Protein AF-A0A2V7Q7M5-F1 (afdb_monomer_lite)

Secondary structure (DSSP, 8-state):
------SEEEEEEEES-HHHHHIIIIIIT--EEEEEEEETTEEEEEEEEEESSS--TTSEEEEEE-TTPPB-B--BSEEEEEEEEE-GGGHHHHHHHHHHTT--EEEEETTEEEEE-TT--EEEEEE-GGGGGS------TT--GGGS--SEEEEEEEESSSHHHHHIIIIII--EEEEEETTEEEEESTT-STTSEEEEEE--SPPBPB-SBTEEEEEEEEESSHHHHHHHHHHHHHTT--PPPPEE-SSEEEEEEE-TTS-EEEEEEEEE-GGGTS-GGGTTTSB---TTTGGGHHHHHHHSPP--PPPPHHHHHHTTTS-------TTTSSS-EEEEPPPTT-TTGGG-EEE----TT--SSTTHHHHHHHSTT-EEEEEPPSEEETTEEESS-EEETTEE-HHHHHHHHHHHHHHHHHHHHHHT-

Foldseek 3Di:
DDLFFDFFFEFEAEAQAPALVQCCLCVQQVWDFQAWAADPVGLLWIKTWTAFLFSFGQGTYIYGHHHRKDQWFDWWQFQQEWEWEAALVLLVVSVVSCVVVVWDWDDPDQQKIWGAGPSGAIYIYHHDNCLVVAGFHQQRPPAHNNNTTRGTFEIEHEFLACPQVVCCCPVQRNWDWDDDDDQKTKIAPDPHGGRGIYIYGNPHPIDDIGGIHNGTQAIETEDADPVSVVVSVVSCVVVVWDWDPWDCPPAWIWIWTATPRNHIYIYTHSPDGSCPPPPSVCRHVDHDYDPVCPVVVVVSVVSHDDYDHDDGVVVVVVVVVDQEDPDPCCVPLVFRADKDQFDPPPVVQNVAEDEAFDDWQDARVVCVVVVCVVRPRHIYIGTWAPDADPHTTHQFDAPDVVGGPVVRVVVSVVSVVSSVVVVCSHRVD

Sequence (429 aa):
MITSVLGLHHVTAIASDPQRNLDFYVGLLGLRLVKRTVNFDDPETYHLYFGDEVGTPGSLMTFFPWPGAKPGRQGTGQVAVTSFAVLPRALGFWVARLVRHGIRHEGPTKQVISFRDHDGLMLELVGDAGAEARGAWGEAPGIPREHAIHGFHGVTIWAERGDDTERVLVDTLGFRGVHEDGSTRRFAVGDGGPGTLVDVRSVGGFVRGAGGAGTVHHVAWRVPDDATQLQMRERVTKAGLDPTPVIDRHYFHSVYFREPGGVLFELATDPPGFTIDEPVARLGERLMLPRQYEAHRTQIEALLPPIHLPVPASAATLLTSTTGPEDVSGDALGFVHRYVPPAAGAELAGSTTLLLLHGTGGDEEDLIPLGRSLLPGAGMLSPRGKMLERGAPRFFRRLAEGVFDQEDLAHRTEELAEFVVAATRTYEL

pLDDT: mean 88.93, std 15.2, range [24.83, 98.94]

Structure (mmCIF, N/CA/C/O backbone):
data_AF-A0A2V7Q7M5-F1
#
_entry.id   AF-A0A2V7Q7M5-F1
#
loop_
_atom_site.group_PDB
_atom_site.id
_atom_site.type_symbol
_atom_site.label_atom_id
_atom_site.label_alt_id
_atom_site.label_comp_id
_atom_site.label_asym_id
_atom_site.label_entity_id
_atom_site.label_seq_id
_atom_site.pdbx_PDB_ins_code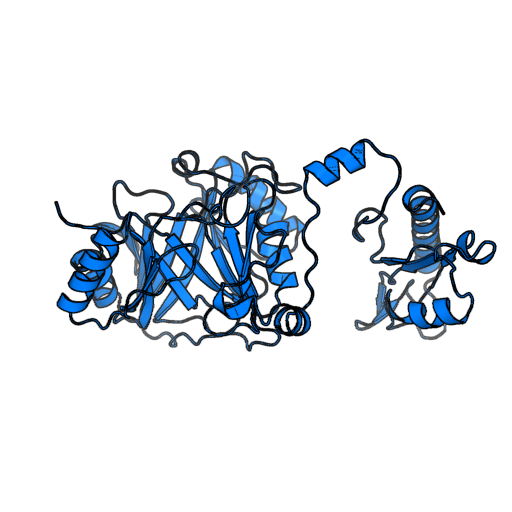
_atom_site.Cartn_x
_atom_site.Cartn_y
_atom_site.Cartn_z
_atom_site.occupancy
_atom_site.B_iso_or_equiv
_atom_site.auth_seq_id
_atom_site.auth_comp_id
_atom_site.auth_asym_id
_atom_site.auth_atom_id
_atom_site.pdbx_PDB_model_num
ATOM 1 N N . MET A 1 1 ? 1.990 30.763 2.401 1.00 49.41 1 MET A N 1
ATOM 2 C CA . MET A 1 1 ? 1.058 29.620 2.491 1.00 49.41 1 MET A CA 1
ATOM 3 C C . MET A 1 1 ? 1.654 28.619 3.460 1.00 49.41 1 MET A C 1
ATOM 5 O O . MET A 1 1 ? 2.873 28.548 3.529 1.00 49.41 1 MET A O 1
ATOM 9 N N . ILE A 1 2 ? 0.833 27.933 4.255 1.00 56.59 2 ILE A N 1
ATOM 10 C CA . ILE A 1 2 ? 1.312 26.895 5.177 1.00 56.59 2 ILE A CA 1
ATOM 11 C C . ILE A 1 2 ? 1.792 25.714 4.327 1.00 56.59 2 ILE A C 1
ATOM 13 O O . ILE A 1 2 ? 1.016 25.199 3.530 1.00 56.59 2 ILE A O 1
ATOM 17 N N . THR A 1 3 ? 3.049 25.303 4.478 1.00 77.00 3 THR A N 1
ATOM 18 C CA . THR A 1 3 ? 3.571 24.077 3.862 1.00 77.00 3 THR A CA 1
ATOM 19 C C . THR A 1 3 ? 2.870 22.874 4.503 1.00 77.00 3 THR A C 1
ATOM 21 O O . THR A 1 3 ? 2.929 22.722 5.724 1.00 77.00 3 THR A O 1
ATOM 24 N N . SER A 1 4 ? 2.160 22.063 3.718 1.00 88.75 4 SER A N 1
ATOM 25 C CA . SER A 1 4 ? 1.391 20.896 4.182 1.00 88.75 4 SER A CA 1
ATOM 26 C C . SER A 1 4 ? 1.750 19.651 3.379 1.00 88.75 4 SER A C 1
ATOM 28 O O . SER A 1 4 ? 2.202 19.757 2.238 1.00 88.75 4 SER A O 1
ATOM 30 N N . VAL A 1 5 ? 1.504 18.469 3.950 1.00 97.12 5 VAL A N 1
ATOM 31 C CA . VAL A 1 5 ? 1.575 17.221 3.174 1.00 97.12 5 VAL A CA 1
ATOM 32 C C . VAL A 1 5 ? 0.420 17.146 2.170 1.00 97.12 5 VAL A C 1
ATOM 34 O O . VAL A 1 5 ? -0.619 17.784 2.354 1.00 97.12 5 VAL A O 1
ATOM 37 N N . LEU A 1 6 ? 0.599 16.369 1.100 1.00 97.38 6 LEU A N 1
ATOM 38 C CA . LEU A 1 6 ? -0.371 16.274 -0.004 1.00 97.38 6 LEU A CA 1
ATOM 39 C C . LEU A 1 6 ? -1.320 15.069 0.103 1.00 97.38 6 LEU A C 1
ATOM 41 O O . LEU A 1 6 ? -2.310 14.997 -0.620 1.00 97.38 6 LEU A O 1
ATOM 45 N N . GLY A 1 7 ? -1.015 14.106 0.974 1.00 97.88 7 GLY A N 1
ATOM 46 C CA . GLY A 1 7 ? -1.787 12.875 1.165 1.00 97.88 7 GLY A CA 1
ATOM 47 C C . GLY A 1 7 ? -0.893 11.700 1.549 1.00 97.88 7 GLY A C 1
ATOM 48 O O . GLY A 1 7 ? 0.269 11.890 1.903 1.00 97.88 7 GLY A O 1
ATOM 49 N N . LEU A 1 8 ? -1.427 10.486 1.464 1.00 98.69 8 LEU A N 1
ATOM 50 C CA . LEU A 1 8 ? -0.677 9.239 1.602 1.00 98.69 8 LEU A CA 1
ATOM 51 C C . LEU A 1 8 ? 0.299 9.082 0.439 1.00 98.69 8 LEU A C 1
ATOM 53 O O . LEU A 1 8 ? -0.077 9.288 -0.713 1.00 98.69 8 LEU A O 1
ATOM 57 N N . HIS A 1 9 ? 1.534 8.691 0.740 1.00 98.81 9 HIS A N 1
ATOM 58 C CA . HIS A 1 9 ? 2.541 8.324 -0.252 1.00 98.81 9 HIS A CA 1
ATOM 59 C C . HIS A 1 9 ? 2.589 6.810 -0.418 1.00 98.81 9 HIS A C 1
ATOM 61 O O . HIS A 1 9 ? 2.400 6.293 -1.517 1.00 98.81 9 HIS A O 1
ATOM 67 N N . HIS A 1 10 ? 2.844 6.094 0.672 1.00 98.94 10 HIS A N 1
ATOM 68 C CA . HIS A 1 10 ? 2.893 4.643 0.689 1.00 98.94 10 HIS A CA 1
ATOM 69 C C . HIS A 1 10 ? 2.598 4.109 2.099 1.00 98.94 10 HIS A C 1
ATOM 71 O O . HIS A 1 10 ? 2.674 4.847 3.085 1.00 98.94 10 HIS A O 1
ATOM 77 N N . VAL A 1 11 ? 2.248 2.830 2.193 1.00 98.94 11 VAL A N 1
ATOM 78 C CA . VAL A 1 11 ? 2.127 2.094 3.459 1.00 98.94 11 VAL A CA 1
ATOM 79 C C . VAL A 1 11 ? 3.058 0.895 3.384 1.00 98.94 11 VAL A C 1
ATOM 81 O O . VAL A 1 11 ? 3.029 0.170 2.395 1.00 98.94 11 VAL A O 1
ATOM 84 N N . THR A 1 12 ? 3.871 0.684 4.417 1.00 98.81 12 THR A N 1
ATOM 85 C CA . THR A 1 12 ? 4.823 -0.432 4.464 1.00 98.81 12 THR A CA 1
ATOM 86 C C . THR A 1 12 ? 4.455 -1.387 5.583 1.00 98.81 12 THR A C 1
ATOM 88 O O . THR A 1 12 ? 4.351 -0.975 6.741 1.00 98.81 12 THR A O 1
ATOM 91 N N . ALA A 1 13 ? 4.292 -2.665 5.259 1.00 98.62 13 ALA A N 1
ATOM 92 C CA . ALA A 1 13 ? 3.941 -3.723 6.198 1.00 98.62 13 ALA A CA 1
ATOM 93 C C . ALA A 1 13 ? 4.964 -4.869 6.188 1.00 98.62 13 ALA A C 1
ATOM 95 O O . ALA A 1 13 ? 5.842 -4.954 5.331 1.00 98.62 13 ALA A O 1
ATOM 96 N N . ILE A 1 14 ? 4.869 -5.743 7.184 1.00 98.12 14 ILE A N 1
ATOM 97 C CA . ILE A 1 14 ? 5.708 -6.940 7.296 1.00 98.12 14 ILE A CA 1
ATOM 98 C C . ILE A 1 14 ? 4.881 -8.146 6.857 1.00 98.12 14 ILE A C 1
ATOM 100 O O . ILE A 1 14 ? 3.756 -8.320 7.335 1.00 98.12 14 ILE A O 1
ATOM 104 N N . ALA A 1 15 ? 5.452 -8.984 5.995 1.00 97.25 15 ALA A N 1
ATOM 105 C CA . ALA A 1 15 ? 4.855 -10.245 5.559 1.00 97.25 15 ALA A CA 1
ATOM 106 C C . ALA A 1 15 ? 5.706 -11.447 6.000 1.00 97.25 15 ALA A C 1
ATOM 108 O O . ALA A 1 15 ? 6.891 -11.290 6.295 1.00 97.25 15 ALA A O 1
ATOM 109 N N . SER A 1 16 ? 5.111 -12.638 6.068 1.00 94.75 16 SER A N 1
ATOM 110 C CA . SER A 1 16 ? 5.816 -13.870 6.461 1.00 94.75 16 SER A CA 1
ATOM 111 C C . SER A 1 16 ? 6.396 -14.659 5.289 1.00 94.75 16 SER A C 1
ATOM 113 O O . SER A 1 16 ? 7.326 -15.438 5.489 1.00 94.75 16 SER A O 1
ATOM 115 N N . ASP A 1 17 ? 5.856 -14.477 4.083 1.00 93.56 17 ASP A N 1
ATOM 116 C CA . ASP A 1 17 ? 6.243 -15.229 2.891 1.00 93.56 17 ASP A CA 1
ATOM 117 C C . ASP A 1 17 ? 6.120 -14.355 1.626 1.00 93.56 17 ASP A C 1
ATOM 119 O O . ASP A 1 17 ? 5.058 -13.770 1.385 1.00 93.56 17 ASP A O 1
ATOM 123 N N . PRO A 1 18 ? 7.182 -14.230 0.809 1.00 91.62 18 PRO A N 1
ATOM 124 C CA . PRO A 1 18 ? 7.172 -13.337 -0.345 1.00 91.62 18 PRO A CA 1
ATOM 125 C C . PRO A 1 18 ? 6.273 -13.825 -1.492 1.00 91.62 18 PRO A C 1
ATOM 127 O O . PRO A 1 18 ? 5.698 -12.984 -2.183 1.00 91.62 18 PRO A O 1
ATOM 130 N N . GLN A 1 19 ? 6.099 -15.139 -1.688 1.00 91.75 19 GLN A N 1
ATOM 131 C CA . GLN A 1 19 ? 5.243 -15.667 -2.756 1.00 91.75 19 GLN A CA 1
ATOM 132 C C . GLN A 1 19 ? 3.765 -15.497 -2.405 1.00 91.75 19 GLN A C 1
ATOM 134 O O . GLN A 1 19 ? 3.006 -14.948 -3.196 1.00 91.75 19 GLN A O 1
ATOM 139 N N . ARG A 1 20 ? 3.354 -15.878 -1.191 1.00 90.12 20 ARG A N 1
ATOM 140 C CA . ARG A 1 20 ? 1.969 -15.693 -0.725 1.00 90.12 20 ARG A CA 1
ATOM 141 C C . ARG A 1 20 ? 1.582 -14.217 -0.681 1.00 90.12 20 ARG A C 1
ATOM 143 O O . ARG A 1 20 ? 0.425 -13.874 -0.931 1.00 90.12 20 ARG A O 1
ATOM 150 N N . ASN A 1 21 ? 2.543 -13.338 -0.387 1.00 95.25 21 ASN A N 1
ATOM 151 C CA . ASN A 1 21 ? 2.370 -11.894 -0.504 1.00 95.25 21 ASN A CA 1
ATOM 152 C C . ASN A 1 21 ? 2.126 -11.473 -1.958 1.00 95.25 21 ASN A C 1
ATOM 154 O O . ASN A 1 21 ? 1.106 -10.842 -2.237 1.00 95.25 21 ASN A O 1
ATOM 158 N N . LEU A 1 22 ? 2.982 -11.892 -2.890 1.00 92.38 22 LEU 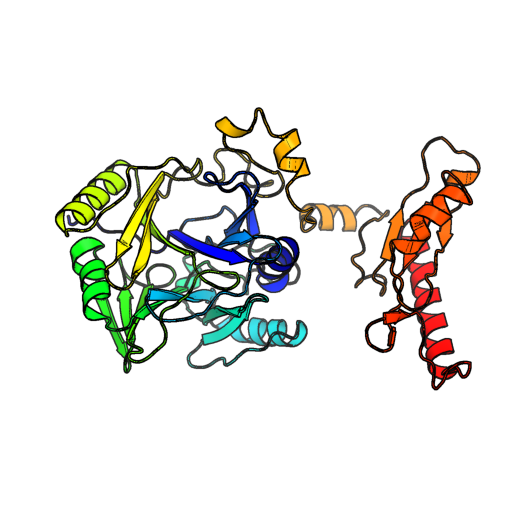A N 1
ATOM 159 C CA . LEU A 1 22 ? 2.814 -11.615 -4.315 1.00 92.38 22 LEU A CA 1
ATOM 160 C C . LEU A 1 22 ? 1.458 -12.113 -4.854 1.00 92.38 22 LEU A C 1
ATOM 162 O O . LEU A 1 22 ? 0.729 -11.344 -5.483 1.00 92.38 22 LEU A O 1
ATOM 166 N N . ASP A 1 23 ? 1.083 -13.356 -4.551 1.00 88.19 23 ASP A N 1
ATOM 167 C CA . ASP A 1 23 ? -0.174 -13.976 -4.989 1.00 88.19 23 ASP A CA 1
ATOM 168 C C . ASP A 1 23 ? -1.399 -13.203 -4.489 1.00 88.19 23 ASP A C 1
ATOM 170 O O . ASP A 1 23 ? -2.403 -13.066 -5.191 1.00 88.19 23 ASP A O 1
ATOM 174 N N . PHE A 1 24 ? -1.326 -12.656 -3.276 1.00 95.12 24 PHE A N 1
ATOM 175 C CA . PHE A 1 24 ? -2.414 -11.878 -2.706 1.00 95.12 24 PHE A CA 1
ATOM 176 C C . PHE A 1 24 ? -2.511 -10.480 -3.332 1.00 95.12 24 PHE A C 1
ATOM 178 O O . PHE A 1 24 ? -3.573 -10.087 -3.816 1.00 95.12 24 PHE A O 1
ATOM 185 N N . TYR A 1 25 ? -1.423 -9.710 -3.344 1.00 98.12 25 TYR A N 1
ATOM 186 C CA . TYR A 1 25 ? -1.483 -8.309 -3.774 1.00 98.12 25 TYR A CA 1
ATOM 187 C C . TYR A 1 25 ? -1.552 -8.164 -5.298 1.00 98.12 25 TYR A C 1
ATOM 189 O O . TYR A 1 25 ? -2.259 -7.282 -5.787 1.00 98.12 25 TYR A O 1
ATOM 197 N N . VAL A 1 26 ? -0.914 -9.061 -6.054 1.00 91.19 26 VAL A N 1
ATOM 198 C CA . VAL A 1 26 ? -0.999 -9.072 -7.521 1.00 91.19 26 VAL A CA 1
ATOM 199 C C . VAL A 1 26 ? -2.124 -9.970 -8.013 1.00 91.19 26 VAL A C 1
ATOM 201 O O . VAL A 1 26 ? -2.955 -9.532 -8.804 1.00 91.19 26 VAL A O 1
ATOM 204 N N . GLY A 1 27 ? -2.193 -11.214 -7.539 1.00 86.44 27 GLY A N 1
ATOM 205 C CA . GLY A 1 27 ? -3.180 -12.183 -8.020 1.00 86.44 27 GLY A CA 1
ATOM 206 C C . GLY A 1 27 ? -4.601 -11.862 -7.554 1.00 86.44 27 GLY A C 1
ATOM 207 O O . GLY A 1 27 ? -5.510 -11.699 -8.371 1.00 86.44 27 GLY A O 1
ATOM 208 N N . LEU A 1 28 ? -4.824 -11.742 -6.243 1.00 91.69 28 LEU A N 1
ATOM 209 C CA . LEU A 1 28 ? -6.163 -11.483 -5.706 1.00 91.69 28 LEU A CA 1
ATOM 210 C C . LEU A 1 28 ? -6.587 -10.019 -5.887 1.00 91.69 28 LEU A C 1
ATOM 212 O O . LEU A 1 28 ? -7.677 -9.784 -6.411 1.00 91.69 28 LEU A O 1
ATOM 216 N N . LEU A 1 29 ? -5.767 -9.057 -5.449 1.00 97.25 29 LEU A N 1
ATOM 217 C CA . LEU A 1 29 ? -6.117 -7.629 -5.470 1.00 97.25 29 LEU A CA 1
ATOM 218 C C . LEU A 1 29 ? -5.831 -6.929 -6.805 1.00 97.25 29 LEU A C 1
ATOM 220 O O . LEU A 1 29 ? -6.339 -5.831 -7.026 1.00 97.25 29 LEU A O 1
ATOM 224 N N . GLY A 1 30 ? -5.065 -7.540 -7.708 1.00 95.50 30 GLY A N 1
ATOM 225 C CA . GLY A 1 30 ? -4.807 -6.957 -9.024 1.00 95.50 30 GLY A CA 1
ATOM 226 C C . GLY A 1 30 ? -3.949 -5.699 -9.002 1.00 95.50 30 GLY A C 1
ATOM 227 O O . GLY A 1 30 ? -4.022 -4.912 -9.943 1.00 95.50 30 GLY A O 1
ATOM 228 N N . LEU A 1 31 ? -3.162 -5.472 -7.949 1.00 98.00 31 LEU A N 1
ATOM 229 C CA . LEU A 1 31 ? -2.168 -4.404 -7.956 1.00 98.00 31 LEU A CA 1
ATOM 230 C C . LEU A 1 31 ? -0.996 -4.812 -8.849 1.00 98.00 31 LEU A C 1
ATOM 232 O O . LEU A 1 31 ? -0.657 -5.989 -8.970 1.00 98.00 31 LEU A O 1
ATOM 236 N N . ARG A 1 32 ? -0.334 -3.836 -9.460 1.00 97.56 32 ARG A N 1
ATOM 237 C CA . ARG A 1 32 ? 0.887 -4.091 -10.216 1.00 97.56 32 ARG A CA 1
ATOM 238 C C . ARG A 1 32 ? 2.062 -4.219 -9.252 1.00 97.56 32 ARG A C 1
ATOM 240 O O . ARG A 1 32 ? 2.238 -3.347 -8.406 1.00 97.56 32 ARG A O 1
ATOM 247 N N . LEU A 1 33 ? 2.906 -5.241 -9.403 1.00 97.44 33 LEU A N 1
ATOM 248 C CA . LEU A 1 33 ? 4.248 -5.219 -8.811 1.00 97.44 33 LEU A CA 1
ATOM 249 C C . LEU A 1 33 ? 5.073 -4.173 -9.574 1.00 97.44 33 LEU A C 1
ATOM 251 O O . LEU A 1 33 ? 5.483 -4.418 -10.703 1.00 97.44 33 LEU A O 1
ATOM 255 N N . VAL A 1 34 ? 5.269 -2.992 -8.989 1.00 97.81 34 VAL A N 1
ATOM 256 C CA . VAL A 1 34 ? 5.961 -1.864 -9.644 1.00 97.81 34 VAL A CA 1
ATOM 257 C C . VAL A 1 34 ? 7.456 -1.844 -9.350 1.00 97.81 34 VAL A C 1
ATOM 259 O O . VAL A 1 34 ? 8.229 -1.252 -10.101 1.00 97.81 34 VAL A O 1
ATOM 262 N N . LYS A 1 35 ? 7.886 -2.507 -8.272 1.00 98.38 35 LYS A N 1
ATOM 263 C CA . LYS A 1 35 ? 9.305 -2.692 -7.978 1.00 98.38 35 LYS A CA 1
ATOM 264 C C . LYS A 1 35 ? 9.554 -3.946 -7.160 1.00 98.38 35 LYS A C 1
ATOM 266 O O . LYS A 1 35 ? 8.853 -4.220 -6.186 1.00 98.38 35 LYS A O 1
ATOM 271 N N . ARG A 1 36 ? 10.620 -4.650 -7.532 1.00 97.44 36 ARG A N 1
ATOM 272 C CA . ARG A 1 36 ? 11.254 -5.693 -6.734 1.00 97.44 36 ARG A CA 1
ATOM 273 C C . ARG A 1 36 ? 12.678 -5.253 -6.424 1.00 97.44 36 ARG A C 1
ATOM 275 O O . ARG A 1 36 ? 13.513 -5.166 -7.320 1.00 97.44 36 ARG A O 1
ATOM 282 N N . THR A 1 37 ? 12.942 -4.962 -5.161 1.00 97.94 37 THR A N 1
ATOM 283 C CA . THR A 1 37 ? 14.271 -4.586 -4.671 1.00 97.94 37 THR A CA 1
ATOM 284 C C . THR A 1 37 ? 14.533 -5.269 -3.331 1.00 97.94 37 THR A C 1
ATOM 286 O O . THR A 1 37 ? 13.829 -6.215 -2.977 1.00 97.94 37 THR A O 1
ATOM 289 N N . VAL A 1 38 ? 15.553 -4.832 -2.606 1.00 97.56 38 VAL A N 1
ATOM 290 C CA . VAL A 1 38 ? 15.872 -5.293 -1.254 1.00 97.56 38 VAL A CA 1
ATOM 291 C C . VAL A 1 38 ? 15.677 -4.162 -0.260 1.00 97.56 38 VAL A C 1
ATOM 293 O O . VAL A 1 38 ? 15.695 -2.989 -0.638 1.00 97.56 38 VAL A O 1
ATOM 296 N N . ASN A 1 39 ? 15.490 -4.492 1.013 1.00 95.31 39 ASN A N 1
ATOM 297 C CA . ASN A 1 39 ? 15.493 -3.483 2.058 1.00 95.31 39 ASN A CA 1
ATOM 298 C C . ASN A 1 39 ? 16.875 -2.802 2.090 1.00 95.31 39 ASN A C 1
ATOM 300 O O . ASN A 1 39 ? 17.918 -3.450 2.139 1.00 95.31 39 ASN A O 1
ATOM 304 N N . PHE A 1 40 ? 16.881 -1.471 2.039 1.00 91.81 40 PHE A N 1
ATOM 305 C CA . PHE A 1 40 ? 18.101 -0.666 1.957 1.00 91.81 40 PHE A CA 1
ATOM 306 C C . PHE A 1 40 ? 18.919 -0.710 3.254 1.00 91.81 40 PHE A C 1
ATOM 308 O O . PHE A 1 40 ? 20.087 -0.335 3.239 1.00 91.81 40 PHE A O 1
ATOM 315 N N . ASP A 1 41 ? 18.302 -1.160 4.349 1.00 91.75 41 ASP A N 1
ATOM 316 C CA . ASP A 1 41 ? 18.930 -1.328 5.657 1.00 91.75 41 ASP A CA 1
ATOM 317 C C . ASP A 1 41 ? 19.271 -2.814 5.940 1.00 91.75 41 ASP A C 1
ATOM 319 O O . ASP A 1 41 ? 20.069 -3.101 6.831 1.00 91.75 41 ASP A O 1
ATOM 323 N N . ASP A 1 42 ? 18.698 -3.752 5.170 1.00 92.88 42 ASP A N 1
ATOM 324 C CA . ASP A 1 42 ? 18.890 -5.209 5.267 1.00 92.88 42 ASP A CA 1
ATOM 325 C C . ASP A 1 42 ? 18.776 -5.870 3.871 1.00 92.88 42 ASP A C 1
ATOM 327 O O . ASP A 1 42 ? 17.679 -6.255 3.447 1.00 92.88 42 ASP A O 1
ATOM 331 N N . PRO A 1 43 ? 19.885 -6.001 3.117 1.00 92.12 43 PRO A N 1
ATOM 332 C CA . PRO A 1 43 ? 19.842 -6.438 1.724 1.00 92.12 43 PRO A CA 1
ATOM 333 C C . PRO A 1 43 ? 19.497 -7.925 1.542 1.00 92.12 43 PRO A C 1
ATOM 335 O O . PRO A 1 43 ? 19.326 -8.363 0.407 1.00 92.12 43 PRO A O 1
ATOM 338 N N . GLU A 1 44 ? 19.396 -8.705 2.623 1.00 92.12 44 GLU A N 1
ATOM 339 C CA . GLU A 1 44 ? 18.987 -10.118 2.585 1.00 92.12 44 GLU A CA 1
ATOM 340 C C . GLU A 1 44 ? 17.458 -10.285 2.554 1.00 92.12 44 GLU A C 1
ATOM 342 O O . GLU A 1 44 ? 16.941 -11.385 2.365 1.00 92.12 44 GLU A O 1
ATOM 347 N N . THR A 1 45 ? 16.724 -9.181 2.698 1.00 94.31 45 THR A N 1
ATOM 348 C CA . THR A 1 45 ? 15.265 -9.137 2.703 1.00 94.31 45 THR A CA 1
ATOM 349 C C . THR A 1 45 ? 14.753 -8.427 1.451 1.00 94.31 45 THR A C 1
ATOM 351 O O . THR A 1 45 ? 15.209 -7.332 1.120 1.00 94.31 45 THR A O 1
ATOM 354 N N . TYR A 1 46 ? 13.738 -8.983 0.782 1.00 97.94 46 TYR A N 1
ATOM 355 C CA . TYR A 1 46 ? 13.041 -8.261 -0.287 1.00 97.94 46 TYR A CA 1
ATOM 356 C C . TYR A 1 46 ? 12.379 -6.973 0.219 1.00 97.94 46 TYR A C 1
ATOM 358 O O . TYR A 1 46 ? 11.854 -6.897 1.324 1.00 97.94 46 TYR A O 1
ATOM 366 N N . HIS A 1 47 ? 12.277 -5.985 -0.659 1.00 98.38 47 HIS A N 1
ATOM 367 C CA . HIS A 1 47 ? 11.324 -4.893 -0.527 1.00 98.38 47 HIS A CA 1
ATOM 368 C C . HIS A 1 47 ? 10.457 -4.876 -1.783 1.00 98.38 47 HIS A C 1
ATOM 370 O O . HIS A 1 47 ? 10.923 -4.557 -2.881 1.00 98.38 47 HIS A O 1
ATOM 376 N N . LEU A 1 48 ? 9.207 -5.312 -1.631 1.00 98.62 48 LEU A N 1
ATOM 377 C CA . LEU A 1 48 ? 8.248 -5.428 -2.730 1.00 98.62 48 LEU A CA 1
ATOM 378 C C . LEU A 1 48 ? 7.312 -4.224 -2.724 1.00 98.62 48 LEU A C 1
ATOM 380 O O . LEU A 1 48 ? 6.792 -3.865 -1.669 1.00 98.62 48 LEU A O 1
ATOM 384 N N . TYR A 1 49 ? 7.084 -3.623 -3.890 1.00 98.81 49 TYR A N 1
ATOM 385 C CA . TYR A 1 49 ? 6.211 -2.462 -4.057 1.00 98.81 49 TYR A CA 1
ATOM 386 C C . TYR A 1 49 ? 5.057 -2.803 -4.995 1.00 98.81 49 TYR A C 1
ATOM 388 O O . TYR A 1 49 ? 5.276 -3.170 -6.152 1.00 98.81 49 TYR A O 1
ATOM 396 N N . PHE A 1 50 ? 3.834 -2.623 -4.506 1.00 98.75 50 PHE A N 1
ATOM 397 C CA . PHE A 1 50 ? 2.591 -2.849 -5.233 1.00 98.75 50 PHE A CA 1
ATOM 398 C C . PHE A 1 50 ? 1.846 -1.536 -5.416 1.00 98.75 50 PHE A C 1
ATOM 400 O O . PHE A 1 50 ? 1.705 -0.783 -4.457 1.00 98.75 50 PHE A O 1
ATOM 407 N N . GLY A 1 51 ? 1.341 -1.253 -6.612 1.00 98.25 51 GLY A N 1
ATOM 408 C CA . GLY A 1 51 ? 0.618 -0.011 -6.864 1.00 98.25 51 GLY A CA 1
ATOM 409 C C . GLY A 1 51 ? -0.205 -0.028 -8.142 1.00 98.25 51 GLY A C 1
ATOM 410 O O . GLY A 1 51 ? -0.614 -1.083 -8.631 1.00 98.25 51 GLY A O 1
ATOM 411 N N . ASP A 1 52 ? -0.469 1.170 -8.656 1.00 98.00 52 ASP A N 1
ATOM 412 C CA . ASP A 1 52 ? -1.081 1.371 -9.968 1.00 98.00 52 ASP A CA 1
ATOM 413 C C . ASP A 1 52 ? -0.072 1.137 -11.116 1.00 98.00 52 ASP A C 1
ATOM 415 O O . ASP A 1 52 ? 0.966 0.503 -10.938 1.00 98.00 52 ASP A O 1
ATOM 419 N N . GLU A 1 53 ? -0.380 1.625 -12.320 1.00 96.81 53 GLU A N 1
ATOM 420 C CA . GLU A 1 53 ? 0.427 1.400 -13.524 1.00 96.81 53 GLU A CA 1
ATOM 421 C C . GLU A 1 53 ? 1.903 1.803 -13.379 1.00 96.81 53 GLU A C 1
ATOM 423 O O . GLU A 1 53 ? 2.768 1.111 -13.914 1.00 96.81 53 GLU A O 1
ATOM 428 N N . VAL A 1 54 ? 2.208 2.884 -12.660 1.00 97.19 54 VAL A N 1
ATOM 429 C CA . VAL A 1 54 ? 3.581 3.416 -12.540 1.00 97.19 54 VAL A CA 1
ATOM 430 C C . VAL A 1 54 ? 4.062 3.532 -11.095 1.00 97.19 54 VAL A C 1
ATOM 432 O O . VAL A 1 54 ? 5.193 3.953 -10.856 1.00 97.19 54 VAL A O 1
ATOM 435 N N . GLY A 1 55 ? 3.227 3.153 -10.127 1.00 97.88 55 GLY A N 1
ATOM 436 C CA . GLY A 1 55 ? 3.529 3.300 -8.710 1.00 97.88 55 GLY A CA 1
ATOM 437 C C . GLY A 1 55 ? 3.353 4.737 -8.231 1.00 97.88 55 GLY A C 1
ATOM 438 O O . GLY A 1 55 ? 4.200 5.252 -7.505 1.00 97.88 55 GLY A O 1
ATOM 439 N N . THR A 1 56 ? 2.273 5.403 -8.644 1.00 98.25 56 THR A N 1
ATOM 440 C CA . THR A 1 56 ? 1.996 6.794 -8.265 1.00 98.25 56 THR A CA 1
ATOM 441 C C . THR A 1 56 ? 1.861 6.921 -6.739 1.00 98.25 56 THR A C 1
ATOM 443 O O . THR A 1 56 ? 1.171 6.091 -6.126 1.00 98.25 56 THR A O 1
ATOM 446 N N . PRO A 1 57 ? 2.432 7.961 -6.096 1.00 98.50 57 PRO A N 1
ATOM 447 C CA . PRO A 1 57 ? 2.238 8.215 -4.671 1.00 98.50 57 PRO A CA 1
ATOM 448 C C . PRO A 1 57 ? 0.759 8.192 -4.245 1.00 98.50 57 PRO A C 1
ATOM 450 O O . PRO A 1 57 ? -0.133 8.792 -4.856 1.00 98.50 57 PRO A O 1
ATOM 453 N N . GLY A 1 58 ? 0.487 7.449 -3.177 1.00 98.25 58 GLY A N 1
ATOM 454 C CA . GLY A 1 58 ? -0.850 7.157 -2.663 1.00 98.25 58 GLY A CA 1
ATOM 455 C C . GLY A 1 58 ? -1.509 5.920 -3.274 1.00 98.25 58 GLY A C 1
ATOM 456 O O . GLY A 1 58 ? -2.651 5.629 -2.936 1.00 98.25 58 GLY A O 1
ATOM 457 N N . SER A 1 59 ? -0.821 5.184 -4.152 1.00 98.56 59 SER A N 1
ATOM 458 C CA . SER A 1 59 ? -1.224 3.832 -4.577 1.00 98.56 59 SER A CA 1
ATOM 459 C C . SER A 1 59 ? -0.375 2.713 -3.962 1.00 98.56 59 SER A C 1
ATOM 461 O O . SER A 1 59 ? -0.743 1.548 -4.065 1.00 98.56 59 SER A O 1
ATOM 463 N N . LEU A 1 60 ? 0.745 3.069 -3.327 1.00 98.69 60 LEU A N 1
ATOM 464 C CA . LEU A 1 60 ? 1.838 2.151 -3.024 1.00 98.69 60 LEU A CA 1
ATOM 465 C C . LEU A 1 60 ? 1.658 1.401 -1.706 1.00 98.69 60 LEU A C 1
ATOM 467 O O . LEU A 1 60 ? 1.872 1.963 -0.630 1.00 98.69 60 LEU A O 1
ATOM 471 N N . MET A 1 61 ? 1.363 0.112 -1.797 1.00 98.81 61 MET A N 1
ATOM 472 C CA . MET A 1 61 ? 1.470 -0.830 -0.689 1.00 98.81 61 MET A CA 1
ATOM 473 C C . MET A 1 61 ? 2.801 -1.572 -0.793 1.00 98.81 61 MET A C 1
ATOM 475 O O . MET A 1 61 ? 3.091 -2.162 -1.831 1.00 98.81 61 MET A O 1
ATOM 479 N N . THR A 1 62 ? 3.625 -1.540 0.251 1.00 98.81 62 THR A N 1
ATOM 480 C CA . THR A 1 62 ? 4.968 -2.131 0.221 1.00 98.81 62 THR A CA 1
ATOM 481 C C . THR A 1 62 ? 5.173 -3.131 1.350 1.00 98.81 62 THR A C 1
ATOM 483 O O . THR A 1 62 ? 4.533 -3.038 2.401 1.00 98.81 62 THR A O 1
ATOM 486 N N . PHE A 1 63 ? 6.057 -4.102 1.127 1.00 98.75 63 PHE A N 1
ATOM 487 C CA . PHE A 1 63 ? 6.299 -5.176 2.082 1.00 98.75 63 PHE A CA 1
ATOM 488 C C . PHE A 1 63 ? 7.772 -5.478 2.282 1.00 98.75 63 PHE A C 1
ATOM 490 O O . PHE A 1 63 ? 8.534 -5.561 1.317 1.00 98.75 63 PHE A O 1
ATOM 497 N N . PHE A 1 64 ? 8.107 -5.760 3.540 1.00 98.12 64 PHE A N 1
ATOM 498 C CA . PHE A 1 64 ? 9.260 -6.566 3.925 1.00 98.12 64 PHE A CA 1
ATOM 499 C C . PHE A 1 64 ? 8.773 -7.995 4.214 1.00 98.12 64 PHE A C 1
ATOM 501 O O . PHE A 1 64 ? 8.275 -8.256 5.316 1.00 98.12 64 PHE A O 1
ATOM 508 N N . PRO A 1 65 ? 8.816 -8.921 3.240 1.00 94.62 65 PRO A N 1
ATOM 509 C CA . PRO A 1 65 ? 8.523 -10.319 3.498 1.00 94.62 65 PRO A CA 1
ATOM 510 C C . PRO A 1 65 ? 9.739 -10.973 4.156 1.00 94.62 65 PRO A C 1
ATOM 512 O O . PRO A 1 65 ? 10.771 -11.182 3.521 1.00 94.62 65 PRO A O 1
ATOM 515 N N . TRP A 1 66 ? 9.603 -11.295 5.436 1.00 92.06 66 TRP A N 1
ATOM 516 C CA . TRP A 1 66 ? 10.603 -11.989 6.237 1.00 92.06 66 TRP A CA 1
ATOM 517 C C . TRP A 1 66 ? 10.199 -13.459 6.389 1.00 92.06 66 TRP A C 1
ATOM 519 O O . TRP A 1 66 ? 9.299 -13.749 7.186 1.00 92.06 66 TRP A O 1
ATOM 529 N N . PRO A 1 67 ? 10.851 -14.393 5.668 1.00 85.75 67 PRO A N 1
ATOM 530 C CA . PRO A 1 67 ? 10.566 -15.819 5.774 1.00 85.75 67 PRO A CA 1
ATOM 531 C C . PRO A 1 67 ? 10.574 -16.299 7.225 1.00 85.75 67 PRO A C 1
ATOM 533 O O . PRO A 1 67 ? 11.565 -16.164 7.942 1.00 85.75 67 PRO A O 1
ATOM 536 N N . GLY A 1 68 ? 9.447 -16.852 7.674 1.00 76.50 68 GLY A N 1
ATOM 537 C CA . GLY A 1 68 ? 9.308 -17.369 9.038 1.00 76.50 68 GLY A CA 1
ATOM 538 C C . GLY A 1 68 ? 9.153 -16.297 10.125 1.00 76.50 68 GLY A C 1
ATOM 539 O O . GLY A 1 68 ? 9.258 -16.619 11.314 1.00 76.50 68 GLY A O 1
ATOM 540 N N . ALA A 1 69 ? 8.878 -15.038 9.761 1.00 88.44 69 ALA A N 1
ATOM 541 C CA . ALA A 1 69 ? 8.537 -14.007 10.731 1.00 88.44 69 ALA A CA 1
ATOM 542 C C . ALA A 1 69 ? 7.357 -14.437 11.605 1.00 88.44 69 ALA A C 1
ATOM 544 O O . ALA A 1 69 ? 6.334 -14.940 11.136 1.00 88.44 69 ALA A O 1
ATOM 545 N N . LYS A 1 70 ? 7.493 -14.204 12.913 1.00 93.69 70 LYS A N 1
ATOM 546 C CA . LYS A 1 70 ? 6.407 -14.467 13.856 1.00 93.69 70 LYS A CA 1
ATOM 547 C C . LYS A 1 70 ? 5.222 -13.544 13.543 1.00 93.69 70 LYS A C 1
ATOM 549 O O . LYS A 1 70 ? 5.452 -12.374 13.218 1.00 93.69 70 LYS A O 1
ATOM 554 N N . PRO A 1 71 ? 3.976 -14.027 13.699 1.00 96.00 71 PRO A N 1
ATOM 555 C CA . PRO A 1 71 ? 2.802 -13.173 13.605 1.00 96.00 71 PRO A CA 1
ATOM 556 C C . PRO A 1 71 ? 2.925 -11.980 14.551 1.00 96.00 71 PRO A C 1
ATOM 558 O O . PRO A 1 71 ? 3.256 -12.139 15.732 1.00 96.00 71 PRO A O 1
ATOM 561 N N . GLY A 1 72 ? 2.673 -10.787 14.022 1.00 94.69 72 GLY A N 1
ATOM 562 C CA . GLY A 1 72 ? 2.566 -9.584 14.828 1.00 94.69 72 GLY A CA 1
ATOM 563 C C . GLY A 1 72 ? 1.272 -9.575 15.639 1.00 94.69 72 GLY A C 1
ATOM 564 O O . GLY A 1 72 ? 0.421 -10.463 15.544 1.00 94.69 72 GLY A O 1
ATOM 565 N N . ARG A 1 73 ? 1.102 -8.536 16.455 1.00 93.75 73 ARG A N 1
ATOM 566 C CA . ARG A 1 73 ? -0.135 -8.311 17.208 1.00 93.75 73 ARG A CA 1
ATOM 567 C C . ARG A 1 73 ? -0.660 -6.927 16.895 1.00 93.75 73 ARG A C 1
ATOM 569 O O . ARG A 1 73 ? -0.006 -5.944 17.229 1.00 93.75 73 ARG A O 1
ATOM 576 N N . GLN A 1 74 ? -1.854 -6.858 16.320 1.00 91.62 74 GLN A N 1
ATOM 577 C CA . GLN A 1 74 ? -2.555 -5.590 16.135 1.00 91.62 74 GLN A CA 1
ATOM 578 C C . GLN A 1 74 ? -2.931 -4.989 17.489 1.00 91.62 74 GLN A C 1
ATOM 580 O O . GLN A 1 74 ? -3.351 -5.698 18.407 1.00 91.62 74 GLN A O 1
ATOM 585 N N . GLY A 1 75 ? -2.768 -3.678 17.610 1.00 93.56 75 GLY A N 1
ATOM 586 C CA . GLY A 1 75 ? -3.071 -2.953 18.831 1.00 93.56 75 GLY A CA 1
ATOM 587 C C . GLY A 1 75 ? -2.825 -1.461 18.691 1.00 93.56 75 GLY A C 1
ATOM 588 O O . GLY A 1 75 ? -2.635 -0.954 17.586 1.00 93.56 75 GLY A O 1
ATOM 589 N N . THR A 1 76 ? -2.834 -0.756 19.819 1.00 95.75 76 THR A N 1
ATOM 590 C CA . THR A 1 76 ? -2.601 0.692 19.833 1.00 95.75 76 THR A CA 1
ATOM 591 C C . THR A 1 76 ? -1.173 1.044 19.409 1.00 95.75 76 THR A C 1
ATOM 593 O O . THR A 1 76 ? -0.231 0.273 19.631 1.00 95.75 76 THR A O 1
ATOM 596 N N . GLY A 1 77 ? -1.018 2.218 18.793 1.00 95.25 77 GLY A N 1
ATOM 597 C CA . GLY A 1 77 ? 0.255 2.744 18.295 1.00 95.25 77 GLY A CA 1
ATOM 598 C C . GLY A 1 77 ? 0.688 2.182 16.945 1.00 95.25 77 GLY A C 1
ATOM 599 O O . GLY A 1 77 ? 1.883 2.123 16.656 1.00 95.25 77 GLY A O 1
ATOM 600 N N . GLN A 1 78 ? -0.273 1.751 16.127 1.00 95.44 78 GLN A N 1
ATOM 601 C CA . GLN A 1 78 ? -0.055 1.261 14.768 1.00 95.44 78 GLN A CA 1
ATOM 602 C C . GLN A 1 78 ? -1.136 1.799 13.825 1.00 95.44 78 GLN A C 1
ATOM 604 O O . GLN A 1 78 ? -2.257 2.112 14.241 1.00 95.44 78 GLN A O 1
ATOM 609 N N . VAL A 1 79 ? -0.815 1.841 12.531 1.00 98.19 79 VAL A N 1
ATOM 610 C CA . VAL A 1 79 ? -1.856 1.798 11.503 1.00 98.19 79 VAL A CA 1
ATOM 611 C C . VAL A 1 79 ? -2.457 0.398 11.545 1.00 98.19 79 VAL A C 1
ATOM 613 O O . VAL A 1 79 ? -1.764 -0.594 11.325 1.00 98.19 79 VAL A O 1
ATOM 616 N N . ALA A 1 80 ? -3.734 0.327 11.894 1.00 97.31 80 ALA A N 1
ATOM 617 C CA . ALA A 1 80 ? -4.447 -0.923 12.077 1.00 97.31 80 ALA A CA 1
ATOM 618 C C . ALA A 1 80 ? -5.093 -1.394 10.771 1.00 97.31 80 ALA A C 1
ATOM 620 O O . ALA A 1 80 ? -5.065 -2.587 10.492 1.00 97.31 80 ALA A O 1
ATOM 621 N N . VAL A 1 81 ? -5.648 -0.466 9.983 1.00 98.62 81 VAL A N 1
ATOM 622 C CA . VAL A 1 81 ? -6.375 -0.763 8.740 1.00 98.62 81 VAL A CA 1
ATOM 623 C C . VAL A 1 81 ? -5.802 0.054 7.589 1.00 98.62 81 VAL A C 1
ATOM 625 O O . VAL A 1 81 ? -5.572 1.260 7.732 1.00 98.62 81 VAL A O 1
ATOM 628 N N . THR A 1 82 ? -5.610 -0.597 6.444 1.00 98.81 82 THR A N 1
ATOM 629 C CA . THR A 1 82 ? -5.286 0.054 5.171 1.00 98.81 82 THR A CA 1
ATOM 630 C C . THR A 1 82 ? -6.456 -0.113 4.210 1.00 98.81 82 THR A C 1
ATOM 632 O O . THR A 1 82 ? -6.820 -1.234 3.857 1.00 98.81 82 THR A O 1
ATOM 635 N N . SER A 1 83 ? -7.046 0.998 3.777 1.00 98.88 83 SER A N 1
ATOM 636 C CA . SER A 1 83 ? -8.247 0.988 2.942 1.00 98.88 83 SER A CA 1
ATOM 637 C C . SER A 1 83 ? -7.896 1.401 1.514 1.00 98.88 83 SER A C 1
ATOM 639 O O . SER A 1 83 ? -7.282 2.447 1.292 1.00 98.88 83 SER A O 1
ATOM 641 N N . PHE A 1 84 ? -8.319 0.609 0.536 1.00 98.88 84 PHE A N 1
ATOM 642 C CA . PHE A 1 84 ? -8.177 0.862 -0.895 1.00 98.88 84 PHE A CA 1
ATOM 643 C C . PHE A 1 84 ? -9.465 1.438 -1.482 1.00 98.88 84 PHE A C 1
ATOM 645 O O . PHE A 1 84 ? -10.567 1.078 -1.067 1.00 98.88 84 PHE A O 1
ATOM 652 N N . ALA A 1 85 ? -9.328 2.333 -2.456 1.00 98.81 85 ALA A N 1
ATOM 653 C CA . ALA A 1 85 ? -10.455 2.943 -3.144 1.00 98.81 85 ALA A CA 1
ATOM 654 C C . ALA A 1 85 ? -10.836 2.125 -4.381 1.00 98.81 85 ALA A C 1
ATOM 656 O O . ALA A 1 85 ? -9.989 1.793 -5.211 1.00 98.81 85 ALA A O 1
ATOM 657 N N . VAL A 1 86 ? -12.124 1.839 -4.522 1.00 98.81 86 VAL A N 1
ATOM 658 C CA . VAL A 1 86 ? -12.721 1.262 -5.729 1.00 98.81 86 VAL A CA 1
ATOM 659 C C . VAL A 1 86 ? -13.937 2.087 -6.117 1.00 98.81 86 VAL A C 1
ATOM 661 O O . VAL A 1 86 ? -14.521 2.791 -5.293 1.00 98.81 86 VAL A O 1
ATOM 664 N N . LEU A 1 87 ? -14.367 1.987 -7.370 1.00 98.44 87 LEU A N 1
ATOM 665 C CA . LEU A 1 87 ? -15.619 2.620 -7.771 1.00 98.44 87 LEU A CA 1
ATOM 666 C C . LEU A 1 87 ? -16.801 1.924 -7.070 1.00 98.44 87 LEU A C 1
ATOM 668 O O . LEU A 1 87 ? -16.800 0.695 -6.980 1.00 98.44 87 LEU A O 1
ATOM 672 N N . PRO A 1 88 ? -17.855 2.650 -6.647 1.00 98.50 88 PRO A N 1
ATOM 673 C CA . PRO A 1 88 ? -19.036 2.074 -5.990 1.00 98.50 88 PRO A CA 1
ATOM 674 C C . PRO A 1 88 ? -19.616 0.841 -6.696 1.00 98.50 88 PRO A C 1
ATOM 676 O O . PRO A 1 88 ? -19.954 -0.166 -6.076 1.00 98.50 88 PRO A O 1
ATOM 679 N N . ARG A 1 89 ? -19.662 0.887 -8.033 1.00 97.50 89 ARG A N 1
AT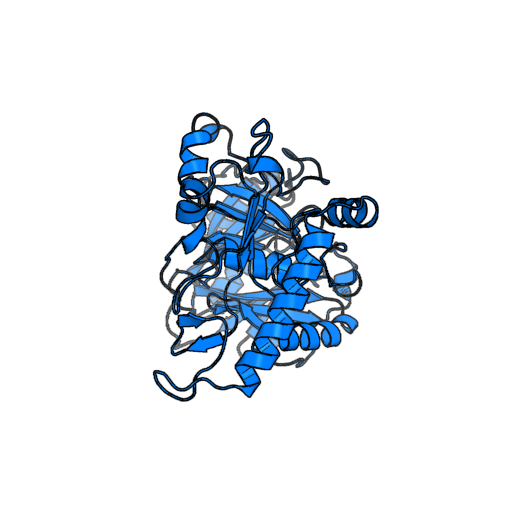OM 680 C CA . ARG A 1 89 ? -20.156 -0.205 -8.887 1.00 97.50 89 ARG A CA 1
ATOM 681 C C . ARG A 1 89 ? -19.301 -1.480 -8.847 1.00 97.50 89 ARG A C 1
ATOM 683 O O . ARG A 1 89 ? -19.792 -2.536 -9.224 1.00 97.50 89 ARG A O 1
ATOM 690 N N . ALA A 1 90 ? -18.047 -1.397 -8.405 1.00 98.25 90 ALA A N 1
ATOM 691 C CA . ALA A 1 90 ? -17.129 -2.530 -8.325 1.00 98.25 90 ALA A CA 1
ATOM 692 C C . ALA A 1 90 ? -17.335 -3.385 -7.064 1.00 98.25 90 ALA A C 1
ATOM 694 O O . ALA A 1 90 ? -16.847 -4.511 -7.009 1.00 98.25 90 ALA A O 1
ATOM 695 N N . LEU A 1 91 ? -18.069 -2.900 -6.054 1.00 98.62 91 LEU A N 1
ATOM 696 C CA . LEU A 1 91 ? -18.237 -3.622 -4.786 1.00 98.62 91 LEU A CA 1
ATOM 697 C C . LEU A 1 91 ? -18.844 -5.020 -4.978 1.00 98.62 91 LEU A C 1
ATOM 699 O O . LEU A 1 91 ? -18.374 -5.980 -4.373 1.00 98.62 91 LEU A O 1
ATOM 703 N N . GLY A 1 92 ? -19.836 -5.163 -5.865 1.00 97.50 92 GLY A N 1
ATOM 704 C CA . GLY A 1 92 ? -20.434 -6.467 -6.174 1.00 97.50 92 GLY A CA 1
ATOM 705 C C . GLY A 1 92 ? -19.438 -7.455 -6.794 1.00 97.50 92 GLY A C 1
ATOM 706 O O . GLY A 1 92 ? -19.432 -8.632 -6.435 1.00 97.50 92 GLY A O 1
ATOM 707 N N . PHE A 1 93 ? -18.551 -6.967 -7.670 1.00 98.12 93 PHE A N 1
ATOM 708 C CA . PHE A 1 93 ? -17.460 -7.764 -8.233 1.00 98.12 93 PHE A CA 1
ATOM 709 C C . PHE A 1 93 ? -16.497 -8.238 -7.137 1.00 98.12 93 PHE A C 1
ATOM 711 O O . PHE A 1 93 ? -16.163 -9.422 -7.083 1.00 98.12 93 PHE A O 1
ATOM 718 N N . TRP A 1 94 ? -16.096 -7.340 -6.234 1.00 98.44 94 TRP A N 1
ATOM 719 C CA . TRP A 1 94 ? -15.143 -7.655 -5.171 1.00 98.44 94 TRP A CA 1
ATOM 720 C C . TRP A 1 94 ? -15.682 -8.667 -4.164 1.00 98.44 94 TRP A C 1
ATOM 722 O O . TRP A 1 94 ? -14.965 -9.605 -3.826 1.00 98.44 94 TRP A O 1
ATOM 732 N N . VAL A 1 95 ? -16.951 -8.562 -3.760 1.00 98.00 95 VAL A N 1
ATOM 733 C CA . VAL A 1 95 ? -17.601 -9.593 -2.929 1.00 98.00 95 VAL A CA 1
ATOM 734 C C . VAL A 1 95 ? -17.537 -10.956 -3.618 1.00 98.00 95 VAL A C 1
ATOM 736 O O . VAL A 1 95 ? -17.060 -11.928 -3.034 1.00 98.00 95 VAL A O 1
ATOM 739 N N . ALA A 1 96 ? -17.962 -11.036 -4.883 1.00 90.56 96 ALA A N 1
ATOM 740 C CA . ALA A 1 96 ? -17.968 -12.293 -5.628 1.00 90.56 96 ALA A CA 1
ATOM 741 C C . ALA A 1 96 ? -16.556 -12.881 -5.796 1.00 90.56 96 ALA A C 1
ATOM 743 O O . ALA A 1 96 ? -16.375 -14.097 -5.695 1.00 90.56 96 ALA A O 1
ATOM 744 N N . ARG A 1 97 ? -15.549 -12.028 -6.023 1.00 94.62 97 ARG A N 1
ATOM 745 C CA . ARG A 1 97 ? -14.144 -12.435 -6.127 1.00 94.62 97 ARG A CA 1
ATOM 746 C C . ARG A 1 97 ? -13.618 -12.968 -4.794 1.00 94.62 97 ARG A C 1
ATOM 748 O O . ARG A 1 97 ? -13.077 -14.069 -4.769 1.00 94.62 97 ARG A O 1
ATOM 755 N N . LEU A 1 98 ? -13.827 -12.253 -3.688 1.00 89.31 98 LEU A N 1
ATOM 756 C CA . LEU A 1 98 ? -13.400 -12.697 -2.357 1.00 89.31 98 LEU A CA 1
ATOM 757 C C . LEU A 1 98 ? -14.033 -14.048 -1.986 1.00 89.31 98 LEU A C 1
ATOM 759 O O . LEU A 1 98 ? -13.320 -14.935 -1.523 1.00 89.31 98 LEU A O 1
ATOM 763 N N . VAL A 1 99 ? -15.328 -14.254 -2.274 1.00 86.56 99 VAL A N 1
ATOM 764 C CA . VAL A 1 99 ? -16.003 -15.557 -2.089 1.00 86.56 99 VAL A CA 1
ATOM 765 C C . VAL A 1 99 ? -15.344 -16.654 -2.923 1.00 86.56 99 VAL A C 1
ATOM 767 O O . VAL A 1 99 ? -15.027 -17.717 -2.392 1.00 86.56 99 VAL A O 1
ATOM 770 N N . ARG A 1 100 ? -15.114 -16.405 -4.218 1.00 84.88 100 ARG A N 1
ATOM 771 C CA . ARG A 1 100 ? -14.519 -17.388 -5.140 1.00 84.88 100 ARG A CA 1
ATOM 772 C C . ARG A 1 100 ? -13.132 -17.845 -4.693 1.00 84.88 100 ARG A C 1
ATOM 774 O O . ARG A 1 100 ? -12.805 -19.013 -4.853 1.00 84.88 100 ARG A O 1
ATOM 781 N N . HIS A 1 101 ? -12.348 -16.937 -4.121 1.00 83.06 101 HIS A N 1
ATOM 782 C CA . HIS A 1 101 ? -11.006 -17.219 -3.610 1.00 83.06 101 HIS A CA 1
ATOM 783 C C . HIS A 1 101 ? -10.989 -17.640 -2.126 1.00 83.06 101 HIS A C 1
ATOM 785 O O . HIS A 1 101 ? -9.920 -17.730 -1.529 1.00 83.06 101 HIS A O 1
ATOM 791 N N . GLY A 1 102 ? -12.150 -17.896 -1.509 1.00 86.19 102 GLY A N 1
ATOM 792 C CA . GLY A 1 102 ? -12.238 -18.385 -0.129 1.00 86.19 102 GLY A CA 1
ATOM 793 C C . GLY A 1 102 ? -11.819 -17.367 0.940 1.00 86.19 102 GLY A C 1
ATOM 794 O O . GLY A 1 102 ? -11.486 -17.752 2.063 1.00 86.19 102 GLY A O 1
ATOM 795 N N . ILE A 1 103 ? -11.831 -16.071 0.620 1.00 91.06 103 ILE A N 1
ATOM 796 C CA . ILE A 1 103 ? -11.427 -15.005 1.538 1.00 91.06 103 ILE A CA 1
ATOM 797 C C . ILE A 1 103 ? -12.603 -14.614 2.432 1.00 91.06 103 ILE A C 1
ATOM 799 O O . ILE A 1 103 ? -13.642 -14.123 1.977 1.00 91.06 103 ILE A O 1
ATOM 803 N N . ARG A 1 104 ? -12.418 -14.805 3.741 1.00 93.00 104 ARG A N 1
ATOM 804 C CA . ARG A 1 104 ? -13.358 -14.324 4.758 1.00 93.00 104 ARG A CA 1
ATOM 805 C C . ARG A 1 104 ? -13.389 -12.797 4.746 1.00 93.00 104 ARG A C 1
ATOM 807 O O . ARG A 1 104 ? -12.341 -12.160 4.835 1.00 93.00 104 ARG A O 1
ATOM 814 N N . HIS A 1 105 ? -14.588 -12.238 4.662 1.00 98.06 105 HIS A N 1
ATOM 815 C CA . HIS A 1 105 ? -14.821 -10.801 4.595 1.00 98.06 105 HIS A CA 1
ATOM 816 C C . HIS A 1 105 ? -16.136 -10.426 5.288 1.00 98.06 105 HIS A C 1
ATOM 818 O O . HIS A 1 105 ? -16.998 -11.276 5.515 1.00 98.06 105 HIS A O 1
ATOM 824 N N . GLU A 1 106 ? -16.275 -9.142 5.598 1.00 97.88 106 GLU A N 1
ATOM 825 C CA . GLU A 1 106 ? -17.480 -8.512 6.129 1.00 97.88 106 GLU A CA 1
ATOM 826 C C . GLU A 1 106 ? -17.965 -7.415 5.175 1.00 97.88 106 GLU A C 1
ATOM 828 O O . GLU A 1 106 ? -17.170 -6.771 4.488 1.00 97.88 106 GLU A O 1
ATOM 833 N N . GLY A 1 107 ? -19.278 -7.175 5.158 1.00 94.75 107 GLY A N 1
ATOM 834 C CA . GLY A 1 107 ? -19.899 -6.178 4.289 1.00 94.75 107 GLY A CA 1
ATOM 835 C C . GLY A 1 107 ? -20.287 -6.713 2.900 1.00 94.75 107 GLY A C 1
ATOM 836 O O . GLY A 1 107 ? -20.272 -7.922 2.672 1.00 94.75 107 GLY A O 1
ATOM 837 N N . PRO A 1 108 ? -20.694 -5.823 1.976 1.00 95.00 108 PRO A N 1
ATOM 838 C CA . PRO A 1 108 ? -20.499 -4.379 2.033 1.00 95.00 108 PRO A CA 1
ATOM 839 C C . PRO A 1 108 ? -21.453 -3.680 3.014 1.00 95.00 108 PRO A C 1
ATOM 841 O O . PRO A 1 108 ? -22.670 -3.793 2.893 1.00 95.00 108 PRO A O 1
ATOM 844 N N . THR A 1 109 ? -20.909 -2.889 3.943 1.00 94.56 109 THR A N 1
ATOM 845 C CA . THR A 1 109 ? -21.679 -2.018 4.853 1.00 94.56 109 THR A CA 1
ATOM 846 C C . THR A 1 109 ? -21.207 -0.583 4.664 1.00 94.56 109 THR A C 1
ATOM 848 O O . THR A 1 109 ? -20.012 -0.326 4.725 1.00 94.56 109 THR A O 1
ATOM 851 N N . LYS A 1 110 ? -22.121 0.365 4.401 1.00 93.50 110 LYS A N 1
ATOM 852 C CA . LYS A 1 110 ? -21.770 1.764 4.056 1.00 93.50 110 LYS A CA 1
ATOM 853 C C . LYS A 1 110 ? -20.676 1.860 2.966 1.00 93.50 110 LYS A C 1
ATOM 855 O O . LYS A 1 110 ? -19.772 2.677 3.067 1.00 93.50 110 LYS A O 1
ATOM 860 N N . GLN A 1 111 ? -20.775 1.024 1.926 1.00 97.38 111 GLN A N 1
ATOM 861 C CA . GLN A 1 111 ? -19.799 0.912 0.827 1.00 97.38 111 GLN A CA 1
ATOM 862 C C . GLN A 1 111 ? -18.406 0.374 1.200 1.00 97.38 111 GLN A C 1
ATOM 864 O O . GLN A 1 111 ? -17.486 0.488 0.398 1.00 97.38 111 GLN A O 1
ATOM 869 N N . VAL A 1 112 ? -18.245 -0.245 2.370 1.00 98.62 112 VAL A N 1
ATOM 870 C CA . VAL A 1 112 ? -16.969 -0.820 2.818 1.00 98.62 112 VAL A CA 1
ATOM 871 C C . VAL A 1 112 ? -17.057 -2.341 2.872 1.00 98.62 112 VAL A C 1
ATOM 873 O O . VAL A 1 112 ? -17.998 -2.879 3.460 1.00 98.62 112 VAL A O 1
ATOM 876 N N . ILE A 1 113 ? -16.075 -3.020 2.277 1.00 98.81 113 ILE A N 1
ATOM 877 C CA . ILE A 1 113 ? -15.821 -4.456 2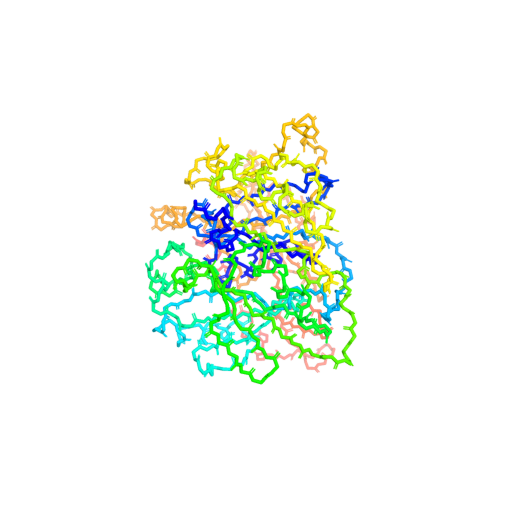.444 1.00 98.81 113 ILE A CA 1
ATOM 878 C C . ILE A 1 113 ? -14.532 -4.603 3.247 1.00 98.81 113 ILE A C 1
ATOM 880 O O . ILE A 1 113 ? -13.486 -4.152 2.785 1.00 98.81 113 ILE A O 1
ATOM 884 N N . SER A 1 114 ? -14.590 -5.252 4.406 1.00 98.75 114 SER A N 1
ATOM 885 C CA . SER A 1 114 ? -13.426 -5.459 5.278 1.00 98.75 114 SER A CA 1
ATOM 886 C C . SER A 1 114 ? -12.978 -6.917 5.219 1.00 98.75 114 SER A C 1
ATOM 888 O O . SER A 1 114 ? -13.801 -7.830 5.245 1.00 98.75 114 SER A O 1
ATOM 890 N N . PHE A 1 115 ? -11.676 -7.164 5.132 1.00 98.62 115 PHE A N 1
ATOM 891 C CA . PHE A 1 115 ? -11.097 -8.507 5.058 1.00 98.62 115 PHE A CA 1
ATOM 892 C C . PHE A 1 115 ? -9.663 -8.495 5.591 1.00 98.62 115 PHE A C 1
ATOM 894 O O . PHE A 1 115 ? -9.154 -7.471 6.054 1.00 98.62 115 PHE A O 1
ATOM 901 N N . ARG A 1 116 ? -9.017 -9.660 5.583 1.00 98.56 116 ARG A N 1
ATOM 902 C CA . ARG A 1 116 ? -7.620 -9.796 5.991 1.00 98.56 116 ARG A CA 1
ATOM 903 C C . ARG A 1 116 ? -6.805 -10.465 4.905 1.00 98.56 116 ARG A C 1
ATOM 905 O O . ARG A 1 116 ? -7.329 -11.320 4.188 1.00 98.56 116 ARG A O 1
ATOM 912 N N . ASP A 1 117 ? -5.535 -10.092 4.820 1.00 97.00 117 ASP A N 1
ATOM 913 C CA . ASP A 1 117 ? -4.575 -10.877 4.056 1.00 97.00 117 ASP A CA 1
ATOM 914 C C . ASP A 1 117 ? -4.183 -12.166 4.794 1.00 97.00 117 ASP A C 1
ATOM 916 O O . ASP A 1 117 ? -4.682 -12.486 5.879 1.00 97.00 117 ASP A O 1
ATOM 920 N N . HIS A 1 118 ? -3.300 -12.938 4.170 1.00 92.69 118 HIS A N 1
ATOM 921 C CA . HIS A 1 118 ? -2.872 -14.237 4.669 1.00 92.69 118 HIS A CA 1
ATOM 922 C C . HIS A 1 118 ? -2.044 -14.176 5.966 1.00 92.69 118 HIS A C 1
ATOM 924 O O . HIS A 1 118 ? -1.969 -15.191 6.661 1.00 92.69 118 HIS A O 1
ATOM 930 N N . ASP A 1 119 ? -1.474 -13.014 6.297 1.00 96.19 119 ASP A N 1
ATOM 931 C CA . ASP A 1 119 ? -0.743 -12.760 7.542 1.00 96.19 119 ASP A CA 1
ATOM 932 C C . ASP A 1 119 ? -1.618 -12.078 8.608 1.00 96.19 119 ASP A C 1
ATOM 934 O O . ASP A 1 119 ? -1.212 -11.922 9.760 1.00 96.19 119 ASP A O 1
ATOM 938 N N . GLY A 1 120 ? -2.854 -11.712 8.258 1.00 96.06 120 GLY A N 1
ATOM 939 C CA . GLY A 1 120 ? -3.836 -11.130 9.166 1.00 96.06 120 GLY A CA 1
ATOM 940 C C . GLY A 1 120 ? -3.906 -9.602 9.139 1.00 96.06 120 GLY A C 1
ATOM 941 O O . GLY A 1 120 ? -4.656 -9.034 9.948 1.00 96.06 120 GLY A O 1
ATOM 942 N N . LEU A 1 121 ? -3.190 -8.939 8.223 1.00 97.94 121 LEU A N 1
ATOM 943 C CA . LEU A 1 121 ? -3.266 -7.492 8.019 1.00 97.94 121 LEU A CA 1
ATOM 944 C C . LEU A 1 121 ? -4.707 -7.093 7.677 1.00 97.94 121 LEU A C 1
ATOM 946 O O . LEU A 1 121 ? -5.332 -7.739 6.838 1.00 97.94 121 LEU A O 1
ATOM 950 N N . MET A 1 122 ? -5.259 -6.066 8.334 1.00 98.50 122 MET A N 1
ATOM 951 C CA . MET A 1 122 ? -6.633 -5.625 8.061 1.00 98.50 122 MET A CA 1
ATOM 952 C C . MET A 1 122 ? -6.668 -4.702 6.853 1.00 98.50 122 MET A C 1
ATOM 954 O O . MET A 1 122 ? -6.005 -3.662 6.833 1.00 98.50 122 MET A O 1
ATOM 958 N N . LEU A 1 123 ? -7.488 -5.078 5.879 1.00 98.88 123 LEU A N 1
ATOM 959 C CA . LEU A 1 123 ? -7.659 -4.364 4.628 1.00 98.88 123 LEU A CA 1
ATOM 960 C C . LEU A 1 123 ? -9.129 -4.041 4.395 1.00 98.88 123 LEU A C 1
ATOM 962 O O . LEU A 1 123 ? -10.023 -4.770 4.833 1.00 98.88 123 LEU A O 1
ATOM 966 N N . GLU A 1 124 ? -9.365 -2.967 3.653 1.00 98.88 124 GLU A N 1
ATOM 967 C CA . GLU A 1 124 ? -10.701 -2.595 3.203 1.00 98.88 124 GLU A CA 1
ATOM 968 C C . GLU A 1 124 ? -10.723 -2.236 1.722 1.00 98.88 124 GLU A C 1
ATOM 970 O O . GLU A 1 124 ? -9.762 -1.683 1.191 1.00 98.88 124 GLU A O 1
ATOM 975 N N . LEU A 1 125 ? -11.857 -2.497 1.076 1.00 98.88 125 LEU A N 1
ATOM 976 C CA . LEU A 1 125 ? -12.223 -1.909 -0.210 1.00 98.88 125 LEU A CA 1
ATOM 977 C C . LEU A 1 125 ? -13.394 -0.958 0.022 1.00 98.88 125 LEU A C 1
ATOM 979 O O . LEU A 1 125 ? -14.448 -1.374 0.507 1.00 98.88 125 LEU A O 1
ATOM 983 N N . VAL A 1 126 ? -13.196 0.314 -0.315 1.00 98.81 126 VAL A N 1
ATOM 984 C CA . VAL A 1 126 ? -14.163 1.393 -0.094 1.00 98.81 126 VAL A CA 1
ATOM 985 C C . VAL A 1 126 ? -14.676 1.895 -1.436 1.00 98.81 126 VAL A C 1
ATOM 987 O O . VAL A 1 126 ? -13.902 2.375 -2.264 1.00 98.81 126 VAL A O 1
ATOM 990 N N . GLY A 1 127 ? -15.987 1.785 -1.642 1.00 98.56 127 GLY A N 1
ATOM 991 C CA . GLY A 1 127 ? -16.683 2.354 -2.790 1.00 98.56 127 GLY A CA 1
ATOM 992 C C . GLY A 1 127 ? -16.759 3.875 -2.685 1.00 98.56 127 GLY A C 1
ATOM 993 O O . GLY A 1 127 ? -17.585 4.397 -1.937 1.00 98.56 127 GLY A O 1
ATOM 994 N N . ASP A 1 128 ? -15.933 4.581 -3.455 1.00 98.12 128 ASP A N 1
ATOM 995 C CA . ASP A 1 128 ? -15.869 6.045 -3.484 1.00 98.12 128 ASP A CA 1
ATOM 996 C C . ASP A 1 128 ? -15.891 6.543 -4.936 1.00 98.12 128 ASP A C 1
ATOM 998 O O . ASP A 1 128 ? -15.118 6.090 -5.779 1.00 98.12 128 ASP A O 1
ATOM 1002 N N . ALA A 1 129 ? -16.798 7.470 -5.252 1.00 97.06 129 ALA A N 1
ATOM 1003 C CA . ALA A 1 129 ? -16.888 8.046 -6.592 1.00 97.06 129 ALA A CA 1
ATOM 1004 C C . ALA A 1 129 ? -15.623 8.838 -6.966 1.00 97.06 129 ALA A C 1
ATOM 1006 O O . ALA A 1 129 ? -15.213 8.809 -8.122 1.00 97.06 129 ALA A O 1
ATOM 1007 N N . GLY A 1 130 ? -14.954 9.463 -5.990 1.00 96.50 130 GLY A N 1
ATOM 1008 C CA . GLY A 1 130 ? -13.694 10.182 -6.185 1.00 96.50 130 GLY A CA 1
ATOM 1009 C C . GLY A 1 130 ? -12.516 9.285 -6.576 1.00 96.50 130 GLY A C 1
ATOM 1010 O O . GLY A 1 130 ? -11.467 9.797 -6.961 1.00 96.50 130 GLY A O 1
ATOM 1011 N N . ALA A 1 131 ? -12.674 7.956 -6.526 1.00 96.44 131 ALA A N 1
ATOM 1012 C CA . ALA A 1 131 ? -11.661 7.010 -6.987 1.00 96.44 131 ALA A CA 1
ATOM 1013 C C . ALA A 1 131 ? -11.326 7.205 -8.476 1.00 96.44 131 ALA A C 1
ATOM 1015 O O . ALA A 1 131 ? -10.180 7.015 -8.873 1.00 96.44 131 ALA A O 1
ATOM 1016 N N . GLU A 1 132 ? -12.286 7.659 -9.292 1.00 94.50 132 GLU A N 1
ATOM 1017 C CA . GLU A 1 132 ? -12.080 7.879 -10.731 1.00 94.50 132 GLU A CA 1
ATOM 1018 C C . GLU A 1 132 ? -11.018 8.941 -11.053 1.00 94.50 132 GLU A C 1
ATOM 1020 O O . GLU A 1 132 ? -10.440 8.919 -12.137 1.00 94.50 132 GLU A O 1
ATOM 1025 N N . ALA A 1 133 ? -10.734 9.848 -10.111 1.00 94.38 133 ALA A N 1
ATOM 1026 C CA . ALA A 1 133 ? -9.712 10.880 -10.261 1.00 94.38 133 ALA A CA 1
ATOM 1027 C C . ALA A 1 133 ? -8.278 10.335 -10.120 1.00 94.38 133 ALA A C 1
ATOM 1029 O O . ALA A 1 133 ? -7.314 11.069 -10.348 1.00 94.38 133 ALA A O 1
ATOM 1030 N N . ARG A 1 134 ? -8.118 9.065 -9.725 1.00 94.69 134 ARG A N 1
ATOM 1031 C CA . ARG A 1 134 ? -6.823 8.407 -9.528 1.00 94.69 134 ARG A CA 1
ATOM 1032 C C . ARG A 1 134 ? -6.585 7.326 -10.580 1.00 94.69 134 ARG A C 1
ATOM 1034 O O . ARG A 1 134 ? -7.517 6.670 -11.050 1.00 94.69 134 ARG A O 1
ATOM 1041 N N . GLY A 1 135 ? -5.311 7.120 -10.910 1.00 93.62 135 GLY A N 1
ATOM 1042 C CA . GLY A 1 135 ? -4.868 6.007 -11.747 1.00 93.62 135 GLY A CA 1
ATOM 1043 C C . GLY A 1 135 ? -5.178 4.646 -11.117 1.00 93.62 135 GLY A C 1
ATOM 1044 O O . GLY A 1 135 ? -5.343 4.524 -9.904 1.00 93.62 135 GLY A O 1
ATOM 1045 N N . ALA A 1 136 ? -5.257 3.624 -11.964 1.00 95.00 136 ALA A N 1
ATOM 1046 C CA . ALA A 1 136 ? -5.440 2.232 -11.572 1.00 95.00 136 ALA A CA 1
ATOM 1047 C C . ALA A 1 136 ? -4.688 1.326 -12.551 1.00 95.00 136 ALA A C 1
ATOM 1049 O O . ALA A 1 136 ? -4.466 1.704 -13.705 1.00 95.00 136 ALA A O 1
ATOM 1050 N N . TRP A 1 137 ? -4.332 0.120 -12.111 1.00 94.94 137 TRP A N 1
ATOM 1051 C CA . TRP A 1 137 ? -3.787 -0.902 -13.000 1.00 94.94 137 TRP A CA 1
ATOM 1052 C C . TRP A 1 137 ? -4.922 -1.687 -13.666 1.00 94.94 137 TRP A C 1
ATOM 1054 O O . TRP A 1 137 ? -5.692 -2.373 -13.000 1.00 94.94 137 TRP A O 1
ATOM 1064 N N . GLY A 1 138 ? -5.054 -1.544 -14.987 1.00 88.62 138 GLY A N 1
ATOM 1065 C CA . GLY A 1 138 ? -6.195 -2.067 -15.747 1.00 88.62 138 GLY A CA 1
ATOM 1066 C C . GLY A 1 138 ? -5.973 -3.409 -16.445 1.00 88.62 138 GLY A C 1
ATOM 1067 O O . GLY A 1 138 ? -6.892 -3.870 -17.114 1.00 88.62 138 GLY A O 1
ATOM 1068 N N . GLU A 1 139 ? -4.784 -4.009 -16.337 1.00 84.50 139 GLU A N 1
ATOM 1069 C CA . GLU A 1 139 ? -4.427 -5.252 -17.048 1.00 84.50 139 GLU A CA 1
ATOM 1070 C C . GLU A 1 139 ? -4.299 -6.464 -16.110 1.00 84.50 139 GLU A C 1
ATOM 1072 O O . GLU A 1 139 ? -3.759 -7.504 -16.488 1.00 84.50 139 GLU A O 1
ATOM 1077 N N . ALA A 1 140 ? -4.776 -6.347 -14.869 1.00 85.31 140 ALA A N 1
ATOM 1078 C CA . ALA A 1 140 ? -4.748 -7.444 -13.913 1.00 85.31 140 ALA A CA 1
ATOM 1079 C C . ALA A 1 140 ? -5.630 -8.625 -14.386 1.00 85.31 140 ALA A C 1
ATOM 1081 O O . ALA A 1 140 ? -6.826 -8.440 -14.645 1.00 85.31 140 ALA A O 1
ATOM 1082 N N . PRO A 1 141 ? -5.092 -9.859 -14.472 1.00 78.38 141 PRO A N 1
ATOM 1083 C CA . PRO A 1 141 ? -5.855 -11.017 -14.924 1.00 78.38 141 PRO A CA 1
ATOM 1084 C C . PRO A 1 141 ? -7.138 -11.256 -14.115 1.00 78.38 141 PRO A C 1
ATOM 1086 O O . PRO A 1 141 ? -7.139 -11.359 -12.886 1.00 78.38 141 PRO A O 1
ATOM 1089 N N . GLY A 1 142 ? -8.264 -11.368 -14.824 1.00 81.00 142 GLY A N 1
ATOM 1090 C CA . GLY A 1 142 ? -9.572 -11.622 -14.218 1.00 81.00 142 GLY A CA 1
ATOM 1091 C C . GLY A 1 142 ? -10.160 -10.447 -13.427 1.00 81.00 142 GLY A C 1
ATOM 1092 O O . GLY A 1 142 ? -11.143 -10.658 -12.712 1.00 81.00 142 GLY A O 1
ATOM 1093 N N . ILE A 1 143 ? -9.590 -9.240 -13.539 1.00 89.56 143 ILE A N 1
ATOM 1094 C CA . ILE A 1 143 ? -10.124 -8.001 -12.961 1.00 89.56 143 ILE A CA 1
ATOM 1095 C C . ILE A 1 143 ? -10.291 -6.973 -14.090 1.00 89.56 143 ILE A C 1
ATOM 1097 O O . ILE A 1 143 ? -9.309 -6.386 -14.540 1.00 89.56 143 ILE A O 1
ATOM 1101 N N . PRO A 1 144 ? -11.526 -6.743 -14.572 1.00 89.19 144 PRO A N 1
ATOM 1102 C CA . PRO A 1 144 ? -11.799 -5.688 -15.543 1.00 89.19 144 PRO A CA 1
ATOM 1103 C C . PRO A 1 144 ? -11.365 -4.310 -15.028 1.00 89.19 144 PRO A C 1
ATOM 1105 O O . PRO A 1 144 ? -11.463 -4.031 -13.829 1.00 89.19 144 PRO A O 1
ATOM 1108 N N . ARG A 1 145 ? -10.937 -3.420 -15.932 1.00 91.06 145 ARG A N 1
ATOM 1109 C CA . ARG A 1 145 ? -10.428 -2.080 -15.584 1.00 91.06 145 ARG A CA 1
ATOM 1110 C C . ARG A 1 145 ? -11.420 -1.270 -14.745 1.00 91.06 145 ARG A C 1
ATOM 1112 O O . ARG A 1 145 ? -11.014 -0.562 -13.834 1.00 91.06 145 ARG A O 1
ATOM 1119 N N . GLU A 1 146 ? -12.717 -1.387 -15.009 1.00 93.56 146 GLU A N 1
ATOM 1120 C CA . GLU A 1 146 ? -13.792 -0.723 -14.262 1.00 93.56 146 GLU A CA 1
ATOM 1121 C C . GLU A 1 146 ? -13.988 -1.240 -12.826 1.00 93.56 146 GLU A C 1
ATOM 1123 O O . GLU A 1 146 ? -14.809 -0.695 -12.079 1.00 93.56 146 GLU A O 1
ATOM 1128 N N . HIS A 1 147 ? -13.281 -2.306 -12.455 1.00 97.69 147 HIS A N 1
ATOM 1129 C CA . HIS A 1 147 ? -13.286 -2.910 -11.128 1.00 97.69 147 HIS A CA 1
ATOM 1130 C C . HIS A 1 147 ? -11.926 -2.833 -10.426 1.00 97.69 147 HIS A C 1
ATOM 1132 O O . HIS A 1 147 ? -11.823 -3.269 -9.279 1.00 97.69 147 HIS A O 1
ATOM 1138 N N . ALA A 1 148 ? -10.911 -2.265 -11.081 1.00 98.00 148 ALA A N 1
ATOM 1139 C CA . ALA A 1 148 ? -9.573 -2.118 -10.530 1.00 98.00 148 ALA A CA 1
ATOM 1140 C C . ALA A 1 148 ? -9.541 -1.214 -9.282 1.00 98.00 148 ALA A C 1
ATOM 1142 O O . ALA A 1 148 ? -10.426 -0.387 -9.045 1.00 98.00 148 ALA A O 1
ATOM 1143 N N . ILE A 1 149 ? -8.492 -1.384 -8.478 1.00 98.75 149 ILE A N 1
ATOM 1144 C CA . ILE A 1 149 ? -8.204 -0.544 -7.314 1.00 98.75 149 ILE A CA 1
ATOM 1145 C C . ILE A 1 149 ? -7.527 0.754 -7.771 1.00 98.75 149 ILE A C 1
ATOM 1147 O O . ILE A 1 149 ? -6.562 0.731 -8.532 1.00 98.75 149 ILE A O 1
ATOM 1151 N N . HIS A 1 150 ? -8.000 1.884 -7.249 1.00 98.25 150 HIS A N 1
ATOM 1152 C CA . HIS A 1 150 ? -7.543 3.241 -7.569 1.00 98.25 150 HIS A CA 1
ATOM 1153 C C . HIS A 1 150 ? -6.612 3.812 -6.479 1.00 98.25 150 HIS A C 1
ATOM 1155 O O . HIS A 1 150 ? -6.718 4.967 -6.056 1.00 98.25 150 HIS A O 1
ATOM 1161 N N . GLY A 1 151 ? -5.703 2.973 -5.980 1.00 98.31 151 GLY A N 1
ATOM 1162 C CA . GLY A 1 151 ? -4.831 3.284 -4.848 1.00 98.31 151 GLY A CA 1
ATOM 1163 C C . GLY A 1 151 ? -5.566 3.334 -3.506 1.00 98.31 151 GLY A C 1
ATOM 1164 O O . GLY A 1 151 ? -6.617 2.716 -3.323 1.00 98.31 151 GLY A O 1
ATOM 1165 N N . PHE A 1 152 ? -4.994 4.041 -2.533 1.00 98.81 152 PHE A N 1
ATOM 1166 C CA . PHE A 1 152 ? -5.570 4.138 -1.198 1.00 98.81 152 PHE A CA 1
ATOM 1167 C C . PHE A 1 152 ? -6.825 5.008 -1.178 1.00 98.81 152 PHE A C 1
ATOM 1169 O O . PHE A 1 152 ? -6.886 6.064 -1.801 1.00 98.81 152 PHE A O 1
ATOM 1176 N N . HIS A 1 153 ? -7.799 4.598 -0.374 1.00 98.62 153 HIS A N 1
ATOM 1177 C CA . HIS A 1 153 ? -8.823 5.484 0.160 1.00 98.62 153 HIS A CA 1
ATOM 1178 C C . HIS A 1 153 ? -8.271 6.237 1.382 1.00 98.62 153 HIS A C 1
ATOM 1180 O O . HIS A 1 153 ? -8.329 7.464 1.434 1.00 98.62 153 HIS A O 1
ATOM 1186 N N . GLY A 1 154 ? -7.675 5.516 2.336 1.00 98.62 154 GLY A N 1
ATOM 1187 C CA . GLY A 1 154 ? -7.143 6.083 3.573 1.00 98.62 154 GLY A CA 1
ATOM 1188 C C . GLY A 1 154 ? -6.510 5.028 4.479 1.00 98.62 154 GLY A C 1
ATOM 1189 O O . GLY A 1 154 ? -6.390 3.861 4.105 1.00 98.62 154 GLY A O 1
ATOM 1190 N N . VAL A 1 155 ? -6.128 5.439 5.686 1.00 98.81 155 VAL A N 1
ATOM 1191 C CA . VAL A 1 155 ? -5.639 4.541 6.744 1.00 98.81 155 VAL A CA 1
ATOM 1192 C C . VAL A 1 155 ? -6.362 4.807 8.060 1.00 98.81 155 VAL A C 1
ATOM 1194 O O . VAL A 1 155 ? -6.749 5.943 8.335 1.00 98.81 155 VAL A O 1
ATOM 1197 N N . THR A 1 156 ? -6.495 3.783 8.902 1.00 98.69 156 THR A N 1
ATOM 1198 C CA . THR A 1 156 ? -7.007 3.933 10.271 1.00 98.69 156 THR A CA 1
ATOM 1199 C C . THR A 1 156 ? -5.912 3.638 11.286 1.00 98.69 156 THR A C 1
ATOM 1201 O O . THR A 1 156 ? -5.377 2.530 11.339 1.00 98.69 156 THR A O 1
ATOM 1204 N N . ILE A 1 157 ? -5.610 4.618 12.131 1.00 98.56 157 ILE A N 1
ATOM 1205 C CA . ILE A 1 157 ? -4.709 4.504 13.275 1.00 98.56 157 ILE A CA 1
ATOM 1206 C C . ILE A 1 157 ? -5.519 4.092 14.500 1.00 98.56 157 ILE A C 1
ATOM 1208 O O . ILE A 1 157 ? -6.545 4.700 14.808 1.00 98.56 157 ILE A O 1
ATOM 1212 N N . TRP A 1 158 ? -5.045 3.080 15.224 1.00 97.44 158 TRP A N 1
ATOM 1213 C CA . TRP A 1 158 ? -5.557 2.776 16.559 1.00 97.44 158 TRP A CA 1
ATOM 1214 C C . TRP A 1 158 ? -4.670 3.440 17.602 1.00 97.44 158 TRP A C 1
ATOM 1216 O O . TRP A 1 158 ? -3.485 3.126 17.722 1.00 97.44 158 TRP A O 1
ATOM 1226 N N . ALA A 1 159 ? -5.257 4.346 18.375 1.00 96.06 159 ALA A N 1
ATOM 1227 C CA . ALA A 1 159 ? -4.585 5.075 19.438 1.00 96.06 159 ALA A CA 1
ATOM 1228 C C . ALA A 1 159 ? -5.176 4.697 20.802 1.00 96.06 159 ALA A C 1
ATOM 1230 O O . ALA A 1 159 ? -6.371 4.418 20.923 1.00 96.06 159 ALA A O 1
ATOM 1231 N N . GLU A 1 160 ? -4.343 4.716 21.845 1.00 93.75 160 GLU A N 1
ATOM 1232 C CA . GLU A 1 160 ? -4.833 4.619 23.229 1.00 93.75 160 GLU A CA 1
ATOM 1233 C C . GLU A 1 160 ? -5.697 5.845 23.560 1.00 93.75 160 GLU A C 1
ATOM 1235 O O . GLU A 1 160 ? -6.808 5.728 24.076 1.00 93.75 160 GLU A O 1
ATOM 1240 N N . ARG A 1 161 ? -5.198 7.027 23.178 1.00 91.56 161 ARG A N 1
ATOM 1241 C CA . ARG A 1 161 ? -5.894 8.315 23.189 1.00 91.56 161 ARG A CA 1
ATOM 1242 C C . ARG A 1 161 ? -5.522 9.077 21.917 1.00 91.56 161 ARG A C 1
ATOM 1244 O O . ARG A 1 161 ? -4.336 9.247 21.654 1.00 91.56 161 ARG A O 1
ATOM 1251 N N . GLY A 1 162 ? -6.508 9.523 21.141 1.00 94.12 162 GLY A N 1
ATOM 1252 C CA . GLY A 1 162 ? -6.267 10.159 19.839 1.00 94.12 162 GLY A CA 1
ATOM 1253 C C . GLY A 1 162 ? -5.644 11.558 19.899 1.00 94.12 162 GLY A C 1
ATOM 1254 O O . GLY A 1 162 ? -4.945 11.940 18.968 1.00 94.12 162 GLY A O 1
ATOM 1255 N N . ASP A 1 163 ? -5.841 12.300 20.994 1.00 95.62 163 ASP A N 1
ATOM 1256 C CA . ASP A 1 163 ? -5.554 13.745 21.078 1.00 95.62 163 ASP A CA 1
ATOM 1257 C C . ASP A 1 163 ? -4.119 14.133 20.654 1.00 95.62 163 ASP A C 1
ATOM 1259 O O . ASP A 1 163 ? -3.916 15.140 19.975 1.00 95.62 163 ASP A O 1
ATOM 1263 N N . ASP A 1 164 ? -3.111 13.335 21.023 1.00 95.31 164 ASP A N 1
ATOM 1264 C CA . ASP A 1 164 ? -1.715 13.638 20.687 1.00 95.31 164 ASP A CA 1
ATOM 1265 C C . ASP A 1 164 ? -1.377 13.342 19.220 1.00 95.31 164 ASP A C 1
ATOM 1267 O O . ASP A 1 164 ? -0.696 14.144 18.577 1.00 95.31 164 ASP A O 1
ATOM 1271 N N . THR A 1 165 ? -1.883 12.235 18.669 1.00 97.88 165 THR A N 1
ATOM 1272 C CA . THR A 1 165 ? -1.743 11.908 17.241 1.00 97.88 165 THR A CA 1
ATOM 1273 C C . THR A 1 165 ? -2.428 12.967 16.381 1.00 97.88 165 THR A C 1
ATOM 1275 O O . THR A 1 165 ? -1.888 13.413 15.370 1.00 97.88 165 THR A O 1
ATOM 1278 N N . GLU A 1 166 ? -3.598 13.434 16.807 1.00 97.88 166 GLU A N 1
ATOM 1279 C CA . GLU A 1 166 ? -4.368 14.459 16.104 1.00 97.88 166 GLU A CA 1
ATOM 1280 C C . GLU A 1 166 ? -3.667 15.809 16.093 1.00 97.88 166 GLU A C 1
ATOM 1282 O O . GLU A 1 166 ? -3.633 16.471 15.056 1.00 97.88 166 GLU A O 1
ATOM 1287 N N . ARG A 1 167 ? -3.033 16.189 17.208 1.00 97.44 167 ARG A N 1
ATOM 1288 C CA . ARG A 1 167 ? -2.202 17.394 17.272 1.00 97.44 167 ARG A CA 1
ATOM 1289 C C . ARG A 1 167 ? -1.058 17.341 16.258 1.00 97.44 167 ARG A C 1
ATOM 1291 O O . ARG A 1 167 ? -0.788 18.333 15.588 1.00 97.44 167 ARG A O 1
ATOM 1298 N N . VAL A 1 168 ? -0.413 16.185 16.086 1.00 98.06 168 VAL A N 1
ATOM 1299 C CA . VAL A 1 168 ? 0.619 16.012 15.049 1.00 98.06 168 VAL A CA 1
ATOM 1300 C C . VAL A 1 168 ? 0.018 16.142 13.647 1.00 98.06 168 VAL A C 1
ATOM 1302 O O . VAL A 1 168 ? 0.554 16.885 12.821 1.00 98.06 168 VAL A O 1
ATOM 1305 N N . LEU A 1 169 ? -1.108 15.476 13.374 1.00 98.31 169 LEU A N 1
ATOM 1306 C CA . LEU A 1 169 ? -1.781 15.555 12.074 1.00 98.31 169 LEU A CA 1
ATOM 1307 C C . LEU A 1 169 ? -2.152 17.005 11.716 1.00 98.31 169 LEU A C 1
ATOM 1309 O O . LEU A 1 169 ? -1.840 17.466 10.617 1.00 98.31 169 LEU A O 1
ATOM 1313 N N . VAL A 1 170 ? -2.773 17.742 12.636 1.00 97.44 170 VAL A N 1
ATOM 1314 C CA . VAL A 1 170 ? -3.277 19.099 12.380 1.00 97.44 170 VAL A CA 1
ATOM 1315 C C . VAL A 1 170 ? -2.154 20.136 12.425 1.00 97.44 170 VAL A C 1
ATOM 1317 O O . VAL A 1 170 ? -1.876 20.800 11.424 1.00 97.44 170 VAL A O 1
ATOM 1320 N N . ASP A 1 171 ? -1.457 20.249 13.555 1.00 96.19 171 ASP A N 1
ATOM 1321 C CA . ASP A 1 171 ? -0.550 21.374 13.808 1.00 96.19 171 ASP A CA 1
ATOM 1322 C C . ASP A 1 171 ? 0.785 21.220 13.070 1.00 96.19 171 ASP A C 1
ATOM 1324 O O . ASP A 1 171 ? 1.428 22.216 12.710 1.00 96.19 171 ASP A O 1
ATOM 1328 N N . THR A 1 172 ? 1.204 19.975 12.816 1.00 96.81 172 THR A N 1
ATOM 1329 C CA . THR A 1 172 ? 2.493 19.674 12.174 1.00 96.81 172 THR A CA 1
ATOM 1330 C C . THR A 1 172 ? 2.327 19.331 10.698 1.00 96.81 172 THR A C 1
ATOM 1332 O O . THR A 1 172 ? 3.025 19.913 9.868 1.00 96.81 172 THR A O 1
ATOM 1335 N N . LEU A 1 173 ? 1.404 18.426 10.354 1.00 97.56 173 LEU A N 1
ATOM 1336 C CA . LEU A 1 173 ? 1.261 17.918 8.982 1.00 97.56 173 LEU A CA 1
ATOM 1337 C C . LEU A 1 173 ? 0.265 18.705 8.114 1.00 97.56 173 LEU A C 1
ATOM 1339 O O . LEU A 1 173 ? 0.342 18.633 6.886 1.00 97.56 173 LEU A O 1
ATOM 1343 N N . GLY A 1 174 ? -0.605 19.514 8.725 1.00 96.31 174 GLY A N 1
ATOM 1344 C CA . GLY A 1 174 ? -1.554 20.375 8.014 1.00 96.31 174 GLY A CA 1
ATOM 1345 C C . GLY A 1 174 ? -2.866 19.690 7.627 1.00 96.31 174 GLY A C 1
ATOM 1346 O O . GLY A 1 174 ? -3.539 20.149 6.706 1.00 96.31 174 GLY A O 1
ATOM 1347 N N . PHE A 1 175 ? -3.238 18.605 8.308 1.00 97.75 175 PHE A N 1
ATOM 1348 C CA . PHE A 1 175 ? -4.567 18.014 8.178 1.00 97.75 175 PHE A CA 1
ATOM 1349 C C . PHE A 1 175 ? -5.647 18.913 8.795 1.00 97.75 175 PHE A C 1
ATOM 1351 O O . PHE A 1 175 ? -5.401 19.683 9.722 1.00 97.75 175 PHE A O 1
ATOM 1358 N N . ARG A 1 176 ? -6.884 18.754 8.324 1.00 97.00 176 ARG A N 1
ATOM 1359 C CA . ARG A 1 176 ? -8.099 19.315 8.928 1.00 97.00 176 ARG A CA 1
ATOM 1360 C C . ARG A 1 176 ? -9.025 18.196 9.387 1.00 97.00 176 ARG A C 1
ATOM 1362 O O . ARG A 1 176 ? -9.149 17.185 8.699 1.00 97.00 176 ARG A O 1
ATOM 1369 N N . GLY A 1 177 ? -9.705 18.392 10.515 1.00 96.88 177 GLY A N 1
ATOM 1370 C CA . GLY A 1 177 ? -10.807 17.518 10.923 1.00 96.88 177 GLY A CA 1
ATOM 1371 C C . GLY A 1 177 ? -11.968 17.607 9.927 1.00 96.88 177 GLY A C 1
ATOM 1372 O O . GLY A 1 177 ? -12.277 18.688 9.422 1.00 96.88 177 GLY A O 1
ATOM 1373 N N . VAL A 1 178 ? -12.585 16.468 9.614 1.00 95.88 178 VAL A N 1
ATOM 1374 C CA . VAL A 1 178 ? -13.663 16.357 8.613 1.00 95.88 178 VAL A CA 1
ATOM 1375 C C . VAL A 1 178 ? -14.923 15.741 9.199 1.00 95.88 178 VAL A C 1
ATOM 1377 O O . VAL A 1 178 ? -16.026 16.165 8.864 1.00 95.88 178 VAL A O 1
ATOM 1380 N N . HIS A 1 179 ? -14.774 14.724 10.044 1.00 94.00 179 HIS A N 1
ATOM 1381 C CA . HIS A 1 179 ? -15.900 13.978 10.589 1.00 94.00 179 HIS A CA 1
ATOM 1382 C C . HIS A 1 179 ? -15.540 13.333 11.928 1.00 94.00 179 HIS A C 1
ATOM 1384 O O . HIS A 1 179 ? -14.371 13.062 12.195 1.00 94.00 179 HIS A O 1
ATOM 1390 N N . GLU A 1 180 ? -16.551 13.052 12.741 1.00 95.25 180 GLU A N 1
ATOM 1391 C CA . GLU A 1 180 ? -16.431 12.338 14.009 1.00 95.25 180 GLU A CA 1
ATOM 1392 C C . GLU A 1 180 ? -17.604 11.356 14.126 1.00 95.25 180 GLU A C 1
ATOM 1394 O O . GLU A 1 180 ? -18.762 11.759 14.007 1.00 95.25 180 GLU A O 1
ATOM 1399 N N . ASP A 1 181 ? -17.292 10.073 14.323 1.00 92.75 181 ASP A N 1
ATOM 1400 C CA . ASP A 1 181 ? -18.262 8.992 14.536 1.00 92.75 181 ASP A CA 1
ATOM 1401 C C . ASP A 1 181 ? -17.791 8.096 15.691 1.00 92.75 181 ASP A C 1
ATOM 1403 O O . ASP A 1 181 ? -16.788 7.375 15.597 1.00 92.75 181 ASP A O 1
ATOM 1407 N N . GLY A 1 182 ? -18.508 8.161 16.814 1.00 92.69 182 GLY A N 1
ATOM 1408 C CA . GLY A 1 182 ? -18.166 7.432 18.032 1.00 92.69 182 GLY A CA 1
ATOM 1409 C C . GLY A 1 182 ? -16.760 7.775 18.529 1.00 92.69 182 GLY A C 1
ATOM 1410 O O . GLY A 1 182 ? -16.490 8.908 18.905 1.00 92.69 182 GLY A O 1
ATOM 1411 N N . SER A 1 183 ? -15.863 6.786 18.552 1.00 94.44 183 SER A N 1
ATOM 1412 C CA . SER A 1 183 ? -14.467 6.975 18.970 1.00 94.44 183 SER A CA 1
ATOM 1413 C C . SER A 1 183 ? -13.493 7.231 17.813 1.00 94.44 183 SER A C 1
ATOM 1415 O O . SER A 1 183 ? -12.278 7.192 18.020 1.00 94.44 183 SER A O 1
ATOM 1417 N N . THR A 1 184 ? -14.010 7.457 16.602 1.00 97.19 184 THR A N 1
ATOM 1418 C CA . THR A 1 184 ? -13.216 7.668 15.387 1.00 97.19 184 THR A CA 1
ATOM 1419 C C . THR A 1 184 ? -13.348 9.107 14.910 1.00 97.19 184 THR A C 1
ATOM 1421 O O . THR A 1 184 ? -14.453 9.575 14.640 1.00 97.19 184 THR A O 1
ATOM 1424 N N . ARG A 1 185 ? -12.216 9.794 14.748 1.00 98.19 185 ARG A N 1
ATOM 1425 C CA . ARG A 1 185 ? -12.135 11.128 14.142 1.00 98.19 185 ARG A CA 1
ATOM 1426 C C . ARG A 1 185 ? -11.410 11.044 12.804 1.00 98.19 185 ARG A C 1
ATOM 1428 O O . ARG A 1 185 ? -10.324 10.476 12.724 1.00 98.19 185 ARG A O 1
ATOM 1435 N N . ARG A 1 186 ? -12.020 11.597 11.755 1.00 98.44 186 ARG A N 1
ATOM 1436 C CA . ARG A 1 186 ? -11.491 11.612 10.387 1.00 98.44 186 ARG A CA 1
ATOM 1437 C C . ARG A 1 186 ? -10.821 12.935 10.078 1.00 98.44 186 ARG A C 1
ATOM 1439 O O . ARG A 1 186 ? -11.410 14.000 10.274 1.00 98.44 186 ARG A O 1
ATOM 1446 N N . PHE A 1 187 ? -9.647 12.845 9.477 1.00 98.56 187 PHE A N 1
ATOM 1447 C CA . PHE A 1 187 ? -8.829 13.958 9.034 1.00 98.56 187 PHE A CA 1
ATOM 1448 C C . PHE A 1 187 ? -8.572 13.868 7.532 1.00 98.56 187 PHE A C 1
ATOM 1450 O O . PHE A 1 187 ? -8.468 12.775 6.975 1.00 98.56 187 PHE A O 1
ATOM 1457 N N . ALA A 1 188 ? -8.448 15.023 6.881 1.00 98.00 188 ALA A N 1
ATOM 1458 C CA . ALA A 1 188 ? -8.065 15.113 5.478 1.00 98.00 188 ALA A CA 1
ATOM 1459 C C . ALA A 1 188 ? -7.032 16.212 5.230 1.00 98.00 188 ALA A C 1
ATOM 1461 O O . ALA A 1 188 ? -7.001 17.208 5.951 1.00 98.00 188 ALA A O 1
ATOM 1462 N N . VAL A 1 189 ? -6.242 16.059 4.172 1.00 96.50 189 VAL A N 1
ATOM 1463 C CA . VAL A 1 189 ? -5.489 17.157 3.544 1.00 96.50 189 VAL A CA 1
ATOM 1464 C C . VAL A 1 189 ? -6.111 17.538 2.205 1.00 96.50 189 VAL A C 1
ATOM 1466 O O . VAL A 1 189 ? -6.852 16.754 1.610 1.00 96.50 189 VAL A O 1
ATOM 1469 N N . GLY A 1 190 ? -5.834 18.762 1.748 1.00 90.69 190 GLY A N 1
ATOM 1470 C CA . GLY A 1 190 ? -6.418 19.312 0.525 1.00 90.69 190 GLY A CA 1
ATOM 1471 C C . GLY A 1 190 ? -7.951 19.287 0.540 1.00 90.69 190 GLY A C 1
ATOM 1472 O O . GLY A 1 190 ? -8.598 19.506 1.576 1.00 90.69 190 GLY A O 1
ATOM 1473 N N . ASP A 1 191 ? -8.533 18.975 -0.614 1.00 88.62 191 ASP A N 1
ATOM 1474 C CA . ASP A 1 191 ? -9.987 18.915 -0.799 1.00 88.62 191 ASP A CA 1
ATOM 1475 C C . ASP A 1 191 ? -10.620 17.645 -0.196 1.00 88.62 191 ASP A C 1
ATOM 1477 O O . ASP A 1 191 ? -11.833 17.590 0.011 1.00 88.62 191 ASP A O 1
ATOM 1481 N N . GLY A 1 192 ? -9.803 16.675 0.225 1.00 91.56 192 GLY A N 1
ATOM 1482 C CA . GLY A 1 192 ? -10.251 15.370 0.705 1.00 91.56 192 GLY A CA 1
ATOM 1483 C C . GLY A 1 192 ? -10.388 14.338 -0.420 1.00 91.56 192 GLY A C 1
ATOM 1484 O O . GLY A 1 192 ? -9.938 14.555 -1.542 1.00 91.56 192 GLY A O 1
ATOM 1485 N N . GLY A 1 193 ? -11.030 13.210 -0.104 1.00 94.38 193 GLY A N 1
ATOM 1486 C CA . GLY A 1 193 ? -11.217 12.090 -1.031 1.00 94.38 193 GLY A CA 1
ATOM 1487 C C . GLY A 1 193 ? -10.097 11.039 -0.980 1.00 94.38 193 GLY A C 1
ATOM 1488 O O . GLY A 1 193 ? -9.251 11.061 -0.081 1.00 94.38 193 GLY A O 1
ATOM 1489 N N . PRO A 1 194 ? -10.097 10.075 -1.915 1.00 97.19 194 PRO A N 1
ATOM 1490 C CA . PRO A 1 194 ? -9.178 8.945 -1.879 1.00 97.19 194 PRO A CA 1
ATOM 1491 C C . PRO A 1 194 ? -7.692 9.321 -1.818 1.00 97.19 194 PRO A C 1
ATOM 1493 O O . PRO A 1 194 ? -7.154 10.065 -2.645 1.00 97.19 194 PRO A O 1
ATOM 1496 N N . GLY A 1 195 ? -7.004 8.749 -0.834 1.00 97.75 195 GLY A N 1
ATOM 1497 C CA . GLY A 1 195 ? -5.562 8.870 -0.647 1.00 97.75 195 GLY A CA 1
ATOM 1498 C C . GLY A 1 195 ? -5.160 10.087 0.178 1.00 97.75 195 GLY A C 1
ATOM 1499 O O . GLY A 1 195 ? -3.970 10.326 0.352 1.00 97.75 195 GLY A O 1
ATOM 1500 N N . THR A 1 196 ? -6.115 10.848 0.712 1.00 98.00 196 THR A N 1
ATOM 1501 C CA . THR A 1 196 ? -5.842 12.012 1.569 1.00 98.00 196 THR A CA 1
ATOM 1502 C C . THR A 1 196 ? -6.456 11.879 2.960 1.00 98.00 196 THR A C 1
ATOM 1504 O O . THR A 1 196 ? -6.476 12.863 3.695 1.00 98.00 196 THR A O 1
ATOM 1507 N N . LEU A 1 197 ? -7.003 10.707 3.308 1.00 98.44 197 LEU A N 1
ATOM 1508 C CA . LEU A 1 197 ? -7.790 10.486 4.523 1.00 98.44 197 LEU A CA 1
ATOM 1509 C C . LEU A 1 197 ? -7.028 9.686 5.580 1.00 98.44 197 LEU A C 1
ATOM 1511 O O . LEU A 1 197 ? -6.369 8.688 5.275 1.00 98.44 197 LEU A O 1
ATOM 1515 N N . VAL A 1 198 ? -7.193 10.102 6.835 1.00 98.62 198 VAL A N 1
ATOM 1516 C CA . VAL A 1 198 ? -6.681 9.407 8.020 1.00 98.62 198 VAL A CA 1
ATOM 1517 C C . VAL A 1 198 ? -7.768 9.371 9.075 1.00 98.62 198 VAL A C 1
ATOM 1519 O O . VAL A 1 198 ? -8.275 10.415 9.479 1.00 98.62 198 VAL A O 1
ATOM 1522 N N . ASP A 1 199 ? -8.094 8.177 9.547 1.00 98.56 199 ASP A N 1
ATOM 1523 C CA . ASP A 1 199 ? -8.978 7.985 10.688 1.00 98.56 199 ASP A CA 1
ATOM 1524 C C . ASP A 1 199 ? -8.142 7.706 11.937 1.00 98.56 199 ASP A C 1
ATOM 1526 O O . ASP A 1 199 ? -7.308 6.803 11.947 1.00 98.56 199 ASP A O 1
ATOM 1530 N N . VAL A 1 200 ? -8.375 8.458 13.010 1.00 98.44 200 VAL A N 1
ATOM 1531 C CA . VAL A 1 200 ? -7.805 8.195 14.334 1.00 98.44 200 VAL A CA 1
ATOM 1532 C C . VAL A 1 200 ? -8.903 7.604 15.202 1.00 98.44 200 VAL A C 1
ATOM 1534 O O . VAL A 1 200 ? -9.866 8.284 15.557 1.00 98.44 200 VAL A O 1
ATOM 1537 N N . ARG A 1 201 ? -8.771 6.319 15.537 1.00 97.44 201 ARG A N 1
ATOM 1538 C CA . ARG A 1 201 ? -9.707 5.603 16.401 1.00 97.44 201 ARG A CA 1
ATOM 1539 C C . ARG A 1 201 ? -9.113 5.432 17.790 1.00 97.44 201 ARG A C 1
ATOM 1541 O O . ARG A 1 201 ? -8.141 4.699 17.972 1.00 97.44 201 ARG A O 1
ATOM 1548 N N . SER A 1 202 ? -9.738 6.064 18.776 1.00 95.62 202 SER A N 1
ATOM 1549 C CA . SER A 1 202 ? -9.408 5.847 20.185 1.00 95.62 202 SER A CA 1
ATOM 1550 C C . SER A 1 202 ? -10.053 4.541 20.652 1.00 95.62 202 SER A C 1
ATOM 1552 O O . SER A 1 202 ? -11.278 4.403 20.618 1.00 95.62 202 SER A O 1
ATOM 1554 N N . VAL A 1 203 ? -9.236 3.566 21.052 1.00 91.38 203 VAL A N 1
ATOM 1555 C CA . VAL A 1 203 ? -9.686 2.209 21.430 1.00 91.38 203 VAL A CA 1
ATOM 1556 C C . VAL A 1 203 ? -9.330 1.835 22.874 1.00 91.38 203 VAL A C 1
ATOM 1558 O O . VAL A 1 203 ? -9.299 0.652 23.179 1.00 91.38 203 VAL A O 1
ATOM 1561 N N . GLY A 1 204 ? -9.044 2.828 23.729 1.00 80.69 204 GLY A N 1
ATOM 1562 C CA . GLY A 1 204 ? -8.407 2.703 25.052 1.00 80.69 204 GLY A CA 1
ATOM 1563 C C . GLY A 1 204 ? -8.725 1.458 25.896 1.00 80.69 204 GLY A C 1
ATOM 1564 O O . GLY A 1 204 ? -9.818 0.896 25.849 1.00 80.69 204 GLY A O 1
ATOM 1565 N N . GLY A 1 205 ? -7.749 1.036 26.706 1.00 76.44 205 GLY A N 1
ATOM 1566 C CA . GLY A 1 205 ? -7.799 -0.241 27.431 1.00 76.44 205 GLY A CA 1
ATOM 1567 C C . GLY A 1 205 ? -7.473 -1.458 26.555 1.00 76.44 205 GLY A C 1
ATOM 1568 O O . GLY A 1 205 ? -7.721 -2.596 26.957 1.00 76.44 205 GLY A O 1
ATOM 1569 N N . PHE A 1 206 ? -6.915 -1.228 25.364 1.00 82.94 206 PHE A N 1
ATOM 1570 C CA . PHE A 1 206 ? -6.500 -2.267 24.428 1.00 82.94 206 PHE A CA 1
ATOM 1571 C C . PHE A 1 206 ? -4.990 -2.519 24.519 1.00 82.94 206 PHE A C 1
ATOM 1573 O O . PHE A 1 206 ? -4.213 -1.671 24.955 1.00 82.94 206 PHE A O 1
ATOM 1580 N N . VAL A 1 207 ? -4.540 -3.707 24.112 1.00 90.75 207 VAL A N 1
ATOM 1581 C CA . VAL A 1 207 ? -3.108 -4.031 24.134 1.00 90.75 207 VAL A CA 1
ATOM 1582 C C . VAL A 1 207 ? -2.333 -3.171 23.136 1.00 90.75 207 VAL A C 1
ATOM 1584 O O . VAL A 1 207 ? -2.801 -2.897 22.029 1.00 90.75 207 VAL A O 1
ATOM 1587 N N . ARG A 1 208 ? -1.098 -2.804 23.494 1.00 93.25 208 ARG A N 1
ATOM 1588 C CA . ARG A 1 208 ? -0.174 -2.176 22.546 1.00 93.25 208 ARG A CA 1
ATOM 1589 C C . ARG A 1 208 ? 0.150 -3.143 21.410 1.00 93.25 208 ARG A C 1
ATOM 1591 O O . ARG A 1 208 ? 0.389 -4.340 21.651 1.00 93.25 208 ARG A O 1
ATOM 1598 N N . GLY A 1 209 ? 0.187 -2.603 20.195 1.00 92.88 209 GLY A N 1
ATOM 1599 C CA . GLY A 1 209 ? 0.617 -3.334 19.015 1.00 92.88 209 GLY A CA 1
ATOM 1600 C C . GLY A 1 209 ? 2.047 -3.858 19.165 1.00 92.88 209 GLY A C 1
ATOM 1601 O O . GLY A 1 209 ? 2.877 -3.269 19.862 1.00 92.88 209 GLY A O 1
ATOM 1602 N N . ALA A 1 210 ? 2.330 -4.991 18.534 1.00 94.25 210 ALA A N 1
ATOM 1603 C CA . ALA A 1 210 ? 3.667 -5.563 18.438 1.00 94.25 210 ALA A CA 1
ATOM 1604 C C . ALA A 1 210 ? 3.968 -5.873 16.971 1.00 94.25 210 ALA A C 1
ATOM 1606 O O . ALA A 1 210 ? 3.110 -6.412 16.273 1.00 94.25 210 ALA A O 1
ATOM 1607 N N . GLY A 1 211 ? 5.170 -5.517 16.515 1.00 94.00 211 GLY A N 1
ATOM 1608 C CA . GLY A 1 211 ? 5.606 -5.789 15.146 1.00 94.00 211 GLY A CA 1
ATOM 1609 C C . GLY A 1 211 ? 5.704 -7.287 14.847 1.00 94.00 211 GLY A C 1
ATOM 1610 O O . GLY A 1 211 ? 5.828 -8.108 15.756 1.00 94.00 211 GLY A O 1
ATOM 1611 N N . GLY A 1 212 ? 5.644 -7.621 13.564 1.00 96.06 212 GLY A N 1
ATOM 1612 C CA . GLY A 1 212 ? 5.670 -8.986 13.038 1.00 96.06 212 GLY A CA 1
ATOM 1613 C C . GLY A 1 212 ? 4.810 -9.094 11.783 1.00 96.06 212 GLY A C 1
ATOM 1614 O O . GLY A 1 212 ? 4.201 -8.103 11.366 1.00 96.06 212 GLY A O 1
ATOM 1615 N N . ALA A 1 213 ? 4.743 -10.286 11.194 1.00 97.19 213 ALA A N 1
ATOM 1616 C CA . ALA A 1 213 ? 3.932 -10.524 10.001 1.00 97.19 213 ALA A CA 1
ATOM 1617 C C . ALA A 1 213 ? 2.467 -10.103 10.231 1.00 97.19 213 ALA A C 1
ATOM 1619 O O . ALA A 1 213 ? 1.910 -10.364 11.302 1.00 97.19 213 ALA A O 1
ATOM 1620 N N . GLY A 1 214 ? 1.871 -9.406 9.260 1.00 97.19 214 GLY A N 1
ATOM 1621 C CA . GLY A 1 214 ? 0.484 -8.931 9.333 1.00 97.19 214 GLY A CA 1
ATOM 1622 C C . GLY A 1 214 ? 0.296 -7.601 10.073 1.00 97.19 214 GLY A C 1
ATOM 1623 O O . GLY A 1 214 ? -0.823 -7.260 10.473 1.00 97.19 214 GLY A O 1
ATOM 1624 N N . THR A 1 215 ? 1.376 -6.838 10.282 1.00 98.12 215 THR A N 1
ATOM 1625 C CA . THR A 1 215 ? 1.325 -5.499 10.895 1.00 98.12 215 THR A CA 1
ATOM 1626 C C . THR A 1 215 ? 1.974 -4.439 10.012 1.00 98.12 215 THR A C 1
ATOM 1628 O O . THR A 1 215 ? 2.965 -4.701 9.326 1.00 98.12 215 THR A O 1
ATOM 1631 N N . VAL A 1 216 ? 1.415 -3.224 10.035 1.00 98.50 216 VAL A N 1
ATOM 1632 C CA . VAL A 1 216 ? 2.010 -2.061 9.367 1.00 98.50 216 VAL A CA 1
ATOM 1633 C C . VAL A 1 216 ? 3.234 -1.599 10.154 1.00 98.50 216 VAL A C 1
ATOM 1635 O O . VAL A 1 216 ? 3.156 -1.342 11.356 1.00 98.50 216 VAL A O 1
ATOM 1638 N N . HIS A 1 217 ? 4.361 -1.467 9.459 1.00 97.88 217 HIS A N 1
ATOM 1639 C CA . HIS A 1 217 ? 5.598 -0.925 10.004 1.00 97.88 217 HIS A CA 1
ATOM 1640 C C . HIS A 1 217 ? 5.555 0.605 10.062 1.00 97.88 217 HIS A C 1
ATOM 1642 O O . HIS A 1 217 ? 5.927 1.196 11.077 1.00 97.88 217 HIS A O 1
ATOM 1648 N N . HIS A 1 218 ? 5.137 1.255 8.973 1.00 98.69 218 HIS A N 1
ATOM 1649 C CA . HIS A 1 218 ? 5.018 2.711 8.891 1.00 98.69 218 HIS A CA 1
ATOM 1650 C C . HIS A 1 218 ? 4.022 3.153 7.814 1.00 98.69 218 HIS A C 1
ATOM 1652 O O . HIS A 1 218 ? 3.654 2.386 6.922 1.00 98.69 218 HIS A O 1
ATOM 1658 N N . VAL A 1 219 ? 3.611 4.418 7.904 1.00 98.88 219 VAL A N 1
ATOM 1659 C CA . VAL A 1 219 ? 2.840 5.120 6.872 1.00 98.88 219 VAL A CA 1
ATOM 1660 C C . VAL A 1 219 ? 3.572 6.390 6.460 1.00 98.88 219 VAL A C 1
ATOM 1662 O O . VAL A 1 219 ? 4.057 7.138 7.312 1.00 98.88 219 VAL A O 1
ATOM 1665 N N . ALA A 1 220 ? 3.643 6.625 5.153 1.00 98.88 220 ALA A N 1
ATOM 1666 C CA . ALA A 1 220 ? 4.337 7.758 4.569 1.00 98.88 220 ALA A CA 1
ATOM 1667 C C . ALA A 1 220 ? 3.367 8.803 4.012 1.00 98.88 220 ALA A C 1
ATOM 1669 O O . ALA A 1 220 ? 2.342 8.474 3.408 1.00 98.88 220 ALA A O 1
ATOM 1670 N N . TRP A 1 221 ? 3.736 10.071 4.168 1.00 98.81 221 TRP A N 1
ATOM 1671 C CA . TRP A 1 221 ? 3.007 11.245 3.710 1.00 98.81 221 TRP A CA 1
ATOM 1672 C C . TRP A 1 221 ? 3.765 11.935 2.585 1.00 98.81 221 TRP A C 1
ATOM 1674 O O . TRP A 1 221 ? 4.977 12.136 2.665 1.00 98.81 221 TRP A O 1
ATOM 1684 N N . ARG A 1 222 ? 3.031 12.332 1.550 1.00 98.50 222 ARG A N 1
ATOM 1685 C CA . ARG A 1 222 ? 3.574 12.971 0.354 1.00 98.50 222 ARG A CA 1
ATOM 1686 C C . ARG A 1 222 ? 4.053 14.379 0.642 1.00 98.50 222 ARG A C 1
ATOM 1688 O O . ARG A 1 222 ? 3.293 15.202 1.164 1.00 98.50 222 ARG A O 1
ATOM 1695 N N . VAL A 1 223 ? 5.258 14.672 0.183 1.00 98.25 223 VAL A N 1
ATOM 1696 C CA . VAL A 1 223 ? 5.763 16.027 -0.029 1.00 98.25 223 VAL A CA 1
ATOM 1697 C C . VAL A 1 223 ? 6.195 16.164 -1.495 1.00 98.25 223 VAL A C 1
ATOM 1699 O O . VAL A 1 223 ? 6.709 15.207 -2.066 1.00 98.25 223 VAL A O 1
ATOM 1702 N N . PRO A 1 224 ? 5.961 17.314 -2.146 1.00 97.50 224 PRO A N 1
ATOM 1703 C CA . PRO A 1 224 ? 6.190 17.452 -3.586 1.00 97.50 224 PRO A CA 1
ATOM 1704 C C . PRO A 1 224 ? 7.669 17.371 -3.986 1.00 97.50 224 PRO A C 1
ATOM 1706 O O . PRO A 1 224 ? 7.973 16.958 -5.099 1.00 97.50 224 PRO A O 1
ATOM 1709 N N . ASP A 1 225 ? 8.582 17.784 -3.106 1.00 97.62 225 ASP A N 1
ATOM 1710 C CA . ASP A 1 225 ? 10.006 17.920 -3.409 1.00 97.62 225 ASP A CA 1
ATOM 1711 C C . ASP A 1 225 ? 10.874 17.948 -2.138 1.00 97.62 225 ASP A C 1
ATOM 1713 O O . ASP A 1 225 ? 10.376 18.062 -1.011 1.00 97.62 225 ASP A O 1
ATOM 1717 N N . ASP A 1 226 ? 12.193 17.870 -2.333 1.00 98.19 226 ASP A N 1
ATOM 1718 C CA . ASP A 1 226 ? 13.206 17.893 -1.268 1.00 98.19 226 ASP A CA 1
ATOM 1719 C C . ASP A 1 226 ? 13.152 19.180 -0.437 1.00 98.19 226 ASP A C 1
ATOM 1721 O O . ASP A 1 226 ? 13.319 19.159 0.785 1.00 98.19 226 ASP A O 1
ATOM 1725 N N . ALA A 1 227 ? 12.889 20.322 -1.082 1.00 97.50 227 ALA A N 1
ATOM 1726 C CA . ALA A 1 227 ? 12.799 21.608 -0.399 1.00 97.50 227 ALA A CA 1
ATOM 1727 C C . ALA A 1 227 ? 11.643 21.606 0.612 1.00 97.50 227 ALA A C 1
ATOM 1729 O O . ALA A 1 227 ? 11.802 22.038 1.758 1.00 97.50 227 ALA A O 1
ATOM 1730 N N . THR A 1 228 ? 10.497 21.065 0.211 1.00 97.44 228 THR A N 1
ATOM 1731 C CA . THR A 1 228 ? 9.325 20.892 1.061 1.00 97.44 228 THR A CA 1
ATOM 1732 C C . THR A 1 228 ? 9.571 19.841 2.138 1.00 97.44 228 THR A C 1
ATOM 1734 O O . THR A 1 228 ? 9.199 20.065 3.291 1.00 97.44 228 THR A O 1
ATOM 1737 N N . GLN A 1 229 ? 10.250 18.734 1.820 1.00 98.31 229 GLN A N 1
ATOM 1738 C CA . GLN A 1 229 ? 10.625 17.727 2.814 1.00 98.31 229 GLN A CA 1
ATOM 1739 C C . GLN A 1 229 ? 11.483 18.326 3.936 1.00 98.31 229 GLN A C 1
ATOM 1741 O O . GLN A 1 229 ? 11.212 18.080 5.112 1.00 98.31 229 GLN A O 1
ATOM 1746 N N . LEU A 1 230 ? 12.475 19.155 3.596 1.00 98.12 230 LEU A N 1
ATOM 1747 C CA . LEU A 1 230 ? 13.332 19.827 4.575 1.00 98.12 230 LEU A CA 1
ATOM 1748 C C . LEU A 1 230 ? 12.548 20.811 5.455 1.00 98.12 230 LEU A C 1
ATOM 1750 O O . LEU A 1 230 ? 12.734 20.815 6.673 1.00 98.12 230 LEU A O 1
ATOM 1754 N N . GLN A 1 231 ? 11.633 21.593 4.871 1.00 97.56 231 GLN A N 1
ATOM 1755 C CA . GLN A 1 231 ? 10.749 22.487 5.633 1.00 97.56 231 GLN A CA 1
ATOM 1756 C C . GLN A 1 231 ? 9.842 21.707 6.593 1.00 97.56 231 GLN A C 1
ATOM 1758 O O . GLN A 1 231 ? 9.688 22.079 7.758 1.00 97.56 231 GLN A O 1
ATOM 1763 N N . MET A 1 232 ? 9.253 20.607 6.121 1.00 97.56 232 MET A N 1
ATOM 1764 C CA . MET A 1 232 ? 8.395 19.749 6.936 1.00 97.56 232 MET A CA 1
ATOM 1765 C C . MET A 1 232 ? 9.187 19.067 8.052 1.00 97.56 232 MET A C 1
ATOM 1767 O O . MET A 1 232 ? 8.729 19.045 9.193 1.00 97.56 232 MET A O 1
ATOM 1771 N N . ARG A 1 233 ? 10.406 18.595 7.772 1.00 98.19 233 ARG A N 1
ATOM 1772 C CA . ARG A 1 233 ? 11.323 18.059 8.783 1.00 98.19 233 ARG A CA 1
ATOM 1773 C C . ARG A 1 233 ? 11.629 19.088 9.874 1.00 98.19 233 ARG A C 1
ATOM 1775 O O . ARG A 1 233 ? 11.542 18.759 11.052 1.00 98.19 233 ARG A O 1
ATOM 1782 N N . GLU A 1 234 ? 11.940 20.332 9.508 1.00 97.62 234 GLU A N 1
ATOM 1783 C CA . GLU A 1 234 ? 12.172 21.409 10.482 1.00 97.62 234 GLU A CA 1
ATOM 1784 C C . GLU A 1 234 ? 10.927 21.673 11.341 1.00 97.62 234 GLU A C 1
ATOM 1786 O O . GLU A 1 234 ? 11.029 21.898 12.549 1.00 97.62 234 GLU A O 1
ATOM 1791 N N . ARG A 1 235 ? 9.736 21.602 10.739 1.00 96.62 235 ARG A N 1
ATOM 1792 C CA . ARG A 1 235 ? 8.463 21.750 11.450 1.00 96.62 235 ARG A CA 1
ATOM 1793 C C . ARG A 1 235 ? 8.223 20.611 12.446 1.00 96.62 235 ARG A C 1
ATOM 1795 O O . ARG A 1 235 ? 7.817 20.886 13.571 1.00 96.62 235 ARG A O 1
ATOM 1802 N N . VAL A 1 236 ? 8.545 19.371 12.073 1.00 98.12 236 VAL A N 1
ATOM 1803 C CA . VAL A 1 236 ? 8.519 18.201 12.971 1.00 98.12 236 VAL A CA 1
ATOM 1804 C C . VAL A 1 236 ? 9.491 18.395 14.143 1.00 98.12 236 VAL A C 1
ATOM 1806 O O . VAL A 1 236 ? 9.102 18.200 15.293 1.00 98.12 236 VAL A O 1
ATOM 1809 N N . THR A 1 237 ? 10.714 18.879 13.893 1.00 98.19 237 THR A N 1
ATOM 1810 C CA . THR A 1 237 ? 11.676 19.214 14.961 1.00 98.19 237 THR A CA 1
ATOM 1811 C C . THR A 1 237 ? 11.152 20.317 15.887 1.00 98.19 237 THR A C 1
ATOM 1813 O O . THR A 1 237 ? 11.230 20.195 17.108 1.00 98.19 237 THR A O 1
ATOM 1816 N N . LYS A 1 238 ? 10.570 21.389 15.334 1.00 97.38 238 LYS A N 1
ATOM 1817 C CA . LYS A 1 238 ? 9.974 22.492 16.113 1.00 97.38 238 LYS A CA 1
ATOM 1818 C C . LYS A 1 238 ? 8.775 22.051 16.955 1.00 97.38 238 LYS A C 1
ATOM 1820 O O . LYS A 1 238 ? 8.518 22.660 17.989 1.00 97.38 238 LYS A O 1
ATOM 1825 N N . ALA A 1 239 ? 8.077 20.994 16.544 1.00 96.75 239 ALA A N 1
ATOM 1826 C CA . ALA A 1 239 ? 7.013 20.361 17.319 1.00 96.75 239 ALA A CA 1
ATOM 1827 C C . ALA A 1 239 ? 7.534 19.479 18.477 1.00 96.75 239 ALA A C 1
ATOM 1829 O O . ALA A 1 239 ? 6.734 18.882 19.194 1.00 96.75 239 ALA A O 1
ATOM 1830 N N . GLY A 1 240 ? 8.856 19.396 18.680 1.00 97.81 240 GLY A N 1
ATOM 1831 C CA . GLY A 1 240 ? 9.479 18.610 19.749 1.00 97.81 240 GLY A CA 1
ATOM 1832 C C . GLY A 1 240 ? 9.597 17.116 19.444 1.00 97.81 240 GLY A C 1
ATOM 1833 O O . GLY A 1 240 ? 9.818 16.327 20.360 1.00 97.81 240 GLY A O 1
ATOM 1834 N N . LEU A 1 241 ? 9.434 16.722 18.178 1.00 98.19 241 LEU A N 1
ATOM 1835 C CA . LEU A 1 241 ? 9.630 15.351 17.708 1.00 98.19 241 LEU A CA 1
ATOM 1836 C C . LEU A 1 241 ? 11.059 15.169 17.172 1.00 98.19 241 LEU A C 1
ATOM 1838 O O . LEU A 1 241 ? 11.760 16.144 16.894 1.00 98.19 241 LEU A O 1
ATOM 1842 N N . ASP A 1 242 ? 11.475 13.915 17.002 1.00 98.00 242 ASP A N 1
ATOM 1843 C CA . ASP A 1 242 ? 12.839 13.545 16.607 1.00 98.00 242 ASP A CA 1
ATOM 1844 C C . ASP A 1 242 ? 12.868 12.925 15.196 1.00 98.00 242 ASP A C 1
ATOM 1846 O O . ASP A 1 242 ? 12.775 11.701 15.055 1.00 98.00 242 ASP A O 1
ATOM 1850 N N . PRO A 1 243 ? 12.897 13.744 14.124 1.00 98.62 243 PRO A N 1
ATOM 1851 C CA . PRO A 1 243 ? 12.973 13.235 12.766 1.00 98.62 243 PRO A CA 1
ATOM 1852 C C . PRO A 1 243 ? 14.400 12.843 12.377 1.00 98.62 243 PRO A C 1
ATOM 1854 O O . PRO A 1 243 ? 15.361 13.581 12.625 1.00 98.62 243 PRO A O 1
ATOM 1857 N N . THR A 1 244 ? 14.527 11.732 11.653 1.00 98.75 244 THR A N 1
ATOM 1858 C CA . THR A 1 244 ? 15.801 11.286 11.074 1.00 98.75 244 THR A CA 1
ATOM 1859 C C . THR A 1 244 ? 16.410 12.351 10.152 1.00 98.75 244 THR A C 1
ATOM 1861 O O . THR A 1 244 ? 15.724 13.277 9.698 1.00 98.75 244 THR A O 1
ATOM 1864 N N . PRO A 1 245 ? 17.704 12.243 9.804 1.00 98.44 245 PRO A N 1
ATOM 1865 C CA . PRO A 1 245 ? 18.222 12.869 8.590 1.00 98.44 245 PRO A CA 1
ATOM 1866 C C . PRO A 1 245 ? 17.414 12.447 7.351 1.00 98.44 245 PRO A C 1
ATOM 1868 O O . PRO A 1 245 ? 16.653 11.478 7.400 1.00 98.44 245 PRO A O 1
ATOM 1871 N N . VAL A 1 246 ? 17.590 13.175 6.246 1.00 98.50 246 VAL A N 1
ATOM 1872 C CA . VAL A 1 246 ? 17.070 12.752 4.938 1.00 98.50 246 VAL A CA 1
ATOM 1873 C C . VAL A 1 246 ? 17.818 11.495 4.500 1.00 98.50 246 VAL A C 1
ATOM 1875 O O . VAL A 1 246 ? 19.048 11.456 4.564 1.00 98.50 246 VAL A O 1
ATOM 1878 N N . ILE A 1 247 ? 17.073 10.477 4.080 1.00 97.81 247 ILE A N 1
ATOM 1879 C CA . ILE A 1 247 ? 17.591 9.187 3.625 1.00 97.81 247 ILE A CA 1
ATOM 1880 C C . ILE A 1 247 ? 17.211 9.011 2.156 1.00 97.81 247 ILE A C 1
ATOM 1882 O O . ILE A 1 247 ? 16.047 9.164 1.798 1.00 97.81 247 ILE A O 1
ATOM 1886 N N . ASP A 1 248 ? 18.184 8.674 1.314 1.00 96.69 248 ASP A N 1
ATOM 1887 C CA . ASP A 1 248 ? 17.957 8.337 -0.092 1.00 96.69 248 ASP A CA 1
ATOM 1888 C C . ASP A 1 248 ? 17.500 6.877 -0.221 1.00 96.69 248 ASP A C 1
ATOM 1890 O O . ASP A 1 248 ? 18.241 5.945 0.106 1.00 96.69 248 ASP A O 1
ATOM 1894 N N . ARG A 1 249 ? 16.253 6.681 -0.668 1.00 95.69 249 ARG A N 1
ATOM 1895 C CA . ARG A 1 249 ? 15.657 5.367 -0.960 1.00 95.69 249 ARG A CA 1
ATOM 1896 C C . ARG A 1 249 ? 15.612 5.082 -2.465 1.00 95.69 249 ARG A C 1
ATOM 1898 O O . ARG A 1 249 ? 14.856 4.220 -2.902 1.00 95.69 249 ARG A O 1
ATOM 1905 N N . HIS A 1 250 ? 16.421 5.792 -3.254 1.00 95.00 250 HIS A N 1
ATOM 1906 C CA . HIS A 1 250 ? 16.543 5.751 -4.714 1.00 95.00 250 HIS A CA 1
ATOM 1907 C C . HIS A 1 250 ? 15.304 6.231 -5.488 1.00 95.00 250 HIS A C 1
ATOM 1909 O O . HIS A 1 250 ? 15.418 7.034 -6.411 1.00 95.00 250 HIS A O 1
ATOM 1915 N N . TYR A 1 251 ? 14.119 5.757 -5.106 1.00 97.75 251 TYR A N 1
ATOM 1916 C CA . TYR A 1 251 ? 12.833 6.070 -5.737 1.00 97.75 251 TYR A CA 1
ATOM 1917 C C . TYR A 1 251 ? 12.177 7.329 -5.170 1.00 97.75 251 TYR A C 1
ATOM 1919 O O . TYR A 1 251 ? 11.309 7.913 -5.814 1.00 97.75 251 TYR A O 1
ATOM 1927 N N . PHE A 1 252 ? 12.586 7.716 -3.965 1.00 98.38 252 PHE A N 1
ATOM 1928 C CA . PHE A 1 252 ? 12.167 8.897 -3.220 1.00 98.38 252 PHE A CA 1
ATOM 1929 C C . PHE A 1 252 ? 13.177 9.151 -2.092 1.00 98.38 252 PHE A C 1
ATOM 1931 O O . PHE A 1 252 ? 13.955 8.265 -1.721 1.00 98.38 252 PHE A O 1
ATOM 1938 N N . HIS A 1 253 ? 13.157 10.351 -1.523 1.00 98.62 253 HIS A N 1
ATOM 1939 C CA . HIS A 1 253 ? 13.831 10.648 -0.267 1.00 98.62 253 HIS A CA 1
ATOM 1940 C C . HIS A 1 253 ? 12.860 10.480 0.896 1.00 98.62 253 HIS A C 1
ATOM 1942 O O . HIS A 1 253 ? 11.679 10.810 0.775 1.00 98.62 253 HIS A O 1
ATOM 1948 N N . SER A 1 254 ? 13.371 10.064 2.052 1.00 98.56 254 SER A N 1
ATOM 1949 C CA . SER A 1 254 ? 12.575 9.751 3.241 1.00 98.56 254 SER A CA 1
ATOM 1950 C C . SER A 1 254 ? 13.076 10.477 4.487 1.00 98.56 254 SER A C 1
ATOM 1952 O O . SER A 1 254 ? 14.279 10.578 4.728 1.00 98.56 254 SER A O 1
ATOM 1954 N N . VAL A 1 255 ? 12.142 10.917 5.333 1.00 98.81 255 VAL A N 1
ATOM 1955 C CA . VAL A 1 255 ? 12.398 11.369 6.712 1.00 98.81 255 VAL A CA 1
ATOM 1956 C C . VAL A 1 255 ? 11.412 10.674 7.639 1.00 98.81 255 VAL A C 1
ATOM 1958 O O . VAL A 1 255 ? 10.207 10.877 7.509 1.00 98.81 255 VAL A O 1
ATOM 1961 N N . TYR A 1 256 ? 11.907 9.898 8.599 1.00 98.88 256 TYR A N 1
ATOM 1962 C CA . TYR A 1 256 ? 11.075 9.148 9.540 1.00 98.88 256 TYR A CA 1
ATOM 1963 C C . TYR A 1 256 ? 10.989 9.856 10.886 1.00 98.88 256 TYR A C 1
ATOM 1965 O O . TYR A 1 256 ? 11.966 10.440 11.346 1.00 98.88 256 TYR A O 1
ATOM 1973 N N . PHE A 1 257 ? 9.842 9.766 11.552 1.00 98.75 257 PHE A N 1
ATOM 1974 C CA . PHE A 1 257 ? 9.673 10.202 12.937 1.00 98.75 257 PHE A CA 1
ATOM 1975 C C . PHE A 1 257 ? 8.525 9.436 13.594 1.00 98.75 257 PHE A C 1
ATOM 1977 O O . PHE A 1 257 ? 7.531 9.093 12.953 1.00 98.75 257 PHE A O 1
ATOM 1984 N N . ARG A 1 258 ? 8.648 9.148 14.889 1.00 98.50 258 ARG A N 1
ATOM 1985 C CA . ARG A 1 258 ? 7.582 8.484 15.645 1.00 98.50 258 ARG A CA 1
ATOM 1986 C C . ARG A 1 258 ? 6.683 9.533 16.285 1.00 98.50 258 ARG A C 1
ATOM 1988 O O . ARG A 1 258 ? 7.174 10.388 17.018 1.00 98.50 258 ARG A O 1
ATOM 1995 N N . GLU A 1 259 ? 5.385 9.471 16.008 1.00 97.56 259 GLU A N 1
ATOM 1996 C CA . GLU A 1 259 ? 4.411 10.346 16.666 1.00 97.56 259 GLU A CA 1
ATOM 1997 C C . GLU A 1 259 ? 4.079 9.835 18.087 1.00 97.56 259 GLU A C 1
ATOM 1999 O O . GLU A 1 259 ? 4.346 8.666 18.389 1.00 97.56 259 GLU A O 1
ATOM 2004 N N . PRO A 1 260 ? 3.547 10.678 18.994 1.00 96.75 260 PRO A N 1
ATOM 2005 C CA . PRO A 1 260 ? 3.379 10.324 20.408 1.00 96.75 260 PRO A CA 1
ATOM 2006 C C . PRO A 1 260 ? 2.488 9.101 20.682 1.00 96.75 260 PRO A C 1
ATOM 2008 O O . PRO A 1 260 ? 2.709 8.397 21.667 1.00 96.75 260 PRO A O 1
ATOM 2011 N N . GLY A 1 261 ? 1.516 8.815 19.812 1.00 94.56 261 GLY A N 1
ATOM 2012 C CA . GLY A 1 261 ? 0.681 7.612 19.857 1.00 94.56 261 GLY A CA 1
ATOM 2013 C C . GLY A 1 261 ? 1.442 6.317 19.549 1.00 94.56 261 GLY A C 1
ATOM 2014 O O . GLY A 1 261 ? 0.962 5.229 19.867 1.00 94.56 261 GLY A O 1
ATOM 2015 N N . GLY A 1 262 ? 2.663 6.413 19.016 1.00 95.38 262 GLY A N 1
ATOM 2016 C CA . GLY A 1 262 ? 3.578 5.308 18.760 1.00 95.38 262 GLY A CA 1
ATOM 2017 C C . GLY A 1 262 ? 3.708 4.909 17.291 1.00 95.38 262 GLY A C 1
ATOM 2018 O O . GLY A 1 262 ? 4.609 4.119 16.991 1.00 95.38 262 GLY A O 1
ATOM 2019 N N . VAL A 1 263 ? 2.891 5.451 16.385 1.00 97.94 263 VAL A N 1
ATOM 2020 C CA . VAL A 1 263 ? 2.966 5.153 14.949 1.00 97.94 263 VAL A CA 1
ATOM 2021 C C . VAL A 1 263 ? 4.247 5.748 14.360 1.00 97.94 263 VAL A C 1
ATOM 2023 O O . VAL A 1 263 ? 4.660 6.857 14.700 1.00 97.94 263 VAL A O 1
ATOM 2026 N N . LEU A 1 264 ? 4.912 4.999 13.478 1.00 98.69 264 LEU A N 1
ATOM 2027 C CA . LEU A 1 264 ? 6.038 5.521 12.709 1.00 98.69 264 LEU A CA 1
ATOM 2028 C C . LEU A 1 264 ? 5.504 6.220 11.455 1.00 98.69 264 LEU A C 1
ATOM 2030 O O . LEU A 1 264 ? 4.907 5.573 10.591 1.00 98.69 264 LEU A O 1
ATOM 2034 N N . PHE A 1 265 ? 5.703 7.532 11.386 1.00 98.88 265 PHE A N 1
ATOM 2035 C CA . PHE A 1 265 ? 5.401 8.345 10.217 1.00 98.88 265 PHE A CA 1
ATOM 2036 C C . PHE A 1 265 ? 6.652 8.567 9.379 1.00 98.88 265 PHE A C 1
ATOM 2038 O O . PHE A 1 265 ? 7.777 8.583 9.883 1.00 98.88 265 PHE A O 1
ATOM 2045 N N . GLU A 1 266 ? 6.425 8.778 8.091 1.00 98.88 266 GLU A N 1
ATOM 2046 C CA . GLU A 1 266 ? 7.445 9.143 7.122 1.00 98.88 266 GLU A CA 1
ATOM 2047 C C . GLU A 1 266 ? 6.977 10.340 6.288 1.00 98.88 266 GLU A C 1
ATOM 2049 O O . GLU A 1 266 ? 5.801 10.455 5.954 1.00 98.88 266 GLU A O 1
ATOM 2054 N N . LEU A 1 267 ? 7.894 11.242 5.948 1.00 98.81 267 LEU A N 1
ATOM 2055 C CA . LEU A 1 267 ? 7.721 12.235 4.890 1.00 98.81 267 LEU A CA 1
ATOM 2056 C C . LEU A 1 267 ? 8.485 11.731 3.668 1.00 98.81 267 LEU A C 1
ATOM 2058 O O . LEU A 1 267 ? 9.710 11.634 3.739 1.00 98.81 267 LEU A O 1
ATOM 2062 N N . ALA A 1 268 ? 7.785 11.435 2.575 1.00 98.81 268 ALA A N 1
ATOM 2063 C CA . ALA A 1 268 ? 8.364 10.880 1.354 1.00 98.81 268 ALA A CA 1
ATOM 2064 C C . ALA A 1 268 ? 8.122 11.813 0.162 1.00 98.81 268 ALA A C 1
ATOM 2066 O O . ALA A 1 268 ? 7.005 12.312 -0.023 1.00 98.81 268 ALA A O 1
ATOM 2067 N N . THR A 1 269 ? 9.172 12.074 -0.615 1.00 98.81 269 THR A N 1
ATOM 2068 C CA . THR A 1 269 ? 9.086 12.923 -1.810 1.00 98.81 269 THR A CA 1
ATOM 2069 C C . THR A 1 269 ? 8.383 12.200 -2.949 1.00 98.81 269 THR A C 1
ATOM 2071 O O . THR A 1 269 ? 8.669 11.039 -3.202 1.00 98.81 269 THR A O 1
ATOM 2074 N N . ASP A 1 270 ? 7.503 12.892 -3.672 1.00 98.56 270 ASP A N 1
ATOM 2075 C CA . ASP A 1 270 ? 6.872 12.337 -4.876 1.00 98.56 270 ASP A CA 1
ATOM 2076 C C . ASP A 1 270 ? 7.901 11.935 -5.971 1.00 98.56 270 ASP A C 1
ATOM 2078 O O . ASP A 1 270 ? 7.773 10.843 -6.529 1.00 98.56 270 ASP A O 1
ATOM 2082 N N . PRO A 1 271 ? 8.911 12.763 -6.320 1.00 97.56 271 PRO A N 1
ATOM 2083 C CA . PRO A 1 271 ? 9.975 12.367 -7.24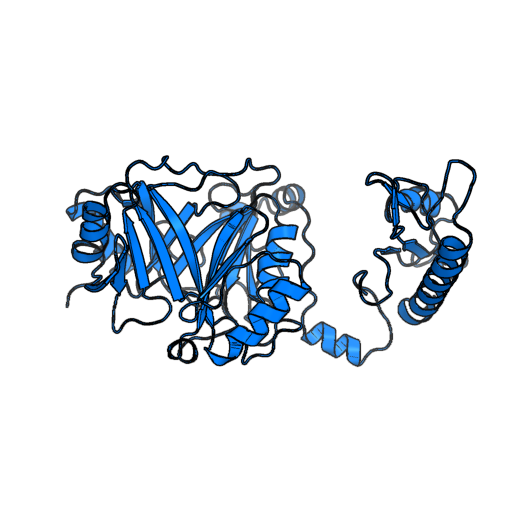4 1.00 97.56 271 PRO A CA 1
ATOM 2084 C C . PRO A 1 271 ? 11.100 11.565 -6.555 1.00 97.56 271 PRO A C 1
ATOM 2086 O O . PRO A 1 271 ? 11.299 11.701 -5.343 1.00 97.56 271 PRO A O 1
ATOM 2089 N N . PRO A 1 272 ? 11.916 10.823 -7.337 1.00 97.19 272 PRO A N 1
ATOM 2090 C CA . PRO A 1 272 ? 11.836 10.654 -8.799 1.00 97.19 272 PRO A CA 1
ATOM 2091 C C . PRO A 1 272 ? 10.846 9.583 -9.295 1.00 97.19 272 PRO A C 1
ATOM 2093 O O . PRO A 1 272 ? 10.501 9.595 -10.477 1.00 97.19 272 PRO A O 1
ATOM 2096 N N . GLY A 1 273 ? 10.390 8.673 -8.431 1.00 97.38 273 GLY A N 1
ATOM 2097 C CA . GLY A 1 273 ? 9.500 7.564 -8.784 1.00 97.38 273 GLY A CA 1
ATOM 2098 C C . GLY A 1 273 ? 10.211 6.335 -9.371 1.00 97.38 273 GLY A C 1
ATOM 2099 O O . GLY A 1 273 ? 11.425 6.308 -9.573 1.00 97.38 273 GLY A O 1
ATOM 2100 N N . PHE A 1 274 ? 9.443 5.279 -9.655 1.00 97.81 274 PHE A N 1
ATOM 2101 C CA . PHE A 1 274 ? 9.983 3.955 -10.018 1.00 97.81 274 PHE A CA 1
ATOM 2102 C C . PHE A 1 274 ? 10.476 3.825 -11.461 1.00 97.81 274 PHE A C 1
ATOM 2104 O O . PHE A 1 274 ? 11.089 2.812 -11.802 1.00 97.81 274 PHE A O 1
ATOM 2111 N N . THR A 1 275 ? 10.221 4.829 -12.302 1.00 96.12 275 THR A N 1
ATOM 2112 C CA . THR A 1 275 ? 10.648 4.842 -13.709 1.00 96.12 275 THR A CA 1
ATOM 2113 C C . THR A 1 275 ? 12.072 5.361 -13.903 1.00 96.12 275 THR A C 1
ATOM 2115 O O . THR A 1 275 ? 12.524 5.493 -15.039 1.00 96.12 275 THR A O 1
ATOM 2118 N N . ILE A 1 276 ? 12.771 5.709 -12.817 1.00 95.88 276 ILE A N 1
ATOM 211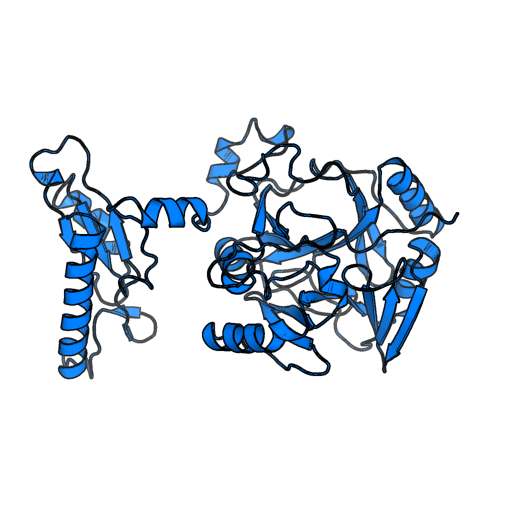9 C CA . ILE A 1 276 ? 14.149 6.209 -12.869 1.00 95.88 276 ILE A CA 1
ATOM 2120 C C . ILE A 1 276 ? 15.145 5.139 -13.342 1.00 95.88 276 ILE A C 1
ATOM 2122 O O . ILE A 1 276 ? 16.117 5.470 -14.019 1.00 95.88 276 ILE A O 1
ATOM 2126 N N . ASP A 1 277 ? 14.896 3.867 -13.020 1.00 93.12 277 ASP A N 1
ATOM 2127 C CA . ASP A 1 277 ? 15.811 2.740 -13.250 1.00 93.12 277 ASP A CA 1
ATOM 2128 C C . ASP A 1 277 ? 15.183 1.574 -14.045 1.00 93.12 277 ASP A C 1
ATOM 2130 O O . ASP A 1 277 ? 15.894 0.663 -14.470 1.00 93.12 277 ASP A O 1
ATOM 2134 N N . GLU A 1 278 ? 13.875 1.612 -14.313 1.00 93.69 278 GLU A N 1
ATOM 2135 C CA . GLU A 1 278 ? 13.165 0.641 -15.153 1.00 93.69 278 GLU A CA 1
ATOM 2136 C C . GLU A 1 278 ? 12.126 1.337 -16.056 1.00 93.69 278 GLU A C 1
ATOM 2138 O O . GLU A 1 278 ? 11.419 2.240 -15.606 1.00 93.69 278 GLU A O 1
ATOM 2143 N N . PRO A 1 279 ? 11.967 0.926 -17.330 1.00 91.31 279 PRO A N 1
ATOM 2144 C CA . PRO A 1 279 ? 10.903 1.453 -18.179 1.00 91.31 279 PRO A CA 1
ATOM 2145 C C . PRO A 1 279 ? 9.528 0.966 -17.701 1.00 91.31 279 PRO A C 1
ATOM 2147 O O . PRO A 1 279 ? 9.394 -0.174 -17.254 1.00 91.31 279 PRO A O 1
ATOM 2150 N N . VAL A 1 280 ? 8.482 1.782 -17.899 1.00 92.31 280 VAL A N 1
ATOM 2151 C CA . VAL A 1 280 ? 7.097 1.478 -17.474 1.00 92.31 280 VAL A CA 1
ATOM 2152 C C . VAL A 1 280 ? 6.649 0.079 -17.894 1.00 92.31 280 VAL A C 1
ATOM 2154 O O . VAL A 1 280 ? 6.018 -0.609 -17.107 1.00 92.31 280 VAL A O 1
ATOM 2157 N N . ALA A 1 281 ? 7.001 -0.393 -19.091 1.00 87.06 281 ALA A N 1
ATOM 2158 C CA . ALA A 1 281 ? 6.591 -1.712 -19.585 1.00 87.06 281 ALA A CA 1
ATOM 2159 C C . ALA A 1 281 ? 7.198 -2.905 -18.817 1.00 87.06 281 ALA A C 1
ATOM 2161 O O . ALA A 1 281 ? 6.693 -4.010 -18.952 1.00 87.06 281 ALA A O 1
ATOM 2162 N N . ARG A 1 282 ? 8.270 -2.698 -18.038 1.00 87.19 282 ARG A N 1
ATOM 2163 C CA . ARG A 1 282 ? 9.053 -3.762 -17.380 1.00 87.19 282 ARG A CA 1
ATOM 2164 C C . ARG A 1 282 ? 9.175 -3.577 -15.863 1.00 87.19 282 ARG A C 1
ATOM 2166 O O . ARG A 1 282 ? 9.960 -4.281 -15.235 1.00 87.19 282 ARG A O 1
ATOM 2173 N N . LEU A 1 283 ? 8.441 -2.621 -15.283 1.00 93.75 283 LEU A N 1
ATOM 2174 C CA . LEU A 1 283 ? 8.454 -2.356 -13.841 1.00 93.75 283 LEU A CA 1
ATOM 2175 C C . LEU A 1 283 ? 8.194 -3.635 -13.039 1.00 93.75 283 LEU A C 1
ATOM 2177 O O . LEU A 1 283 ? 7.242 -4.359 -13.332 1.00 93.75 283 LEU A O 1
ATOM 2181 N N . GLY A 1 284 ? 9.042 -3.880 -12.036 1.00 90.56 284 GLY A N 1
ATOM 2182 C CA . GLY A 1 284 ? 8.909 -5.000 -11.102 1.00 90.56 284 GLY A CA 1
ATOM 2183 C C . GLY A 1 284 ? 9.382 -6.355 -11.631 1.00 90.56 284 GLY A C 1
ATOM 2184 O O . GLY A 1 284 ? 9.427 -7.317 -10.864 1.00 90.56 284 GLY A O 1
ATOM 2185 N N . GLU A 1 285 ? 9.780 -6.455 -12.903 1.00 85.56 285 GLU A N 1
ATOM 2186 C CA . GLU A 1 285 ? 10.215 -7.727 -13.483 1.00 85.56 285 GLU A CA 1
ATOM 2187 C C . GLU A 1 285 ? 11.625 -8.131 -13.036 1.00 85.56 285 GLU A C 1
ATOM 2189 O O . GLU A 1 285 ? 11.924 -9.316 -12.862 1.00 85.56 285 GLU A O 1
ATOM 2194 N N . ARG A 1 286 ? 12.523 -7.165 -12.825 1.00 87.25 286 ARG A N 1
ATOM 2195 C CA . ARG A 1 286 ? 13.911 -7.433 -12.428 1.00 87.25 286 ARG A CA 1
ATOM 2196 C C . ARG A 1 286 ? 14.117 -7.141 -10.950 1.00 87.25 286 ARG A C 1
ATOM 2198 O O . ARG A 1 286 ? 13.401 -6.349 -10.350 1.00 87.25 286 ARG A O 1
ATOM 2205 N N . LEU A 1 287 ? 15.098 -7.814 -10.348 1.00 94.94 287 LEU A N 1
ATOM 2206 C CA . LEU A 1 287 ? 15.597 -7.408 -9.039 1.00 94.94 287 LEU A CA 1
ATOM 2207 C C . LEU A 1 287 ? 16.493 -6.181 -9.224 1.00 94.94 287 LEU A C 1
ATOM 2209 O O . LEU A 1 287 ? 17.619 -6.295 -9.719 1.00 94.94 287 LEU A O 1
ATOM 2213 N N . MET A 1 288 ? 15.993 -5.022 -8.821 1.00 96.31 288 MET A N 1
ATOM 2214 C CA . MET A 1 288 ? 16.758 -3.780 -8.801 1.00 96.31 288 MET A CA 1
ATOM 2215 C C . MET A 1 288 ? 17.496 -3.674 -7.474 1.00 96.31 288 MET A C 1
ATOM 2217 O O . MET A 1 288 ? 16.899 -3.915 -6.427 1.00 96.31 288 MET A O 1
ATOM 2221 N N . LEU A 1 289 ? 18.785 -3.340 -7.496 1.00 94.81 289 LEU A N 1
ATOM 2222 C CA . LEU A 1 289 ? 19.569 -3.174 -6.277 1.00 94.81 289 LEU A CA 1
ATOM 2223 C C . LEU A 1 289 ? 20.030 -1.720 -6.152 1.00 94.81 289 LEU A C 1
ATOM 2225 O O . LEU A 1 289 ? 20.425 -1.111 -7.148 1.00 94.81 289 LEU A O 1
ATOM 2229 N N . PRO A 1 290 ? 20.040 -1.167 -4.930 1.00 90.31 290 PRO A N 1
ATOM 2230 C CA . PRO A 1 290 ? 20.747 0.072 -4.653 1.00 90.31 290 PRO A CA 1
ATOM 2231 C C . PRO A 1 290 ? 22.197 -0.017 -5.132 1.00 90.31 290 PRO A C 1
ATOM 2233 O O . PRO A 1 290 ? 22.840 -1.063 -5.002 1.00 90.31 290 PRO A O 1
ATOM 2236 N N . ARG A 1 291 ? 22.750 1.092 -5.637 1.00 91.12 291 ARG A N 1
ATOM 2237 C CA . ARG A 1 291 ? 24.105 1.126 -6.218 1.00 91.12 291 ARG A CA 1
ATOM 2238 C C . ARG A 1 291 ? 25.169 0.534 -5.288 1.00 91.12 291 ARG A C 1
ATOM 2240 O O . ARG A 1 291 ? 26.096 -0.116 -5.765 1.00 91.12 291 ARG A O 1
ATOM 2247 N N . GLN A 1 292 ? 25.045 0.748 -3.978 1.00 91.25 292 GLN A N 1
ATOM 2248 C CA . GLN A 1 292 ? 25.967 0.212 -2.974 1.00 91.25 292 GLN A CA 1
ATOM 2249 C C . GLN A 1 292 ? 25.964 -1.325 -2.876 1.00 91.25 292 GLN A C 1
ATOM 2251 O O . GLN A 1 292 ? 26.945 -1.897 -2.410 1.00 91.25 292 GLN A O 1
ATOM 2256 N N . TYR A 1 293 ? 24.902 -1.993 -3.334 1.00 94.94 293 TYR A N 1
ATOM 2257 C CA . TYR A 1 293 ? 24.732 -3.446 -3.262 1.00 94.94 293 TYR A CA 1
ATOM 2258 C C . TYR A 1 293 ? 24.942 -4.166 -4.595 1.00 94.94 293 TYR A C 1
ATOM 2260 O O . TYR A 1 293 ? 25.083 -5.386 -4.603 1.00 94.94 293 TYR A O 1
ATOM 2268 N N . GLU A 1 294 ? 25.051 -3.445 -5.714 1.00 94.12 294 GLU A N 1
ATOM 2269 C CA . GLU A 1 294 ? 25.262 -4.057 -7.035 1.00 94.12 294 GLU A CA 1
ATOM 2270 C C . GLU A 1 294 ? 26.535 -4.920 -7.104 1.00 94.12 294 GLU A C 1
ATOM 2272 O O . GLU A 1 294 ? 26.533 -5.982 -7.724 1.00 94.12 294 GLU A O 1
ATOM 2277 N N . ALA A 1 295 ? 27.605 -4.536 -6.397 1.00 95.75 295 ALA A N 1
ATOM 2278 C CA . ALA A 1 295 ? 28.831 -5.339 -6.312 1.00 95.75 295 ALA A CA 1
ATOM 2279 C C . ALA A 1 295 ? 28.622 -6.717 -5.643 1.00 95.75 295 ALA A C 1
ATOM 2281 O O . ALA A 1 295 ? 29.429 -7.624 -5.838 1.00 95.75 295 ALA A O 1
ATOM 2282 N N . HIS A 1 296 ? 27.535 -6.877 -4.883 1.00 95.38 296 HIS A N 1
ATOM 2283 C CA . HIS A 1 296 ? 27.175 -8.082 -4.136 1.00 95.38 296 HIS A CA 1
ATOM 2284 C C . HIS A 1 296 ? 25.945 -8.800 -4.713 1.00 95.38 296 HIS A C 1
ATOM 2286 O O . HIS A 1 296 ? 25.420 -9.715 -4.079 1.00 95.38 296 HIS A O 1
ATOM 2292 N N . ARG A 1 297 ? 25.494 -8.435 -5.924 1.00 95.50 297 ARG A N 1
ATOM 2293 C CA . ARG A 1 297 ? 24.266 -8.956 -6.548 1.00 95.50 297 ARG A CA 1
ATOM 2294 C C . ARG A 1 297 ? 24.133 -10.475 -6.479 1.00 95.50 297 ARG A C 1
ATOM 2296 O O . ARG A 1 297 ? 23.119 -10.967 -6.008 1.00 95.50 297 ARG A O 1
ATOM 2303 N N . THR A 1 298 ? 25.158 -11.214 -6.902 1.00 93.25 298 THR A N 1
ATOM 2304 C CA . THR A 1 298 ? 25.119 -12.687 -6.925 1.00 93.25 298 THR A CA 1
ATOM 2305 C C . THR A 1 298 ? 24.935 -13.290 -5.532 1.00 93.25 298 THR A C 1
ATOM 2307 O O . THR A 1 298 ? 24.265 -14.307 -5.393 1.00 93.25 298 THR A O 1
ATOM 2310 N N . GLN A 1 299 ? 25.515 -12.674 -4.498 1.00 93.81 299 GLN A N 1
ATOM 2311 C CA . GLN A 1 299 ? 25.367 -13.133 -3.114 1.00 93.81 299 GLN A CA 1
ATOM 2312 C C . GLN A 1 299 ? 23.951 -12.852 -2.604 1.00 93.81 299 GLN A C 1
ATOM 2314 O O . GLN A 1 299 ? 23.323 -13.737 -2.038 1.00 93.81 299 GLN A O 1
ATOM 2319 N N . ILE A 1 300 ? 23.435 -11.649 -2.867 1.00 92.75 300 ILE A N 1
ATOM 2320 C CA . ILE A 1 300 ? 22.083 -11.234 -2.477 1.00 92.75 300 ILE A CA 1
ATOM 2321 C C . ILE A 1 300 ? 21.023 -12.100 -3.168 1.00 92.75 300 ILE A C 1
ATOM 2323 O O . ILE A 1 300 ? 20.154 -12.655 -2.506 1.00 92.75 300 ILE A O 1
ATOM 2327 N N . GLU A 1 301 ? 21.121 -12.287 -4.486 1.00 90.06 301 GLU A N 1
ATOM 2328 C CA . GLU A 1 301 ? 20.187 -13.118 -5.259 1.00 90.06 301 GLU A CA 1
ATOM 2329 C C . GLU A 1 301 ? 20.147 -14.573 -4.775 1.00 90.06 301 GLU A C 1
ATOM 2331 O O . GLU A 1 301 ? 19.094 -15.197 -4.840 1.00 90.06 301 GLU A O 1
ATOM 2336 N N . ALA A 1 302 ? 21.261 -15.103 -4.259 1.00 90.00 302 ALA A N 1
ATOM 2337 C CA . ALA A 1 302 ? 21.322 -16.459 -3.717 1.00 90.00 302 ALA A CA 1
ATOM 2338 C C . ALA A 1 302 ? 20.677 -16.605 -2.325 1.00 90.00 302 ALA A C 1
ATOM 2340 O O . ALA A 1 302 ? 20.328 -17.721 -1.940 1.00 90.00 302 ALA A O 1
ATOM 2341 N N . LEU A 1 303 ? 20.550 -15.512 -1.563 1.00 90.06 303 LEU A N 1
ATOM 2342 C CA . LEU A 1 303 ? 19.932 -15.501 -0.229 1.00 90.06 303 LEU A CA 1
ATOM 2343 C C . LEU A 1 303 ? 18.424 -15.261 -0.289 1.00 90.06 303 LEU A C 1
ATOM 2345 O O . LEU A 1 303 ? 17.682 -15.740 0.569 1.00 90.06 303 LEU A O 1
ATOM 2349 N N . LEU A 1 304 ? 17.973 -14.515 -1.295 1.00 89.38 304 LEU A N 1
ATOM 2350 C CA . LEU A 1 304 ? 16.569 -14.178 -1.452 1.00 89.38 304 LEU A CA 1
ATOM 2351 C C . LEU A 1 304 ? 15.744 -15.428 -1.809 1.00 89.38 304 LEU A C 1
ATOM 2353 O O . LEU A 1 304 ? 16.113 -16.164 -2.728 1.00 89.38 304 LEU A O 1
ATOM 2357 N N . PRO A 1 305 ? 14.604 -15.669 -1.132 1.00 87.56 305 PRO A N 1
ATOM 2358 C CA . PRO A 1 305 ? 13.715 -16.765 -1.494 1.00 87.56 305 PRO A CA 1
ATOM 2359 C C . PRO A 1 305 ? 13.258 -16.643 -2.953 1.00 87.56 305 PRO A C 1
ATOM 2361 O O . PRO A 1 305 ? 12.936 -15.541 -3.396 1.00 87.56 305 PRO A O 1
ATOM 2364 N N . PRO A 1 306 ? 13.173 -17.740 -3.716 1.00 83.12 306 PRO A N 1
ATOM 2365 C CA . PRO A 1 306 ? 12.643 -17.668 -5.069 1.00 83.12 306 PRO A CA 1
ATOM 2366 C C . PRO A 1 306 ? 11.178 -17.210 -5.047 1.00 83.12 306 PRO A C 1
ATOM 2368 O O . PRO A 1 306 ? 10.394 -17.647 -4.205 1.00 83.12 306 PRO A O 1
ATOM 2371 N N . ILE A 1 307 ? 10.812 -16.349 -6.000 1.00 81.94 307 ILE A N 1
ATOM 2372 C CA . ILE A 1 307 ? 9.420 -15.984 -6.281 1.00 81.94 307 ILE A CA 1
ATOM 2373 C C . ILE A 1 307 ? 9.120 -16.123 -7.772 1.00 81.94 307 ILE A C 1
ATOM 2375 O O . ILE A 1 307 ? 9.953 -15.802 -8.626 1.00 81.94 307 ILE A O 1
ATOM 2379 N N . HIS A 1 308 ? 7.906 -16.557 -8.076 1.00 79.31 308 HIS A N 1
ATOM 2380 C CA . HIS A 1 308 ? 7.367 -16.720 -9.415 1.00 79.31 308 HIS A CA 1
ATOM 2381 C C . HIS A 1 308 ? 6.531 -15.495 -9.771 1.00 79.31 308 HIS A C 1
ATOM 2383 O O . HIS A 1 308 ? 5.483 -15.245 -9.175 1.00 79.31 308 HIS A O 1
ATOM 2389 N N . LEU A 1 309 ? 7.019 -14.707 -10.730 1.00 75.25 309 LEU A N 1
ATOM 2390 C CA . LEU A 1 309 ? 6.317 -13.514 -11.187 1.00 75.25 309 LEU A CA 1
ATOM 2391 C C . LEU A 1 309 ? 5.095 -13.886 -12.042 1.00 75.25 309 LEU A C 1
ATOM 2393 O O . LEU A 1 309 ? 5.155 -14.864 -12.789 1.00 75.25 309 LEU A O 1
ATOM 2397 N N . PRO A 1 310 ? 4.013 -13.089 -11.999 1.00 62.34 310 PRO A N 1
ATOM 2398 C CA . PRO A 1 310 ? 2.904 -13.257 -12.925 1.00 62.34 310 PRO A CA 1
ATOM 2399 C C . PRO A 1 310 ? 3.382 -13.057 -14.367 1.00 62.34 310 PRO A C 1
ATOM 2401 O O . PRO A 1 310 ? 4.097 -12.097 -14.666 1.00 62.34 310 PRO A O 1
ATOM 2404 N N . VAL A 1 311 ? 2.958 -13.939 -15.271 1.00 50.06 311 VAL A N 1
ATOM 2405 C CA . VAL A 1 311 ? 3.245 -13.816 -16.705 1.00 50.06 311 VAL A CA 1
ATOM 2406 C C . VAL A 1 311 ? 2.587 -12.527 -17.239 1.00 50.06 311 VAL A C 1
ATOM 2408 O O . VAL A 1 311 ? 1.390 -12.331 -17.008 1.00 50.06 311 VAL A O 1
ATOM 2411 N N . PRO A 1 312 ? 3.313 -11.631 -17.939 1.00 44.91 312 PRO A N 1
ATOM 2412 C CA . PRO A 1 312 ? 2.739 -10.394 -18.473 1.00 44.91 312 PRO A CA 1
ATOM 2413 C C . PRO A 1 312 ? 1.546 -10.660 -19.400 1.00 44.91 312 PRO A C 1
ATOM 2415 O O . PRO A 1 312 ? 1.584 -11.590 -20.204 1.00 44.91 312 PRO A O 1
ATOM 2418 N N . ALA A 1 313 ? 0.519 -9.805 -19.381 1.00 38.38 313 ALA A N 1
ATOM 2419 C CA . ALA A 1 313 ? -0.646 -9.931 -20.268 1.00 38.38 313 ALA A CA 1
ATOM 2420 C C . ALA A 1 313 ? -0.275 -9.875 -21.771 1.00 38.38 313 ALA A C 1
ATOM 2422 O O . ALA A 1 313 ? -0.920 -10.513 -22.605 1.00 38.38 313 ALA A O 1
ATOM 2423 N N . SER A 1 314 ? 0.808 -9.175 -22.130 1.00 35.06 314 SER A N 1
ATOM 2424 C CA . SER A 1 314 ? 1.363 -9.150 -23.493 1.00 35.06 314 SER A CA 1
ATOM 2425 C C . SER A 1 314 ? 2.017 -10.478 -23.892 1.00 35.06 314 SER A C 1
ATOM 2427 O O . SER A 1 314 ? 1.902 -10.896 -25.043 1.00 35.06 314 SER A O 1
ATOM 2429 N N . ALA A 1 315 ? 2.626 -11.184 -22.936 1.00 31.52 315 ALA A N 1
ATOM 2430 C CA . ALA A 1 315 ? 3.082 -12.556 -23.116 1.00 31.52 315 ALA A CA 1
ATOM 2431 C C . ALA A 1 315 ? 1.890 -13.523 -23.148 1.00 31.52 315 ALA A C 1
ATOM 2433 O O . ALA A 1 315 ? 1.873 -14.400 -23.997 1.00 31.52 315 ALA A O 1
ATOM 2434 N N . ALA A 1 316 ? 0.840 -13.299 -22.348 1.00 31.22 316 ALA A N 1
ATOM 2435 C CA . ALA A 1 316 ? -0.417 -14.047 -22.440 1.00 31.22 316 ALA A CA 1
ATOM 2436 C C . ALA A 1 316 ? -1.100 -13.878 -23.812 1.00 31.22 316 ALA A C 1
ATOM 2438 O O . ALA A 1 316 ? -1.690 -14.822 -24.324 1.00 31.22 316 ALA A O 1
ATOM 2439 N N . THR A 1 317 ? -0.964 -12.708 -24.451 1.00 28.27 317 THR A N 1
ATOM 2440 C CA . THR A 1 317 ? -1.499 -12.443 -25.798 1.00 28.27 317 THR A CA 1
ATOM 2441 C C . THR A 1 317 ? -0.611 -13.036 -26.904 1.00 28.27 317 THR A C 1
ATOM 2443 O O . THR A 1 317 ? -1.120 -13.603 -27.870 1.00 28.27 317 THR A O 1
ATOM 2446 N N . LEU A 1 318 ? 0.719 -13.002 -26.762 1.00 28.44 318 LEU A N 1
ATOM 2447 C CA . LEU A 1 318 ? 1.620 -13.746 -27.656 1.00 28.44 318 LEU A CA 1
ATOM 2448 C C . LEU A 1 318 ? 1.367 -15.260 -27.555 1.00 28.44 318 LEU A C 1
ATOM 2450 O O . LEU A 1 318 ? 1.242 -15.911 -28.589 1.00 28.44 318 LEU A O 1
ATOM 2454 N N . LEU A 1 319 ? 1.118 -15.768 -26.345 1.00 29.92 319 LEU A N 1
ATOM 2455 C CA . LEU A 1 319 ? 0.686 -17.142 -26.057 1.00 29.92 319 LEU A CA 1
ATOM 2456 C C . LEU A 1 319 ? -0.728 -17.471 -26.579 1.00 29.92 319 LEU A C 1
ATOM 2458 O O . LEU A 1 319 ? -1.049 -18.642 -26.745 1.00 29.92 319 LEU A O 1
ATOM 2462 N N . THR A 1 320 ? -1.565 -16.476 -26.910 1.00 29.70 320 THR A N 1
ATOM 2463 C CA . THR A 1 320 ? -2.809 -16.713 -27.677 1.00 29.70 320 THR A CA 1
ATOM 2464 C C . THR A 1 320 ? -2.590 -16.812 -29.191 1.00 29.70 320 THR A C 1
ATOM 2466 O O . THR A 1 320 ? -3.510 -17.201 -29.907 1.00 29.70 320 THR A O 1
ATOM 2469 N N . SER A 1 321 ? -1.395 -16.479 -29.698 1.00 27.75 321 SER A N 1
ATOM 2470 C CA . SER A 1 321 ? -1.092 -16.434 -31.141 1.00 27.75 321 SER A CA 1
ATOM 2471 C C . SER A 1 321 ? 0.053 -17.346 -31.598 1.00 27.75 321 SER A C 1
ATOM 2473 O O . SER A 1 321 ? 0.239 -17.528 -32.800 1.00 27.75 321 SER A O 1
ATOM 2475 N N . THR A 1 322 ? 0.782 -17.968 -30.673 1.00 24.83 322 THR A N 1
ATOM 2476 C CA . THR A 1 322 ? 1.775 -19.004 -30.966 1.00 24.83 322 THR A CA 1
ATOM 2477 C C . THR A 1 322 ? 1.382 -20.278 -30.237 1.00 24.83 322 THR A C 1
ATOM 2479 O O . THR A 1 322 ? 1.437 -20.354 -29.015 1.00 24.83 322 THR A O 1
ATOM 2482 N N . THR A 1 323 ? 0.938 -21.263 -31.008 1.00 31.12 323 THR A N 1
ATOM 2483 C CA . THR A 1 323 ? 0.775 -22.655 -30.585 1.00 31.12 323 THR A CA 1
ATOM 2484 C C . THR A 1 323 ? 2.109 -23.170 -30.031 1.00 31.12 323 THR A C 1
ATOM 2486 O O . THR A 1 323 ? 3.099 -23.095 -30.757 1.00 31.12 323 THR A O 1
ATOM 2489 N N . GLY A 1 324 ? 2.128 -23.614 -28.768 1.00 28.09 324 GLY A N 1
ATOM 2490 C CA . GLY A 1 324 ? 3.315 -24.162 -28.091 1.00 28.09 324 GLY A CA 1
ATOM 2491 C C . GLY A 1 324 ? 3.496 -23.634 -26.645 1.00 28.09 324 GLY A C 1
ATOM 2492 O O . GLY A 1 324 ? 3.697 -22.431 -26.501 1.00 28.09 324 GLY A O 1
ATOM 2493 N N . PRO A 1 325 ? 3.420 -24.437 -25.565 1.00 37.53 325 PRO A N 1
ATOM 2494 C CA . PRO A 1 325 ? 3.177 -23.959 -24.195 1.00 37.53 325 PRO A CA 1
ATOM 2495 C C . PRO A 1 325 ? 4.086 -24.529 -23.092 1.00 37.53 325 PRO A C 1
ATOM 2497 O O . PRO A 1 325 ? 4.327 -25.720 -23.026 1.00 37.53 325 PRO A O 1
ATOM 2500 N N . GLU A 1 326 ? 4.434 -23.655 -22.152 1.00 35.44 326 GLU A N 1
ATOM 2501 C CA . GLU A 1 326 ? 4.701 -23.841 -20.712 1.00 35.44 326 GLU A CA 1
ATOM 2502 C C . GLU A 1 326 ? 4.457 -22.421 -20.148 1.00 35.44 326 GLU A C 1
ATOM 2504 O O . GLU A 1 326 ? 5.030 -21.468 -20.661 1.00 35.44 326 GLU A O 1
ATOM 2509 N N . ASP A 1 327 ? 3.466 -22.082 -19.326 1.00 35.62 327 ASP A N 1
ATOM 2510 C CA . ASP A 1 327 ? 3.121 -22.555 -17.992 1.00 35.62 327 ASP A CA 1
ATOM 2511 C C . ASP A 1 327 ? 1.596 -22.543 -17.870 1.00 35.62 327 ASP A C 1
ATOM 2513 O O . ASP A 1 327 ? 0.955 -21.511 -17.632 1.00 35.62 327 ASP A O 1
ATOM 2517 N N . VAL A 1 328 ? 0.992 -23.715 -18.023 1.00 40.16 328 VAL A N 1
ATOM 2518 C CA . VAL A 1 328 ? -0.345 -23.912 -17.496 1.00 40.16 328 VAL A CA 1
ATOM 2519 C C . VAL A 1 328 ? -0.180 -24.105 -15.995 1.00 40.16 328 VAL A C 1
ATOM 2521 O O . VAL A 1 328 ? 0.106 -25.207 -15.526 1.00 40.16 328 VAL A O 1
ATOM 2524 N N . SER A 1 329 ? -0.362 -23.013 -15.244 1.00 40.59 329 SER A N 1
ATOM 2525 C CA . SER A 1 329 ? -0.632 -23.077 -13.808 1.00 40.59 329 SER A CA 1
ATOM 2526 C C . SER A 1 329 ? -1.642 -24.195 -13.553 1.00 40.59 329 SER A C 1
ATOM 2528 O O . SER A 1 329 ? -2.532 -24.432 -14.375 1.00 40.59 329 SER A O 1
ATOM 2530 N N . GLY A 1 330 ? -1.498 -24.913 -12.441 1.00 39.38 330 GLY A N 1
ATOM 2531 C CA . GLY A 1 330 ? -2.210 -26.172 -12.205 1.00 39.38 330 GLY A CA 1
ATOM 2532 C C . GLY A 1 330 ? -3.745 -26.136 -12.252 1.00 39.38 330 GLY A C 1
ATOM 2533 O O . GLY A 1 330 ? -4.382 -27.179 -12.120 1.00 39.38 330 GLY A O 1
ATOM 2534 N N . ASP A 1 331 ? -4.330 -24.970 -12.515 1.00 43.03 331 ASP A N 1
ATOM 2535 C CA . ASP A 1 331 ? -5.747 -24.742 -12.749 1.00 43.03 331 ASP A CA 1
ATOM 2536 C C . ASP A 1 331 ? -6.195 -24.935 -14.215 1.00 43.03 331 ASP A C 1
ATOM 2538 O O . ASP A 1 331 ? -7.359 -25.269 -14.421 1.00 43.03 331 ASP A O 1
ATOM 2542 N N . ALA A 1 332 ? -5.338 -24.787 -15.241 1.00 47.06 332 ALA A N 1
ATOM 2543 C CA . ALA A 1 332 ? -5.798 -24.870 -16.646 1.00 47.06 332 ALA A CA 1
ATOM 2544 C C . ALA A 1 332 ? -5.692 -26.267 -17.298 1.00 47.06 332 ALA A C 1
ATOM 2546 O O . ALA A 1 332 ? -6.472 -26.566 -18.199 1.00 47.06 332 ALA A O 1
ATOM 2547 N N . LEU A 1 333 ? -4.810 -27.149 -16.811 1.00 54.81 333 LEU A N 1
ATOM 2548 C CA . LEU A 1 333 ? -4.801 -28.585 -17.153 1.00 54.81 333 LEU A CA 1
ATOM 2549 C C . LEU A 1 333 ? -5.431 -29.444 -16.047 1.00 54.81 333 LEU A C 1
ATOM 2551 O O . LEU A 1 333 ? -5.539 -30.660 -16.175 1.00 54.81 333 LEU A O 1
ATOM 2555 N N . GLY A 1 334 ? -5.842 -28.812 -14.946 1.00 62.84 334 GLY A N 1
ATOM 2556 C CA . GLY A 1 334 ? -6.486 -29.489 -13.834 1.00 62.84 334 GLY A CA 1
ATOM 2557 C C . GLY A 1 334 ? -5.541 -30.329 -12.976 1.00 62.84 334 GLY A C 1
ATOM 2558 O O . GLY A 1 334 ? -6.025 -31.216 -12.297 1.00 62.84 334 GLY A O 1
ATOM 2559 N N . PHE A 1 335 ? -4.233 -30.091 -12.948 1.00 78.00 335 PHE A N 1
ATOM 2560 C CA . PHE A 1 335 ? -3.326 -30.666 -11.944 1.00 78.00 335 PHE A CA 1
ATOM 2561 C C . PHE A 1 335 ? -2.245 -29.650 -11.600 1.00 78.00 335 PHE A C 1
ATOM 2563 O O . PHE A 1 335 ? -1.662 -29.063 -12.505 1.00 78.00 335 PHE A O 1
ATOM 2570 N N . VAL A 1 336 ? -1.895 -29.499 -10.319 1.00 81.75 336 VAL A N 1
ATOM 2571 C CA . VAL A 1 336 ? -0.582 -28.934 -9.959 1.00 81.75 336 VAL A CA 1
ATOM 2572 C C . VAL A 1 336 ? 0.466 -29.910 -10.482 1.00 81.75 336 VAL A C 1
ATOM 2574 O O . VAL A 1 336 ? 0.376 -31.096 -10.180 1.00 81.75 336 VAL A O 1
ATOM 2577 N N . HIS A 1 337 ? 1.396 -29.461 -11.318 1.00 88.25 337 HIS A N 1
ATOM 2578 C CA . HIS A 1 337 ? 2.366 -30.349 -11.949 1.00 88.25 337 HIS A CA 1
ATOM 2579 C C . HIS A 1 337 ? 3.645 -29.611 -12.325 1.00 88.25 337 HIS A C 1
ATOM 2581 O O . HIS A 1 337 ? 3.653 -28.391 -12.485 1.00 88.25 337 HIS A O 1
ATOM 2587 N N . ARG A 1 338 ? 4.712 -30.386 -12.509 1.00 86.88 338 ARG A N 1
ATOM 2588 C CA . ARG A 1 338 ? 5.988 -29.944 -13.051 1.00 86.88 338 ARG A CA 1
ATOM 2589 C C . ARG A 1 338 ? 6.201 -30.587 -14.414 1.00 86.88 338 ARG A C 1
ATOM 2591 O O . ARG A 1 338 ? 6.112 -31.808 -14.539 1.00 86.88 338 ARG A O 1
ATOM 2598 N N . TYR A 1 339 ? 6.505 -29.779 -15.420 1.00 88.00 339 TYR A N 1
ATOM 2599 C CA . TYR A 1 339 ? 7.055 -30.267 -16.677 1.00 88.00 339 TYR A CA 1
ATOM 2600 C C . TYR A 1 339 ? 8.522 -29.835 -16.786 1.00 88.00 339 TYR A C 1
ATOM 2602 O O . TYR A 1 339 ? 8.896 -28.735 -16.377 1.00 88.00 339 TYR A O 1
ATOM 2610 N N . VAL A 1 340 ? 9.376 -30.747 -17.240 1.00 86.12 340 VAL A N 1
ATOM 2611 C CA . VAL A 1 340 ? 10.790 -30.500 -17.520 1.00 86.12 340 VAL A CA 1
ATOM 2612 C C . VAL A 1 340 ? 11.036 -30.935 -18.958 1.00 86.12 340 VAL A C 1
ATOM 2614 O O . VAL A 1 340 ? 10.883 -32.127 -19.242 1.00 86.12 340 VAL A O 1
ATOM 2617 N N . PRO A 1 341 ? 11.433 -30.024 -19.857 1.00 83.69 341 PRO A N 1
ATOM 2618 C CA . PRO A 1 341 ? 11.640 -30.376 -21.249 1.00 83.69 341 PRO A CA 1
ATOM 2619 C C . PRO A 1 341 ? 12.864 -31.292 -21.431 1.00 83.69 341 PRO A C 1
ATOM 2621 O O . PRO A 1 341 ? 13.792 -31.277 -20.609 1.00 83.69 341 PRO A O 1
ATOM 2624 N N . PRO A 1 342 ? 12.890 -32.089 -22.512 1.00 83.25 342 PRO A N 1
ATOM 2625 C CA . PRO A 1 342 ? 14.028 -32.934 -22.855 1.00 83.25 342 PRO A CA 1
ATOM 2626 C C . PRO A 1 342 ? 15.324 -32.137 -23.071 1.00 83.25 342 PRO A C 1
ATOM 2628 O O . PRO A 1 342 ? 15.320 -30.987 -23.513 1.00 83.25 342 PRO A O 1
ATOM 2631 N N . ALA A 1 343 ? 16.469 -32.766 -22.792 1.00 78.31 343 ALA A N 1
ATOM 2632 C CA . ALA A 1 343 ? 17.772 -32.125 -22.957 1.00 78.31 343 ALA A CA 1
ATOM 2633 C C . ALA A 1 343 ? 18.199 -32.079 -24.436 1.00 78.31 343 ALA A C 1
ATOM 2635 O O . ALA A 1 343 ? 18.193 -33.094 -25.138 1.00 78.31 343 ALA A O 1
ATOM 2636 N N . ALA A 1 344 ? 18.645 -30.907 -24.896 1.00 63.81 344 ALA A N 1
ATOM 2637 C CA . ALA A 1 344 ? 19.137 -30.718 -26.259 1.00 63.81 344 ALA A CA 1
ATOM 2638 C C . ALA A 1 344 ? 20.365 -31.608 -26.552 1.00 63.81 344 ALA A C 1
ATOM 2640 O O . ALA A 1 344 ? 21.334 -31.615 -25.794 1.00 63.81 344 ALA A O 1
ATOM 2641 N N . GLY A 1 345 ? 20.334 -32.339 -27.674 1.00 60.69 345 GLY A N 1
ATOM 2642 C CA . GLY A 1 345 ? 21.442 -33.188 -28.141 1.00 60.69 345 GLY A CA 1
ATOM 2643 C C . GLY A 1 345 ? 21.385 -34.663 -27.716 1.00 60.69 345 GLY A C 1
ATOM 2644 O O . GLY A 1 345 ? 22.279 -35.425 -28.076 1.00 60.69 345 GLY A O 1
ATOM 2645 N N . ALA A 1 346 ? 20.346 -35.095 -26.997 1.00 58.88 346 ALA A N 1
ATOM 2646 C CA . ALA A 1 346 ? 20.119 -36.501 -26.660 1.00 58.88 346 ALA A CA 1
ATOM 2647 C C . ALA A 1 346 ? 19.124 -37.143 -27.647 1.00 58.88 346 ALA A C 1
ATOM 2649 O O . ALA A 1 346 ? 17.955 -37.298 -27.321 1.00 58.88 346 ALA A O 1
ATOM 2650 N N . GLU A 1 347 ? 19.560 -37.509 -28.860 1.00 60.72 347 GLU A N 1
ATOM 2651 C CA . GLU A 1 347 ? 18.662 -37.862 -29.986 1.00 60.72 347 GLU A CA 1
ATOM 2652 C C . GLU A 1 347 ? 17.603 -38.948 -29.685 1.00 60.72 347 GLU A C 1
ATOM 2654 O O . GLU A 1 347 ? 16.496 -38.883 -30.213 1.00 60.72 347 GLU A O 1
ATOM 2659 N N . LEU A 1 348 ? 17.899 -39.921 -28.812 1.00 58.56 348 LEU A N 1
ATOM 2660 C CA . LEU A 1 348 ? 16.945 -40.973 -28.415 1.00 58.56 348 LEU A CA 1
ATOM 2661 C C . LEU A 1 348 ? 16.111 -40.607 -27.179 1.00 58.56 348 LEU A C 1
ATOM 2663 O O . LEU A 1 348 ? 14.917 -40.885 -27.146 1.00 58.56 348 LEU A O 1
ATOM 2667 N N . ALA A 1 349 ? 16.720 -39.989 -26.165 1.00 61.16 349 ALA A N 1
ATOM 2668 C CA . ALA A 1 349 ? 16.018 -39.640 -24.929 1.00 61.16 349 ALA A CA 1
ATOM 2669 C C . ALA A 1 349 ? 15.139 -38.395 -25.108 1.00 61.16 349 ALA A C 1
ATOM 2671 O O . ALA A 1 349 ? 14.055 -38.326 -24.546 1.00 61.16 349 ALA A O 1
ATOM 2672 N N . GLY A 1 350 ? 15.558 -37.452 -25.952 1.00 62.22 350 GLY A N 1
ATOM 2673 C CA . GLY A 1 350 ? 14.889 -36.172 -26.143 1.00 62.22 350 GLY A CA 1
ATOM 2674 C C . GLY A 1 350 ? 13.546 -36.233 -26.875 1.00 62.22 350 GLY A C 1
ATOM 2675 O O . GLY A 1 350 ? 12.857 -35.225 -26.939 1.00 62.22 350 GLY A O 1
ATOM 2676 N N . SER A 1 351 ? 13.167 -37.400 -27.406 1.00 72.31 351 SER A N 1
ATOM 2677 C CA . SER A 1 351 ? 11.844 -37.667 -27.998 1.00 72.31 351 SER A CA 1
ATOM 2678 C C . SER A 1 351 ? 10.912 -38.449 -27.066 1.00 72.31 351 SER A C 1
ATOM 2680 O O . SER A 1 351 ? 9.826 -38.855 -27.466 1.00 72.31 351 SER A O 1
ATOM 2682 N N . THR A 1 352 ? 11.347 -38.720 -25.833 1.00 86.12 352 THR A N 1
ATOM 2683 C CA . THR A 1 352 ? 10.578 -39.475 -24.843 1.00 86.12 352 THR A CA 1
ATOM 2684 C C . THR A 1 352 ? 10.278 -38.583 -23.650 1.00 86.12 352 THR A C 1
ATOM 2686 O O . THR A 1 352 ? 11.184 -37.961 -23.096 1.00 86.12 352 THR A O 1
ATOM 2689 N N . THR A 1 353 ? 9.021 -38.585 -23.209 1.00 91.69 353 THR A N 1
ATOM 2690 C CA . THR A 1 353 ? 8.598 -37.918 -21.974 1.00 91.69 353 THR A CA 1
ATOM 2691 C C . THR A 1 353 ? 8.143 -38.947 -20.949 1.00 91.69 353 THR A C 1
ATOM 2693 O O . THR A 1 353 ? 7.289 -39.789 -21.225 1.00 91.69 353 THR A O 1
ATOM 2696 N N . LEU A 1 354 ? 8.722 -38.892 -19.752 1.00 93.69 354 LEU A N 1
ATOM 2697 C CA . LEU A 1 354 ? 8.358 -39.747 -18.628 1.00 93.69 354 LEU A CA 1
ATOM 2698 C C . LEU A 1 354 ? 7.194 -39.130 -17.846 1.00 93.69 354 LEU A C 1
ATOM 2700 O O . LEU A 1 354 ? 7.316 -38.010 -17.357 1.00 93.69 354 LEU A O 1
ATOM 2704 N N . LEU A 1 355 ? 6.102 -39.878 -17.664 1.00 95.44 355 LEU A N 1
ATOM 2705 C CA . LEU A 1 355 ? 5.044 -39.528 -16.711 1.00 95.44 355 LEU A CA 1
ATOM 2706 C C . LEU A 1 355 ? 5.417 -40.051 -15.316 1.00 95.44 355 LEU A C 1
ATOM 2708 O O . LEU A 1 355 ? 5.537 -41.261 -15.115 1.00 95.44 355 LEU A O 1
ATOM 2712 N N . LEU A 1 356 ? 5.597 -39.147 -14.357 1.00 95.88 356 LEU A N 1
ATOM 2713 C CA . LEU A 1 356 ? 6.071 -39.451 -13.008 1.00 95.88 356 LEU A CA 1
ATOM 2714 C C . LEU A 1 356 ? 4.924 -39.315 -11.999 1.00 95.88 356 LEU A C 1
ATOM 2716 O O . LEU A 1 356 ? 4.434 -38.219 -11.754 1.00 95.88 356 LEU A O 1
ATOM 2720 N N . LEU A 1 357 ? 4.489 -40.428 -11.404 1.00 95.88 357 LEU A N 1
ATOM 2721 C CA . LEU A 1 357 ? 3.376 -40.453 -10.446 1.00 95.88 357 LEU A CA 1
ATOM 2722 C C . LEU A 1 357 ? 3.890 -40.783 -9.042 1.00 95.88 357 LEU A C 1
ATOM 2724 O O . LEU A 1 357 ? 4.302 -41.913 -8.774 1.00 95.88 357 LEU A O 1
ATOM 2728 N N . HIS A 1 358 ? 3.879 -39.793 -8.149 1.00 93.19 358 HIS A N 1
ATOM 2729 C CA . HIS A 1 358 ? 4.392 -39.933 -6.786 1.00 93.19 358 HIS A CA 1
ATOM 2730 C C . HIS A 1 358 ? 3.561 -40.892 -5.902 1.00 93.19 358 HIS A C 1
ATOM 2732 O O . HIS A 1 358 ? 2.385 -41.179 -6.141 1.00 93.19 358 HIS A O 1
ATOM 2738 N N . GLY A 1 359 ? 4.181 -41.389 -4.827 1.00 90.38 359 GLY A N 1
ATOM 2739 C CA . GLY A 1 359 ? 3.508 -42.193 -3.800 1.00 90.38 359 GLY A CA 1
ATOM 2740 C C . GLY A 1 359 ? 2.642 -41.353 -2.851 1.00 90.38 359 GLY A C 1
ATOM 2741 O O . GLY A 1 359 ? 2.650 -40.128 -2.894 1.00 90.38 359 GLY A O 1
ATOM 2742 N N . THR A 1 360 ? 1.892 -41.992 -1.944 1.00 86.62 360 THR A N 1
ATOM 2743 C CA . THR A 1 360 ? 1.104 -41.242 -0.940 1.00 86.62 360 THR A CA 1
ATOM 2744 C C . THR A 1 360 ? 2.019 -40.368 -0.076 1.00 86.62 360 THR A C 1
ATOM 2746 O O . THR A 1 360 ? 2.976 -40.879 0.498 1.00 86.62 360 THR A O 1
ATOM 2749 N N . GLY A 1 361 ? 1.692 -39.079 0.046 1.00 78.00 361 GLY A N 1
ATOM 2750 C CA . GLY A 1 361 ? 2.467 -38.093 0.805 1.00 78.00 361 GLY A CA 1
ATOM 2751 C C . GLY A 1 361 ? 3.566 -37.390 0.022 1.00 78.00 361 GLY A C 1
ATOM 2752 O O . GLY A 1 361 ? 4.181 -36.494 0.588 1.00 78.00 361 GLY A O 1
ATOM 2753 N N . GLY A 1 362 ? 3.775 -37.774 -1.237 1.00 85.75 362 GLY A N 1
ATOM 2754 C CA . GLY A 1 362 ? 4.696 -37.086 -2.129 1.00 85.75 362 GLY A CA 1
ATOM 2755 C C . GLY A 1 362 ? 4.082 -35.925 -2.912 1.00 85.75 362 GLY A C 1
ATOM 2756 O O . GLY A 1 362 ? 2.893 -35.626 -2.756 1.00 85.75 362 GLY A O 1
ATOM 2757 N N . ASP A 1 363 ? 4.889 -35.306 -3.768 1.00 86.12 363 ASP A N 1
ATOM 2758 C CA . ASP A 1 363 ? 4.523 -34.180 -4.628 1.00 86.12 363 ASP A CA 1
ATOM 2759 C C . ASP A 1 363 ? 5.116 -34.265 -6.057 1.00 86.12 363 ASP A C 1
ATOM 2761 O O . ASP A 1 363 ? 5.657 -35.290 -6.477 1.00 86.12 363 ASP A O 1
ATOM 2765 N N . GLU A 1 364 ? 4.927 -33.207 -6.850 1.00 92.75 364 GLU A N 1
ATOM 2766 C CA . GLU A 1 364 ? 5.364 -33.078 -8.243 1.00 92.75 364 GLU A CA 1
ATOM 2767 C C . GLU A 1 364 ? 6.888 -33.028 -8.431 1.00 92.75 364 GLU A C 1
ATOM 2769 O O . GLU A 1 364 ? 7.361 -33.243 -9.547 1.00 92.75 364 GLU A O 1
ATOM 2774 N N . GLU A 1 365 ? 7.671 -32.789 -7.381 1.00 89.81 365 GLU A N 1
ATOM 2775 C CA . GLU A 1 365 ? 9.131 -32.689 -7.464 1.00 89.81 365 GLU A CA 1
ATOM 2776 C C . GLU A 1 365 ? 9.825 -34.014 -7.105 1.00 89.81 365 GLU A C 1
ATOM 2778 O O . GLU A 1 365 ? 10.885 -34.336 -7.653 1.00 89.81 365 GLU A O 1
ATOM 2783 N N . ASP A 1 366 ? 9.212 -34.825 -6.237 1.00 86.62 366 ASP A N 1
ATOM 2784 C CA . ASP A 1 366 ? 9.826 -36.006 -5.611 1.00 86.62 366 ASP A CA 1
ATOM 2785 C C . ASP A 1 366 ? 10.487 -36.998 -6.575 1.00 86.62 366 ASP A C 1
ATOM 2787 O O . ASP A 1 366 ? 11.545 -37.565 -6.287 1.00 86.62 366 ASP A O 1
ATOM 2791 N N . LEU A 1 367 ? 9.851 -37.255 -7.720 1.00 93.69 367 LEU A N 1
ATOM 2792 C CA . LEU A 1 367 ? 10.305 -38.279 -8.661 1.00 93.69 367 LEU A CA 1
ATOM 2793 C C . LEU A 1 367 ? 11.194 -37.735 -9.780 1.00 93.69 367 LEU A C 1
ATOM 2795 O O . LEU A 1 367 ? 11.753 -38.530 -10.537 1.00 93.69 367 LEU A O 1
ATOM 2799 N N . ILE A 1 368 ? 11.391 -36.420 -9.882 1.00 88.75 368 ILE A N 1
ATOM 2800 C CA . ILE A 1 368 ? 12.225 -35.817 -10.933 1.00 88.75 368 ILE A CA 1
ATOM 2801 C C . ILE A 1 368 ? 13.683 -36.295 -10.857 1.00 88.75 368 ILE A C 1
ATOM 2803 O O . ILE A 1 368 ? 14.238 -36.662 -11.900 1.00 88.75 368 ILE A O 1
ATOM 2807 N N . PRO A 1 369 ? 14.334 -36.371 -9.676 1.00 90.06 369 PRO A N 1
ATOM 2808 C CA . PRO A 1 369 ? 15.679 -36.935 -9.581 1.00 90.06 369 PRO A CA 1
ATOM 2809 C C . PRO A 1 369 ? 15.740 -38.387 -10.069 1.00 90.06 369 PRO A C 1
ATOM 2811 O O . PRO A 1 369 ? 16.681 -38.760 -10.772 1.00 90.06 369 PRO A O 1
ATOM 2814 N N . LEU A 1 370 ? 14.715 -39.190 -9.755 1.00 90.38 370 LEU A N 1
ATOM 2815 C CA . LEU A 1 370 ? 14.620 -40.569 -10.226 1.00 90.38 370 LEU A CA 1
ATOM 2816 C C . LEU A 1 370 ? 14.461 -40.614 -11.753 1.00 90.38 370 LEU A C 1
ATOM 2818 O O . LEU A 1 370 ? 15.226 -41.314 -12.413 1.00 90.38 370 LEU A O 1
ATOM 2822 N N . GLY A 1 371 ? 13.552 -39.820 -12.327 1.00 87.62 371 GLY A N 1
ATOM 2823 C CA . GLY A 1 371 ? 13.355 -39.707 -13.777 1.00 87.62 371 GLY A CA 1
ATOM 2824 C C . GLY A 1 371 ? 14.647 -39.373 -14.528 1.00 87.62 371 GLY A C 1
ATOM 2825 O O . GLY A 1 371 ? 15.004 -40.068 -15.480 1.00 87.62 371 GLY A O 1
ATOM 2826 N N . ARG A 1 372 ? 15.423 -38.403 -14.021 1.00 88.00 372 ARG A N 1
ATOM 2827 C CA . ARG A 1 372 ? 16.741 -38.033 -14.576 1.00 88.00 372 ARG A CA 1
ATOM 2828 C C . ARG A 1 372 ? 17.745 -39.182 -14.569 1.00 88.00 372 ARG A C 1
ATOM 2830 O O . ARG A 1 372 ? 18.567 -39.266 -15.475 1.00 88.00 372 ARG A O 1
ATOM 2837 N N . SER A 1 373 ? 17.706 -40.036 -13.547 1.00 86.38 373 SER A N 1
ATOM 2838 C CA . SER A 1 373 ? 18.597 -41.198 -13.443 1.00 86.38 373 SER A CA 1
ATOM 2839 C C . SER A 1 373 ? 18.146 -42.391 -14.289 1.00 86.38 373 SER A C 1
ATOM 2841 O O . SER A 1 373 ? 18.993 -43.137 -14.774 1.00 86.38 373 SER A O 1
ATOM 2843 N N . LEU A 1 374 ? 16.834 -42.562 -14.483 1.00 89.19 374 LEU A N 1
ATOM 2844 C CA . LEU A 1 374 ? 16.256 -43.660 -15.260 1.00 89.19 374 LEU A CA 1
ATOM 2845 C C . LEU A 1 374 ? 16.461 -43.472 -16.764 1.00 89.19 374 LEU A C 1
ATOM 2847 O O . LEU A 1 374 ? 16.874 -44.412 -17.440 1.00 89.19 374 LEU A O 1
ATOM 2851 N N . LEU A 1 375 ? 16.183 -42.272 -17.283 1.00 87.31 375 LEU A N 1
ATOM 2852 C CA . LEU A 1 375 ? 16.385 -41.947 -18.695 1.00 87.31 375 LEU A CA 1
ATOM 2853 C C . LEU A 1 375 ? 16.965 -40.530 -18.841 1.00 87.31 375 LEU A C 1
ATOM 2855 O O . LEU A 1 375 ? 16.224 -39.564 -19.035 1.00 87.31 375 LEU A O 1
ATOM 2859 N N . PRO A 1 376 ? 18.298 -40.384 -18.736 1.00 85.94 376 PRO A N 1
ATOM 2860 C CA . PRO A 1 376 ? 18.953 -39.088 -18.852 1.00 85.94 376 PRO A CA 1
ATOM 2861 C C . PRO A 1 376 ? 18.626 -38.393 -20.179 1.00 85.94 376 PRO A C 1
ATOM 2863 O O . PRO A 1 376 ? 18.841 -38.951 -21.253 1.00 85.94 376 PRO A O 1
ATOM 2866 N N . GLY A 1 377 ? 18.137 -37.156 -20.096 1.00 82.00 377 GLY A N 1
ATOM 2867 C CA . GLY A 1 377 ? 17.801 -36.326 -21.255 1.00 82.00 377 GLY A CA 1
ATOM 2868 C C . GLY A 1 377 ? 16.359 -36.442 -21.753 1.00 82.00 377 GLY A C 1
ATOM 2869 O O . GLY A 1 377 ? 15.997 -35.683 -22.648 1.00 82.00 377 GLY A O 1
ATOM 2870 N N . ALA A 1 378 ? 15.541 -37.322 -21.168 1.00 89.62 378 ALA A N 1
ATOM 2871 C CA . ALA A 1 378 ? 14.105 -37.366 -21.428 1.00 89.62 378 ALA A CA 1
ATOM 2872 C C . ALA A 1 378 ? 13.364 -36.165 -20.835 1.00 89.62 378 ALA A C 1
ATOM 2874 O O . ALA A 1 378 ? 13.774 -35.613 -19.808 1.00 89.62 378 ALA A O 1
ATOM 2875 N N . GLY A 1 379 ? 12.251 -35.799 -21.472 1.00 90.00 379 GLY A N 1
ATOM 2876 C CA . GLY A 1 379 ? 11.266 -34.913 -20.868 1.00 90.00 379 GLY A CA 1
ATOM 2877 C C . GLY A 1 379 ? 10.636 -35.582 -19.644 1.00 90.00 379 GLY A C 1
ATOM 2878 O O . GLY A 1 379 ? 10.611 -36.810 -19.531 1.00 90.00 379 GLY A O 1
ATOM 2879 N N . MET A 1 380 ? 10.125 -34.798 -18.702 1.00 93.44 380 MET A N 1
ATOM 2880 C CA . MET A 1 380 ? 9.456 -35.314 -17.504 1.00 93.44 380 MET A CA 1
ATOM 2881 C C . MET A 1 380 ? 8.182 -34.526 -17.239 1.00 93.44 380 MET A C 1
ATOM 2883 O O . MET A 1 380 ? 8.237 -33.311 -17.109 1.00 93.44 380 MET A O 1
ATOM 2887 N N . LEU A 1 381 ? 7.058 -35.225 -17.110 1.00 93.31 381 LEU A N 1
ATOM 2888 C CA . LEU A 1 381 ? 5.763 -34.686 -16.712 1.00 93.31 381 LEU A CA 1
ATOM 2889 C C . LEU A 1 381 ? 5.380 -35.293 -15.358 1.00 93.31 381 LEU A C 1
ATOM 2891 O O . LEU A 1 381 ? 5.183 -36.500 -15.255 1.00 93.31 381 LEU A O 1
ATOM 2895 N N . SER A 1 382 ? 5.287 -34.472 -14.318 1.00 94.50 382 SER A N 1
ATOM 2896 C CA . SER A 1 382 ? 5.133 -34.922 -12.932 1.00 94.50 382 SER A CA 1
ATOM 2897 C C . SER A 1 382 ? 3.962 -34.201 -12.255 1.00 94.50 382 SER A C 1
ATOM 2899 O O . SER A 1 382 ? 4.120 -33.060 -11.831 1.00 94.50 382 SER A O 1
ATOM 2901 N N . PRO A 1 383 ? 2.751 -34.782 -12.207 1.00 93.19 383 PRO A N 1
ATOM 2902 C CA . PRO A 1 383 ? 1.611 -34.189 -11.505 1.00 93.19 383 PRO A CA 1
ATOM 2903 C C . PRO A 1 383 ? 1.569 -34.514 -10.002 1.00 93.19 383 PRO A C 1
ATOM 2905 O O . PRO A 1 383 ? 1.942 -35.606 -9.580 1.00 93.19 383 PRO A O 1
ATOM 2908 N N . ARG A 1 384 ? 1.010 -33.595 -9.203 1.00 89.81 384 ARG A N 1
ATOM 2909 C CA . ARG A 1 384 ? 0.645 -33.788 -7.792 1.00 89.81 384 ARG A CA 1
ATOM 2910 C C . ARG A 1 384 ? -0.779 -34.319 -7.668 1.00 89.81 384 ARG A C 1
ATOM 2912 O O . ARG A 1 384 ? -1.734 -33.711 -8.147 1.00 89.81 384 ARG A O 1
ATOM 2919 N N . GLY A 1 385 ? -0.947 -35.415 -6.942 1.00 85.81 385 GLY A N 1
ATOM 2920 C CA . GLY A 1 385 ? -2.242 -35.995 -6.620 1.00 85.81 385 GLY A CA 1
ATOM 2921 C C . GLY A 1 385 ? -3.168 -35.023 -5.877 1.00 85.81 385 GLY A C 1
ATOM 2922 O O . GLY A 1 385 ? -2.787 -34.402 -4.886 1.00 85.81 385 GLY A O 1
ATOM 2923 N N . LYS A 1 386 ? -4.416 -34.921 -6.344 1.00 81.50 386 LYS A N 1
ATOM 2924 C CA . LYS A 1 386 ? -5.426 -33.963 -5.860 1.00 81.50 386 LYS A CA 1
ATOM 2925 C C . LYS A 1 386 ? -6.065 -34.321 -4.522 1.00 81.50 386 LYS A C 1
ATOM 2927 O O . LYS A 1 386 ? -6.641 -33.461 -3.856 1.00 81.50 386 LYS A O 1
ATOM 2932 N N . MET A 1 387 ? -6.024 -35.593 -4.140 1.00 85.94 387 MET A N 1
ATOM 2933 C CA . MET A 1 387 ? -6.677 -36.057 -2.925 1.00 85.94 387 MET A CA 1
ATOM 2934 C C . MET A 1 387 ? -5.748 -35.881 -1.730 1.00 85.94 387 MET A C 1
ATOM 2936 O O . MET A 1 387 ? -4.564 -36.190 -1.805 1.00 85.94 387 MET A O 1
ATOM 2940 N N . LEU A 1 388 ? -6.297 -35.446 -0.598 1.00 77.56 388 LEU A N 1
ATOM 2941 C CA . LEU A 1 388 ? -5.561 -35.357 0.661 1.00 77.56 388 LEU A CA 1
ATOM 2942 C C . LEU A 1 388 ? -6.050 -36.443 1.623 1.00 77.56 388 LEU A C 1
ATOM 2944 O O . LEU A 1 388 ? -7.210 -36.444 2.034 1.00 77.56 388 LEU A O 1
ATOM 2948 N N . GLU A 1 389 ? -5.164 -37.352 2.030 1.00 73.56 389 GLU A N 1
ATOM 2949 C CA . GLU A 1 389 ? -5.410 -38.274 3.143 1.00 73.56 389 GLU A CA 1
ATOM 2950 C C . GLU A 1 389 ? -4.621 -37.790 4.359 1.00 73.56 389 GLU A C 1
ATOM 2952 O O . GLU A 1 389 ? -3.399 -37.876 4.386 1.00 73.56 389 GLU A O 1
ATOM 2957 N N . ARG A 1 390 ? -5.310 -37.255 5.378 1.00 74.94 390 ARG A N 1
ATOM 2958 C CA . ARG A 1 390 ? -4.664 -36.681 6.580 1.00 74.94 390 ARG A CA 1
ATOM 2959 C C . ARG A 1 390 ? -3.597 -35.618 6.247 1.00 74.94 390 ARG A C 1
ATOM 2961 O O . ARG A 1 390 ? -2.603 -35.500 6.952 1.00 74.94 390 ARG A O 1
ATOM 2968 N N . GLY A 1 391 ? -3.816 -34.856 5.172 1.00 70.56 391 GLY A N 1
ATOM 2969 C CA . GLY A 1 391 ? -2.898 -33.819 4.687 1.00 70.56 391 GLY A CA 1
ATOM 2970 C C . GLY A 1 391 ? -1.820 -34.305 3.711 1.00 70.56 391 GLY A C 1
ATOM 2971 O O . GLY A 1 391 ? -1.134 -33.472 3.137 1.00 70.56 391 GLY A O 1
ATOM 2972 N N . ALA A 1 392 ? -1.698 -35.616 3.479 1.00 70.62 392 ALA A N 1
ATOM 2973 C CA . ALA A 1 392 ? -0.762 -36.197 2.518 1.00 70.62 392 ALA A CA 1
ATOM 2974 C C . ALA A 1 392 ? -1.394 -36.288 1.108 1.00 70.62 392 ALA A C 1
ATOM 2976 O O . ALA A 1 392 ? -2.462 -36.906 0.987 1.00 70.62 392 ALA A O 1
ATOM 2977 N N . PRO A 1 393 ? -0.769 -35.724 0.052 1.00 81.50 393 PRO A N 1
ATOM 2978 C CA . PRO A 1 393 ? -1.278 -35.816 -1.318 1.00 81.50 393 PRO A CA 1
ATOM 2979 C C . PRO A 1 393 ? -1.297 -37.245 -1.872 1.00 81.50 393 PRO A C 1
ATOM 2981 O O . PRO A 1 393 ? -0.449 -38.079 -1.539 1.00 81.50 393 PRO A O 1
ATOM 2984 N N . ARG A 1 394 ? -2.275 -37.539 -2.736 1.00 87.81 394 ARG A N 1
ATOM 2985 C CA . ARG A 1 394 ? -2.421 -38.810 -3.462 1.00 87.81 394 ARG A CA 1
ATOM 2986 C C . ARG A 1 394 ? -3.364 -38.689 -4.661 1.00 87.81 394 ARG A C 1
ATOM 2988 O O . ARG A 1 394 ? -4.163 -37.761 -4.741 1.00 87.81 394 ARG A O 1
ATOM 2995 N N . PHE A 1 395 ? -3.319 -39.663 -5.567 1.00 89.75 395 PHE A N 1
ATOM 2996 C CA . PHE A 1 395 ? -4.103 -39.625 -6.809 1.00 89.75 395 PHE A CA 1
ATOM 2997 C C . PHE A 1 395 ? -5.573 -40.033 -6.660 1.00 89.75 395 PHE A C 1
ATOM 2999 O O . PHE A 1 395 ? -6.406 -39.531 -7.401 1.00 89.75 395 PHE A O 1
ATOM 3006 N N . PHE A 1 396 ? -5.908 -40.899 -5.702 1.00 90.94 396 PHE A N 1
ATOM 3007 C CA . PHE A 1 396 ? -7.272 -41.403 -5.509 1.00 90.94 396 PHE A CA 1
ATOM 3008 C C . PHE A 1 396 ? -7.550 -41.754 -4.042 1.00 90.94 396 PHE A C 1
ATOM 3010 O O . PHE A 1 396 ? -6.636 -41.939 -3.229 1.00 90.94 396 PHE A O 1
ATOM 3017 N N . ARG A 1 397 ? -8.830 -41.825 -3.684 1.00 84.25 397 ARG A N 1
ATOM 3018 C CA . ARG A 1 397 ? -9.320 -42.178 -2.351 1.00 84.25 397 ARG A CA 1
ATOM 3019 C C . ARG A 1 397 ? -9.232 -43.678 -2.094 1.00 84.25 397 ARG A C 1
ATOM 3021 O O . ARG A 1 397 ? -9.321 -44.523 -2.977 1.00 84.25 397 ARG A O 1
ATOM 3028 N N . ARG A 1 398 ? -9.133 -44.018 -0.813 1.00 84.88 398 ARG A N 1
ATOM 3029 C CA . ARG A 1 398 ? -9.320 -45.381 -0.314 1.00 84.88 398 ARG A CA 1
ATOM 3030 C C . ARG A 1 398 ? -10.280 -45.351 0.864 1.00 84.88 398 ARG A C 1
ATOM 3032 O O . ARG A 1 398 ? -10.307 -44.368 1.605 1.00 84.88 398 ARG A O 1
ATOM 3039 N N . LEU A 1 399 ? -11.045 -46.420 1.034 1.00 81.81 399 LEU A N 1
ATOM 3040 C CA . LEU A 1 399 ? -11.976 -46.589 2.150 1.00 81.81 399 LEU A CA 1
ATOM 3041 C C . LEU A 1 399 ? -11.258 -47.147 3.385 1.00 81.81 399 LEU A C 1
ATOM 3043 O O . LEU A 1 399 ? -11.572 -46.778 4.513 1.00 81.81 399 LEU A O 1
ATOM 3047 N N . ALA A 1 400 ? -10.257 -48.000 3.161 1.00 83.50 400 ALA A N 1
ATOM 3048 C CA . ALA A 1 400 ? -9.343 -48.513 4.172 1.00 83.50 400 ALA A CA 1
ATOM 3049 C C . ALA A 1 400 ? -8.002 -48.888 3.522 1.00 83.50 400 ALA A C 1
ATOM 3051 O O . ALA A 1 400 ? -7.831 -48.814 2.302 1.00 83.50 400 ALA A O 1
ATOM 3052 N N . GLU A 1 401 ? -7.024 -49.293 4.327 1.00 76.88 401 GLU A N 1
ATOM 3053 C CA . GLU A 1 401 ? -5.775 -49.843 3.804 1.00 76.88 401 GLU A CA 1
ATOM 3054 C C . GLU A 1 401 ? -6.054 -51.092 2.950 1.00 76.88 401 GLU A C 1
ATOM 3056 O O . GLU A 1 401 ? -6.770 -51.995 3.372 1.00 76.88 401 GLU A O 1
ATOM 3061 N N . GLY A 1 402 ? -5.553 -51.101 1.711 1.00 80.56 402 GLY A N 1
ATOM 3062 C CA . GLY A 1 402 ? -5.826 -52.163 0.735 1.00 80.56 402 GLY A CA 1
ATOM 3063 C C . GLY A 1 402 ? -7.245 -52.176 0.144 1.00 80.56 402 GLY A C 1
ATOM 3064 O O . GLY A 1 402 ? -7.515 -52.998 -0.725 1.00 80.56 402 GLY A O 1
ATOM 3065 N N . VAL A 1 403 ? -8.140 -51.271 0.564 1.00 87.62 403 VAL A N 1
ATOM 3066 C CA . VAL A 1 403 ? -9.522 -51.181 0.063 1.00 87.62 403 VAL A CA 1
ATOM 3067 C C . VAL A 1 403 ? -9.727 -49.838 -0.627 1.00 87.62 403 VAL A C 1
ATOM 3069 O O . VAL A 1 403 ? -9.958 -48.817 0.024 1.00 87.62 403 VAL A O 1
ATOM 3072 N N . PHE A 1 404 ? -9.624 -49.835 -1.953 1.00 87.69 404 PHE A N 1
ATOM 3073 C CA . PHE A 1 404 ? -9.768 -48.626 -2.761 1.00 87.69 404 PHE A CA 1
ATOM 3074 C C . PHE A 1 404 ? -11.227 -48.226 -2.942 1.00 87.69 404 PHE A C 1
ATOM 3076 O O . PHE A 1 404 ? -12.119 -49.072 -3.013 1.00 87.69 404 PHE A O 1
ATOM 3083 N N . ASP A 1 405 ? -11.447 -46.920 -3.026 1.00 89.50 405 ASP A N 1
ATOM 3084 C CA . ASP A 1 405 ? -12.706 -46.374 -3.502 1.00 89.50 405 ASP A CA 1
ATOM 3085 C C . ASP A 1 405 ? -12.703 -46.517 -5.030 1.00 89.50 405 ASP A C 1
ATOM 3087 O O . ASP A 1 405 ? -12.019 -45.771 -5.725 1.00 89.50 405 ASP A O 1
ATOM 3091 N N . GLN A 1 406 ? -13.355 -47.565 -5.539 1.00 92.31 406 GLN A N 1
ATOM 3092 C CA . GLN A 1 406 ? -13.299 -47.924 -6.962 1.00 92.31 406 GLN A CA 1
ATOM 3093 C C . GLN A 1 406 ? -13.960 -46.866 -7.855 1.00 92.31 406 GLN A C 1
ATOM 3095 O O . GLN A 1 406 ? -13.548 -46.690 -8.998 1.00 92.31 406 GLN A O 1
ATOM 3100 N N . GLU A 1 407 ? -14.966 -46.160 -7.335 1.00 86.50 407 GLU A N 1
ATOM 3101 C CA . GLU A 1 407 ? -15.658 -45.095 -8.059 1.00 86.50 407 GLU A CA 1
ATOM 3102 C C . GLU A 1 407 ? -14.766 -43.853 -8.165 1.00 86.50 407 GLU A C 1
ATOM 3104 O O . GLU A 1 407 ? -14.557 -43.342 -9.266 1.00 86.50 407 GLU A O 1
ATOM 3109 N N . ASP A 1 408 ? -14.148 -43.427 -7.055 1.00 86.69 408 ASP A N 1
ATOM 3110 C CA . ASP A 1 408 ? -13.176 -42.328 -7.089 1.00 86.69 408 ASP A CA 1
ATOM 3111 C C . ASP A 1 408 ? -11.943 -42.706 -7.923 1.00 86.69 408 ASP A C 1
ATOM 3113 O O . ASP A 1 408 ? -11.498 -41.908 -8.738 1.00 86.69 408 ASP A O 1
ATOM 3117 N N . LEU A 1 409 ? -11.426 -43.935 -7.816 1.00 90.19 409 LEU A N 1
ATOM 3118 C CA . LEU A 1 409 ? -10.308 -44.397 -8.644 1.00 90.19 409 LEU A CA 1
ATOM 3119 C C . LEU A 1 409 ? -10.626 -44.315 -10.145 1.00 90.19 409 LEU A C 1
ATOM 3121 O O . LEU A 1 409 ? -9.791 -43.827 -10.908 1.00 90.19 409 LEU A O 1
ATOM 3125 N N . ALA A 1 410 ? -11.808 -44.768 -10.573 1.00 86.94 410 ALA A N 1
ATOM 3126 C CA . ALA A 1 410 ? -12.225 -44.684 -11.972 1.00 86.94 410 ALA A CA 1
ATOM 3127 C C . ALA A 1 410 ? -12.306 -43.223 -12.438 1.00 86.94 410 ALA A C 1
ATOM 3129 O O . ALA A 1 410 ? -11.677 -42.856 -13.430 1.00 86.94 410 ALA A O 1
ATOM 3130 N N . HIS A 1 411 ? -12.975 -42.371 -11.659 1.00 75.75 411 HIS A N 1
ATOM 3131 C CA . HIS A 1 411 ? -13.109 -40.948 -11.962 1.00 75.75 411 HIS A CA 1
ATOM 3132 C C . HIS A 1 411 ? -11.752 -40.225 -12.041 1.00 75.75 411 HIS A C 1
ATOM 3134 O O . HIS A 1 411 ? -11.493 -39.470 -12.975 1.00 75.75 411 HIS A O 1
ATOM 3140 N N . ARG A 1 412 ? -10.842 -40.484 -11.095 1.00 86.44 412 ARG A N 1
ATOM 3141 C CA . ARG A 1 412 ? -9.498 -39.881 -11.077 1.00 86.44 412 ARG A CA 1
ATOM 3142 C C . ARG A 1 412 ? -8.600 -40.403 -12.189 1.00 86.44 412 ARG A C 1
ATOM 3144 O O . ARG A 1 412 ? -7.703 -39.691 -12.631 1.00 86.44 412 ARG A O 1
ATOM 3151 N N . THR A 1 413 ? -8.833 -41.628 -12.649 1.00 89.19 413 THR A N 1
ATOM 3152 C CA . THR A 1 413 ? -8.136 -42.178 -13.816 1.00 89.19 413 THR A CA 1
ATOM 3153 C C . THR A 1 413 ? -8.542 -41.435 -15.085 1.00 89.19 413 THR A C 1
ATOM 3155 O O . THR A 1 413 ? -7.669 -41.079 -15.872 1.00 89.19 413 THR A O 1
ATOM 3158 N N . GLU A 1 414 ? -9.836 -41.153 -15.266 1.00 80.75 414 GLU A N 1
ATOM 3159 C CA . GLU A 1 414 ? -10.327 -40.326 -16.377 1.00 80.75 414 GLU A CA 1
ATOM 3160 C C . GLU A 1 414 ? -9.743 -38.911 -16.305 1.00 80.75 414 GLU A C 1
ATOM 3162 O O . GLU A 1 414 ? -9.176 -38.433 -17.283 1.00 80.75 414 GLU A O 1
ATOM 3167 N N . GLU A 1 415 ? -9.761 -38.291 -15.123 1.00 80.50 415 GLU A N 1
ATOM 3168 C CA . GLU A 1 415 ? -9.192 -36.959 -14.890 1.00 80.50 415 GLU A CA 1
ATOM 3169 C C . GLU A 1 415 ? -7.685 -36.898 -15.210 1.00 80.50 415 GLU A C 1
ATOM 3171 O O . GLU A 1 415 ? -7.210 -35.953 -15.841 1.00 80.50 415 GLU A O 1
ATOM 3176 N N . LEU A 1 416 ? -6.917 -37.921 -14.816 1.00 86.62 416 LEU A N 1
ATOM 3177 C CA . LEU A 1 416 ? -5.493 -38.017 -15.144 1.00 86.62 416 LEU A CA 1
ATOM 3178 C C . LEU A 1 416 ? -5.267 -38.270 -16.642 1.00 86.62 416 LEU A C 1
ATOM 3180 O O . LEU A 1 416 ? -4.329 -37.724 -17.217 1.00 86.62 416 LEU A O 1
ATOM 3184 N N . ALA A 1 417 ? -6.108 -39.080 -17.288 1.00 85.81 417 ALA A N 1
ATOM 3185 C CA . ALA A 1 417 ? -6.014 -39.333 -18.722 1.00 85.81 417 ALA A CA 1
ATOM 3186 C C . ALA A 1 417 ? -6.311 -38.067 -19.539 1.00 85.81 417 ALA A C 1
ATOM 3188 O O . ALA A 1 417 ? -5.577 -37.755 -20.477 1.00 85.81 417 ALA A O 1
ATOM 3189 N N . GLU A 1 418 ? -7.340 -37.309 -19.157 1.00 77.50 418 GLU A N 1
ATOM 3190 C CA . GLU A 1 418 ? -7.653 -36.005 -19.743 1.00 77.50 418 GLU A CA 1
ATOM 3191 C C . GLU A 1 418 ? -6.498 -35.022 -19.557 1.00 77.50 418 GLU A C 1
ATOM 3193 O O . GLU A 1 418 ? -6.088 -34.380 -20.526 1.00 77.50 418 GLU A O 1
ATOM 3198 N N . PHE A 1 419 ? -5.917 -34.972 -18.353 1.00 84.31 419 PHE A N 1
ATOM 3199 C CA . PHE A 1 419 ? -4.712 -34.194 -18.080 1.00 84.31 419 PHE A CA 1
ATOM 3200 C C . PHE A 1 419 ? -3.559 -34.586 -19.003 1.00 84.31 419 PHE A C 1
ATOM 3202 O O . PHE A 1 419 ? -2.958 -33.704 -19.600 1.00 84.31 419 PHE A O 1
ATOM 3209 N N . VAL A 1 420 ? -3.257 -35.878 -19.163 1.00 85.69 420 VAL A N 1
ATOM 3210 C CA . VAL A 1 420 ? -2.154 -36.335 -20.025 1.00 85.69 420 VAL A CA 1
ATOM 3211 C C . VAL A 1 420 ? -2.410 -35.965 -21.485 1.00 85.69 420 VAL A C 1
ATOM 3213 O O . VAL A 1 420 ? -1.521 -35.429 -22.137 1.00 85.69 420 VAL A O 1
ATOM 3216 N N . VAL A 1 421 ? -3.625 -36.182 -22.001 1.00 80.12 421 VAL A N 1
ATOM 3217 C CA . VAL A 1 421 ? -3.986 -35.801 -23.379 1.00 80.12 421 VAL A CA 1
ATOM 3218 C C . VAL A 1 421 ? -3.849 -34.297 -23.584 1.00 80.12 421 VAL A C 1
ATOM 3220 O O . VAL A 1 421 ? -3.352 -33.847 -24.620 1.00 80.12 421 VAL A O 1
ATOM 3223 N N . ALA A 1 422 ? -4.308 -33.517 -22.611 1.00 66.56 422 ALA A N 1
ATOM 3224 C CA . ALA A 1 422 ? -4.204 -32.075 -22.654 1.00 66.56 422 ALA A CA 1
ATOM 3225 C C . ALA A 1 422 ? -2.734 -31.638 -22.551 1.00 66.56 422 ALA A C 1
ATOM 3227 O O . ALA A 1 422 ? -2.301 -30.854 -23.381 1.00 66.56 422 ALA A O 1
ATOM 3228 N N . ALA A 1 423 ? -1.939 -32.241 -21.667 1.00 72.56 423 ALA A N 1
ATOM 3229 C CA . ALA A 1 423 ? -0.507 -32.010 -21.516 1.00 72.56 423 ALA A CA 1
ATOM 3230 C C . ALA A 1 423 ? 0.290 -32.358 -22.782 1.00 72.56 423 ALA A C 1
ATOM 3232 O O . ALA A 1 423 ? 1.208 -31.626 -23.108 1.00 72.56 423 ALA A O 1
ATOM 3233 N N . THR A 1 424 ? -0.066 -33.404 -23.534 1.00 75.25 424 THR A N 1
ATOM 3234 C CA . THR A 1 424 ? 0.573 -33.720 -24.827 1.00 75.25 424 THR A CA 1
ATOM 3235 C C . THR A 1 424 ? 0.341 -32.626 -25.863 1.00 75.25 424 THR A C 1
ATOM 3237 O O . THR A 1 424 ? 1.262 -32.236 -26.571 1.00 75.25 424 THR A O 1
ATOM 3240 N N . ARG A 1 425 ? -0.895 -32.118 -25.959 1.00 71.44 425 ARG A N 1
ATOM 3241 C CA . ARG A 1 425 ? -1.232 -31.016 -26.881 1.00 71.44 425 ARG A CA 1
ATOM 3242 C C . ARG A 1 425 ? -0.664 -29.695 -26.427 1.00 71.44 425 ARG A C 1
ATOM 3244 O O . ARG A 1 425 ? -0.397 -28.838 -27.260 1.00 71.44 425 ARG A O 1
ATOM 3251 N N . THR A 1 426 ? -0.605 -29.533 -25.111 1.00 66.38 426 THR A N 1
ATOM 3252 C CA . THR A 1 426 ? 0.071 -28.440 -24.466 1.00 66.38 426 THR A CA 1
ATOM 3253 C C . THR A 1 426 ? 1.541 -28.651 -24.813 1.00 66.38 426 THR A C 1
ATOM 3255 O O . THR A 1 426 ? 1.934 -28.216 -25.874 1.00 66.38 426 THR A O 1
ATOM 3258 N N . TYR A 1 427 ? 2.345 -29.358 -24.047 1.00 70.44 427 TYR A N 1
ATOM 3259 C CA . TYR A 1 427 ? 3.808 -29.399 -24.145 1.00 70.44 427 TYR A CA 1
ATOM 3260 C C . TYR A 1 427 ? 4.438 -29.984 -25.431 1.00 70.44 427 TYR A C 1
ATOM 3262 O O . TYR A 1 427 ? 5.646 -30.196 -25.455 1.00 70.44 427 TYR A O 1
ATOM 3270 N N . GLU A 1 428 ? 3.653 -30.244 -26.481 1.00 75.62 428 GLU A N 1
ATOM 3271 C CA . GLU A 1 428 ? 4.088 -30.806 -27.770 1.00 75.62 428 GLU A CA 1
ATOM 3272 C C . GLU A 1 428 ? 4.881 -32.121 -27.611 1.00 75.62 428 GLU A C 1
ATOM 3274 O O . GLU A 1 428 ? 5.947 -32.297 -28.202 1.00 75.62 428 GLU A O 1
ATOM 3279 N N . LEU A 1 429 ? 4.353 -33.028 -26.772 1.00 75.38 429 LEU A N 1
ATOM 3280 C CA . LEU A 1 429 ? 5.011 -34.277 -26.339 1.00 75.38 429 LEU A CA 1
ATOM 3281 C C . LEU A 1 429 ? 4.991 -35.416 -27.362 1.00 75.38 429 LEU A C 1
ATOM 3283 O O . LEU A 1 429 ? 3.997 -35.531 -28.120 1.00 75.38 429 LEU A O 1
#

Radius of gyration: 25.04 Å; chains: 1; bounding box: 51×82×59 Å